Protein AF-A0A957AW15-F1 (afdb_monomer)

Solvent-accessible surface area (backbone atoms only — not comparable to full-atom values): 27048 Å² total; per-residue (Å²): 123,93,64,59,77,78,46,55,76,61,51,46,77,50,77,91,58,55,91,76,68,80,86,79,90,86,79,87,78,75,60,50,94,74,70,49,72,82,84,90,80,91,74,65,95,73,78,80,51,62,65,47,71,75,68,43,68,43,72,57,94,86,40,82,37,81,54,36,75,68,62,62,67,74,56,47,43,69,58,45,64,88,90,64,88,85,88,84,87,74,80,43,86,86,60,78,84,69,66,76,79,90,68,43,69,50,42,32,36,39,35,43,24,30,40,64,14,28,17,43,68,22,38,33,50,90,87,51,64,89,52,35,15,14,33,56,53,38,43,91,44,56,62,62,17,31,30,24,51,55,33,23,42,25,55,49,66,15,62,44,31,51,80,71,51,40,37,26,30,32,51,31,38,27,50,47,21,37,73,87,68,47,80,44,90,58,64,83,42,68,46,61,56,73,30,38,41,36,24,36,34,70,43,99,86,74,44,82,44,76,46,79,40,78,38,17,41,40,74,52,85,87,46,73,36,42,83,68,35,32,27,46,54,83,63,95,68,51,101,52,71,42,71,42,78,68,89,44,60,75,48,40,48,28,67,43,48,46,56,52,54,53,31,73,85,44,38,34,75,80,39,19,16,30,31,43,36,36,42,36,37,15,25,76,71,55,48,75,42,49,32,44,38,101,85,83,46,69,46,44,52,24,29,35,53,59,67,22,56,76,69,96,62,90,76,53,68,42,74,52,52,75,92,31,48,39,69,57,97,90,24,40,42,32,44,42,51,54,39,20,35,37,60,63,52,36,42,38,40,60,50,70,43,23,49,84,92,46,56,36,48,100,84,11,59,42,68,36,89,48,55,76,40,49,36,40,44,39,33,34,41,33,31,98,83,44,49,25,34,35,44,38,40,33,28,39,66,98,78,40,76,68,48,64,40,60,48,58,32,79,52,63,41,81,78,24,50,54,58,97,25,37,33,39,34,75,44,35,46,44,61,71,28,45,46,90,45,101,88,47,72,59,50,79,57,52,48,35,41,36,44,37,43,20,43,34,32,23,22,28,26,66,43,58,44,64,88,26,35,26,60,19,68,69,48,55,38,30,47,36,49,53,83,74,72,63,135

Radius of gyration: 34.69 Å; Cα contacts (8 Å, |Δi|>4): 1089; chains: 1; bounding box: 73×50×118 Å

pLDDT: mean 87.61, std 11.54, range [42.94, 98.69]

Structure (mmCIF, N/CA/C/O backbone):
data_AF-A0A957AW15-F1
#
_entry.id   AF-A0A957AW15-F1
#
loop_
_atom_site.group_PDB
_atom_site.id
_atom_site.type_symbol
_atom_site.label_atom_id
_atom_site.label_alt_id
_atom_site.label_comp_id
_atom_site.label_asym_id
_atom_site.label_entity_id
_atom_site.label_seq_id
_atom_site.pdbx_PDB_ins_code
_atom_site.Cartn_x
_atom_site.Cartn_y
_atom_site.Cartn_z
_atom_site.occupancy
_atom_site.B_iso_or_equiv
_atom_site.auth_seq_id
_atom_site.auth_comp_id
_atom_site.auth_asym_id
_atom_site.auth_atom_id
_atom_site.pdbx_PDB_model_num
ATOM 1 N N . ILE A 1 1 ? -5.751 24.131 73.472 1.00 42.94 1 ILE A N 1
ATOM 2 C CA . ILE A 1 1 ? -5.110 25.018 72.476 1.00 42.94 1 ILE A CA 1
ATOM 3 C C . ILE A 1 1 ? -5.877 24.777 71.198 1.00 42.94 1 ILE A C 1
ATOM 5 O O . ILE A 1 1 ? -5.676 23.749 70.565 1.00 42.94 1 ILE A O 1
ATOM 9 N N . ASP A 1 2 ? -6.823 25.653 70.892 1.00 47.94 2 ASP A N 1
ATOM 10 C CA . ASP A 1 2 ? -7.545 25.574 69.628 1.00 47.94 2 ASP A CA 1
ATOM 11 C C . ASP A 1 2 ? -6.556 25.981 68.531 1.00 47.94 2 ASP A C 1
ATOM 13 O O . ASP A 1 2 ? -5.856 26.983 68.698 1.00 47.94 2 ASP A O 1
ATOM 17 N N . ASN A 1 3 ? -6.460 25.177 67.465 1.00 56.19 3 ASN A N 1
ATOM 18 C CA . ASN A 1 3 ? -5.538 25.293 66.317 1.00 56.19 3 ASN A CA 1
ATOM 19 C C . ASN A 1 3 ? -4.216 24.488 66.346 1.00 56.19 3 ASN A C 1
ATOM 21 O O . ASN A 1 3 ? -3.368 24.722 65.486 1.00 56.19 3 ASN A O 1
ATOM 25 N N . VAL A 1 4 ? -4.023 23.503 67.240 1.00 54.34 4 VAL A N 1
ATOM 26 C CA . VAL A 1 4 ? -2.851 22.583 67.168 1.00 54.34 4 VAL A CA 1
ATOM 27 C C . VAL A 1 4 ? -2.748 21.889 65.799 1.00 54.34 4 VAL A C 1
ATOM 29 O O . VAL A 1 4 ? -1.650 21.729 65.269 1.00 54.34 4 VAL A O 1
ATOM 32 N N . SER A 1 5 ? -3.888 21.577 65.178 1.00 56.34 5 SER A N 1
ATOM 33 C CA . SER A 1 5 ? -3.983 20.989 63.837 1.00 56.34 5 SER A CA 1
ATOM 34 C C . SER A 1 5 ? -3.337 21.826 62.727 1.00 56.34 5 SER A C 1
ATOM 36 O O . SER A 1 5 ? -2.859 21.257 61.752 1.00 56.34 5 SER A O 1
ATOM 38 N N . LEU A 1 6 ? -3.251 23.155 62.878 1.00 59.69 6 LEU A N 1
ATOM 39 C CA . LEU A 1 6 ? -2.592 24.032 61.898 1.00 59.69 6 LEU A CA 1
ATOM 40 C C . LEU A 1 6 ? -1.061 23.940 61.951 1.00 59.69 6 LEU A C 1
ATOM 42 O O . LEU A 1 6 ? -0.395 24.311 60.988 1.00 59.69 6 LEU A O 1
ATOM 46 N N . ILE A 1 7 ? -0.498 23.468 63.068 1.00 61.62 7 ILE A N 1
ATOM 47 C CA . ILE A 1 7 ? 0.952 23.372 63.280 1.00 61.62 7 ILE A CA 1
ATOM 48 C C . ILE A 1 7 ? 1.468 21.964 62.942 1.00 61.62 7 ILE A C 1
ATOM 50 O O . ILE A 1 7 ? 2.618 21.839 62.524 1.00 61.62 7 ILE A O 1
ATOM 54 N N . LEU A 1 8 ? 0.626 20.923 63.045 1.00 62.97 8 LEU A N 1
ATOM 55 C CA . LEU A 1 8 ? 0.991 19.518 62.784 1.00 62.97 8 LEU A CA 1
ATOM 56 C C . LEU A 1 8 ? 1.747 19.291 61.454 1.00 62.97 8 LEU A C 1
ATOM 58 O O . LEU A 1 8 ? 2.789 18.637 61.495 1.00 62.97 8 LEU A O 1
ATOM 62 N N . PRO A 1 9 ? 1.351 19.879 60.303 1.00 60.06 9 PRO A N 1
ATOM 63 C CA . PRO A 1 9 ? 2.076 19.690 59.042 1.00 60.06 9 PRO A CA 1
ATOM 64 C C . PRO A 1 9 ? 3.477 20.314 59.034 1.00 60.06 9 PRO A C 1
ATOM 66 O O . PRO A 1 9 ? 4.324 19.896 58.254 1.00 60.06 9 PRO A O 1
ATOM 69 N N . TYR A 1 10 ? 3.731 21.314 59.886 1.00 63.22 10 TYR A N 1
ATOM 70 C CA . TYR A 1 10 ? 5.004 22.041 59.973 1.00 63.22 10 TYR A CA 1
ATOM 71 C C . TYR A 1 10 ? 5.929 21.503 61.064 1.00 63.22 10 TYR A C 1
ATOM 73 O O . TYR A 1 10 ? 7.128 21.788 61.043 1.00 63.22 10 TYR A O 1
ATOM 81 N N . LEU A 1 11 ? 5.406 20.683 61.986 1.00 62.81 11 LEU A N 1
ATOM 82 C CA . LEU A 1 11 ? 6.239 19.933 62.927 1.00 62.81 11 LEU A CA 1
ATOM 83 C C . LEU A 1 11 ? 7.233 19.036 62.188 1.00 62.81 11 LEU A C 1
ATOM 85 O O . LEU A 1 11 ? 8.304 18.800 62.732 1.00 62.81 11 LEU A O 1
ATOM 89 N N . CYS A 1 12 ? 6.921 18.660 60.935 1.00 61.22 12 CYS A N 1
ATOM 90 C CA . CYS A 1 12 ? 7.752 17.947 59.958 1.00 61.22 12 CYS A CA 1
ATOM 91 C C . CYS A 1 12 ? 9.192 18.508 59.793 1.00 61.22 12 CYS A C 1
ATOM 93 O O . CYS A 1 12 ? 10.116 17.767 59.461 1.00 61.22 12 CYS A O 1
ATOM 95 N N . LEU A 1 13 ? 9.404 19.793 60.112 1.00 63.12 13 LEU A N 1
ATOM 96 C CA . LEU A 1 13 ? 10.688 20.501 60.019 1.00 63.12 13 LEU A CA 1
ATOM 97 C C . LEU A 1 13 ? 11.524 20.475 61.316 1.00 63.12 13 LEU A C 1
ATOM 99 O O . LEU A 1 13 ? 12.647 20.976 61.329 1.00 63.12 13 LEU A O 1
ATOM 103 N N . LEU A 1 14 ? 10.992 19.925 62.413 1.00 67.25 14 LEU A N 1
ATOM 104 C CA . LEU A 1 14 ? 11.629 19.900 63.734 1.00 67.25 14 LEU A CA 1
ATOM 105 C C . LEU A 1 14 ? 12.158 18.492 64.041 1.00 67.25 14 LEU A C 1
ATOM 107 O O . LEU A 1 14 ? 11.513 17.681 64.703 1.00 67.25 14 LE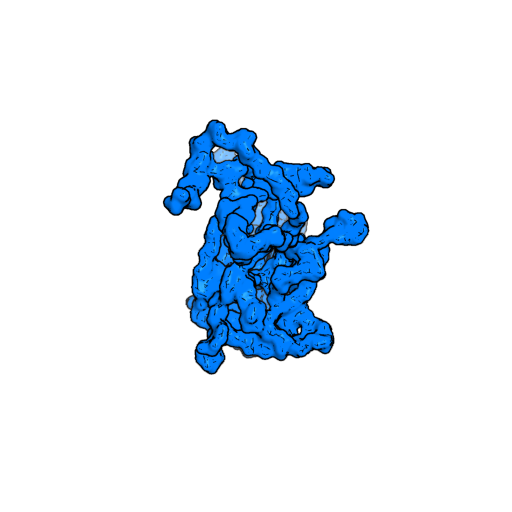U A O 1
ATOM 111 N N . ASP A 1 15 ? 13.358 18.212 63.533 1.00 60.22 15 ASP A N 1
ATOM 112 C CA . ASP A 1 15 ? 14.057 16.918 63.592 1.00 60.22 15 ASP A CA 1
ATOM 113 C C . ASP A 1 15 ? 14.192 16.295 65.002 1.00 60.22 15 ASP A C 1
ATOM 115 O O . ASP A 1 15 ? 14.152 15.076 65.177 1.00 60.22 15 ASP A O 1
ATOM 119 N N . TRP A 1 16 ? 14.298 17.133 66.026 1.00 63.28 16 TRP A N 1
ATOM 120 C CA . TRP A 1 16 ? 14.511 16.753 67.420 1.00 63.28 16 TRP A CA 1
ATOM 121 C C . TRP A 1 16 ? 13.291 16.153 68.143 1.00 63.28 16 TRP A C 1
ATOM 123 O O . TRP A 1 16 ? 13.442 15.763 69.296 1.00 63.28 16 TRP A O 1
ATOM 133 N N . PHE A 1 17 ? 12.105 16.042 67.527 1.00 63.97 17 PHE A N 1
ATOM 134 C CA . PHE A 1 17 ? 10.915 15.435 68.162 1.00 63.97 17 PHE A CA 1
ATOM 135 C C . PHE A 1 17 ? 10.561 14.032 67.619 1.00 63.97 17 PHE A C 1
ATOM 137 O O . PHE A 1 17 ? 9.777 13.303 68.229 1.00 63.97 17 PHE A O 1
ATOM 144 N N . TRP A 1 18 ? 11.165 13.599 66.503 1.00 62.03 18 TRP A N 1
ATOM 145 C CA . TRP A 1 18 ? 10.757 12.371 65.796 1.00 62.03 18 TRP A CA 1
ATOM 146 C C . TRP A 1 18 ? 11.039 11.071 66.534 1.00 62.03 18 TRP A C 1
ATOM 148 O O . TRP A 1 18 ? 10.327 10.096 66.317 1.00 62.03 18 TRP A O 1
ATOM 158 N N . TYR A 1 19 ? 12.033 11.041 67.426 1.00 61.88 19 TYR A N 1
ATOM 159 C CA . TYR A 1 19 ? 12.372 9.832 68.188 1.00 61.88 19 TYR A CA 1
ATOM 160 C C . TYR A 1 19 ? 11.250 9.384 69.145 1.00 61.88 19 TYR A C 1
ATOM 162 O O . TYR A 1 19 ? 11.312 8.285 69.696 1.00 61.88 19 TYR A O 1
ATOM 170 N N . ILE A 1 20 ? 10.244 10.238 69.365 1.00 64.56 20 ILE A N 1
ATOM 171 C CA . ILE A 1 20 ? 9.089 9.978 70.230 1.00 64.56 20 ILE A CA 1
ATOM 172 C C . ILE A 1 20 ? 7.924 9.368 69.431 1.00 64.56 20 ILE A C 1
ATOM 174 O O . ILE A 1 20 ? 7.071 8.701 70.015 1.00 64.56 20 ILE A O 1
ATOM 178 N N . ILE A 1 21 ? 7.892 9.546 68.104 1.00 66.38 21 ILE A N 1
ATOM 179 C CA . ILE A 1 21 ? 6.810 9.028 67.261 1.00 66.38 21 ILE A CA 1
ATOM 180 C C . ILE A 1 21 ? 6.998 7.528 67.059 1.00 66.38 21 ILE A C 1
ATOM 182 O O . ILE A 1 21 ? 8.053 7.066 66.622 1.00 66.38 21 ILE A O 1
ATOM 186 N N . ARG A 1 22 ? 5.956 6.767 67.387 1.00 70.44 22 ARG A N 1
ATOM 187 C CA . ARG A 1 22 ? 5.891 5.319 67.191 1.00 70.44 22 ARG A CA 1
ATOM 188 C C . ARG A 1 22 ? 4.791 5.014 66.187 1.00 70.44 22 ARG A C 1
ATOM 190 O O . ARG A 1 22 ? 3.747 5.655 66.216 1.00 70.44 22 ARG A O 1
ATOM 197 N N . CYS A 1 23 ? 5.049 4.051 65.312 1.00 77.19 23 CYS A N 1
ATOM 198 C CA . CYS A 1 23 ? 4.052 3.518 64.396 1.00 77.19 23 CYS A CA 1
ATOM 199 C C . CYS A 1 23 ? 3.680 2.121 64.871 1.00 77.19 23 CYS A C 1
ATOM 201 O O . CYS A 1 23 ? 4.568 1.284 65.044 1.00 77.19 23 CYS A O 1
ATOM 203 N N . ASP A 1 24 ? 2.386 1.889 65.042 1.00 83.19 24 ASP A N 1
ATOM 204 C CA . ASP A 1 24 ? 1.836 0.553 65.209 1.00 83.19 24 ASP A CA 1
ATOM 205 C C . ASP A 1 24 ? 1.283 0.098 63.856 1.00 83.19 24 ASP A C 1
ATOM 207 O O . ASP A 1 24 ? 0.596 0.854 63.165 1.00 83.19 24 ASP A O 1
ATOM 211 N N . GLU A 1 25 ? 1.619 -1.123 63.446 1.00 86.75 25 GLU A N 1
ATOM 212 C CA . GLU A 1 25 ? 1.070 -1.699 62.222 1.00 86.75 25 GLU A CA 1
ATOM 213 C C . GLU A 1 25 ? -0.405 -2.040 62.449 1.00 86.75 25 GLU A C 1
ATOM 215 O O . GLU A 1 25 ? -0.742 -2.883 63.280 1.00 86.75 25 GLU A O 1
ATOM 220 N N . VAL A 1 26 ? -1.285 -1.355 61.720 1.00 87.38 26 VAL A N 1
ATOM 221 C CA . VAL A 1 26 ? -2.741 -1.523 61.840 1.00 87.38 26 VAL A CA 1
ATOM 222 C C . VAL A 1 26 ? -3.322 -2.462 60.782 1.00 87.38 26 VAL A C 1
ATOM 224 O O . VAL A 1 26 ? -4.358 -3.076 61.027 1.00 87.38 26 VAL A O 1
ATOM 227 N N . ALA A 1 27 ? -2.676 -2.581 59.618 1.00 88.38 27 ALA A N 1
ATOM 228 C CA . ALA A 1 27 ? -3.073 -3.477 58.536 1.00 88.38 27 ALA A CA 1
ATOM 229 C C . ALA A 1 27 ? -1.938 -3.665 57.516 1.00 88.38 27 ALA A C 1
ATOM 231 O O . ALA A 1 27 ? -1.150 -2.750 57.280 1.00 88.38 27 ALA A O 1
ATOM 232 N N . VAL A 1 28 ? -1.942 -4.822 56.852 1.00 90.81 28 VAL A N 1
ATOM 233 C CA . VAL A 1 28 ? -1.197 -5.084 55.614 1.00 90.81 28 VAL A CA 1
ATOM 234 C C . VAL A 1 28 ? -2.222 -5.406 54.534 1.00 90.81 28 VAL A C 1
ATOM 236 O O . VAL A 1 28 ? -3.109 -6.231 54.755 1.00 90.81 28 VAL A O 1
ATOM 239 N N . VAL A 1 29 ? -2.121 -4.733 53.391 1.00 90.31 29 VAL A N 1
ATOM 240 C CA . VAL A 1 29 ? -3.036 -4.895 52.256 1.00 90.31 29 VAL A CA 1
ATOM 241 C C . VAL A 1 29 ? -2.254 -5.109 50.973 1.00 90.31 29 VAL A C 1
ATOM 243 O O . VAL A 1 29 ? -1.193 -4.516 50.781 1.00 90.31 29 VAL A O 1
ATOM 246 N N . GLU A 1 30 ? -2.789 -5.953 50.098 1.00 86.38 30 GLU A N 1
ATOM 247 C CA . GLU A 1 30 ? -2.271 -6.134 48.745 1.00 86.38 30 GLU A CA 1
ATOM 248 C C . GLU A 1 30 ? -3.012 -5.189 47.797 1.00 86.38 30 GLU A C 1
ATOM 250 O O . GLU A 1 30 ? -4.225 -5.007 47.915 1.00 86.38 30 GLU A O 1
ATOM 255 N N . THR A 1 31 ? -2.287 -4.572 46.864 1.00 79.88 31 THR A N 1
ATOM 256 C CA . THR A 1 31 ? -2.911 -3.777 45.804 1.00 79.88 31 THR A CA 1
ATOM 257 C C . THR A 1 31 ? -3.530 -4.689 44.752 1.00 79.88 31 THR A C 1
ATOM 259 O O . THR A 1 31 ? -2.957 -5.728 44.419 1.00 79.88 31 THR A O 1
ATOM 262 N N . ASP A 1 32 ? -4.648 -4.275 44.165 1.00 73.81 32 ASP A N 1
ATOM 263 C CA . ASP A 1 32 ? -5.214 -4.939 42.995 1.00 73.81 32 ASP A CA 1
ATOM 264 C C . ASP A 1 32 ? -4.353 -4.727 41.728 1.00 73.81 32 ASP A C 1
ATOM 266 O O . ASP A 1 32 ? -3.328 -4.037 41.738 1.00 73.81 32 ASP A O 1
ATOM 270 N N . GLY A 1 33 ? -4.772 -5.321 40.604 1.00 55.81 33 GLY A N 1
ATOM 271 C CA . GLY A 1 33 ? -4.070 -5.204 39.317 1.00 55.81 33 GLY A CA 1
ATOM 272 C C . GLY A 1 33 ? -3.994 -3.782 38.742 1.00 55.81 33 GLY A C 1
ATOM 273 O O . GLY A 1 33 ? -3.238 -3.560 37.801 1.00 55.81 33 GLY A O 1
ATOM 274 N N . ASN A 1 34 ? -4.735 -2.831 39.319 1.00 62.78 34 ASN A N 1
ATOM 275 C CA . ASN A 1 34 ? -4.757 -1.415 38.957 1.00 62.78 34 ASN A CA 1
ATOM 276 C C . ASN A 1 34 ? -4.070 -0.532 40.016 1.00 62.78 34 ASN A C 1
ATOM 278 O O . ASN A 1 34 ? -4.169 0.693 39.958 1.00 62.78 34 ASN A O 1
ATOM 282 N N . GLY A 1 35 ? -3.398 -1.132 41.005 1.00 70.00 35 GLY A N 1
ATOM 283 C CA . GL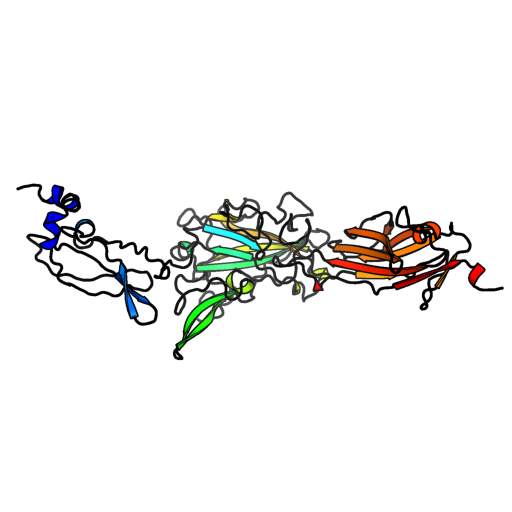Y A 1 35 ? -2.704 -0.408 42.068 1.00 70.00 35 GLY A CA 1
ATOM 284 C C . GLY A 1 35 ? -3.619 0.170 43.156 1.00 70.00 35 GLY A C 1
ATOM 285 O O . GLY A 1 35 ? -3.154 0.984 43.956 1.00 70.00 35 GLY A O 1
ATOM 286 N N . ARG A 1 36 ? -4.902 -0.214 43.213 1.00 80.94 36 ARG A N 1
ATOM 287 C CA . ARG A 1 36 ? -5.838 0.234 44.259 1.00 80.94 36 ARG A CA 1
ATOM 288 C C . ARG A 1 36 ? -5.740 -0.658 45.490 1.00 80.94 36 ARG A C 1
ATOM 290 O O . ARG A 1 36 ? -5.442 -1.842 45.383 1.00 80.94 36 ARG A O 1
ATOM 297 N N . PHE A 1 37 ? -6.016 -0.091 46.658 1.00 86.31 37 PHE A N 1
ATOM 298 C CA . PHE A 1 37 ? -6.076 -0.809 47.928 1.00 86.31 37 PHE A CA 1
ATOM 299 C C . PHE A 1 37 ? -7.164 -0.200 48.812 1.00 86.31 37 PHE A C 1
ATOM 301 O O . PHE A 1 37 ? -7.425 1.003 48.745 1.00 86.31 37 PHE A O 1
ATOM 308 N N . ASP A 1 38 ? -7.767 -1.014 49.670 1.00 88.00 38 ASP A N 1
ATOM 309 C CA . ASP A 1 38 ? -8.711 -0.560 50.683 1.00 88.00 38 ASP A CA 1
ATOM 310 C C . ASP A 1 38 ? -8.582 -1.391 51.964 1.00 88.00 38 ASP A C 1
ATOM 312 O O . ASP A 1 38 ? -8.121 -2.532 51.961 1.00 88.00 38 ASP A O 1
ATOM 316 N N . THR A 1 39 ? -8.936 -0.784 53.095 1.00 87.94 39 THR A N 1
ATOM 317 C CA . THR A 1 39 ? -9.045 -1.477 54.379 1.00 87.94 39 THR A CA 1
ATOM 318 C C . THR A 1 39 ? -10.016 -0.747 55.293 1.00 87.94 39 THR A C 1
ATOM 320 O O . THR A 1 39 ? -10.268 0.449 55.142 1.00 87.94 39 THR A O 1
ATOM 323 N N . SER A 1 40 ? -10.555 -1.471 56.270 1.00 88.19 40 SER A N 1
ATOM 324 C CA . SER A 1 40 ? -11.447 -0.925 57.290 1.00 88.19 40 SER A CA 1
ATOM 325 C C . SER A 1 40 ? -10.725 -0.833 58.630 1.00 88.19 40 SER A C 1
ATOM 327 O O . SER A 1 40 ? -10.353 -1.851 59.211 1.00 88.19 40 SER A O 1
ATOM 329 N N . ILE A 1 41 ? -10.572 0.388 59.147 1.00 85.31 41 ILE A N 1
ATOM 330 C CA . ILE A 1 41 ? -9.992 0.662 60.468 1.00 85.31 41 ILE A CA 1
ATOM 331 C C . ILE A 1 41 ? -11.110 1.150 61.390 1.00 85.31 41 ILE A C 1
ATOM 333 O O . ILE A 1 41 ? -11.775 2.145 61.103 1.00 85.31 41 ILE A O 1
ATOM 337 N N . TRP A 1 42 ? -11.317 0.454 62.506 1.00 82.62 42 TRP A N 1
ATOM 338 C CA . TRP A 1 42 ? -12.340 0.810 63.487 1.00 82.62 42 TRP A CA 1
ATOM 339 C C . TRP A 1 42 ? -11.798 1.817 64.499 1.00 82.62 42 TRP A C 1
ATOM 341 O O . TRP A 1 42 ? -10.831 1.537 65.204 1.00 82.62 42 TRP A O 1
ATOM 351 N N . TYR A 1 43 ? -12.457 2.968 64.609 1.00 82.56 43 TYR A N 1
ATOM 352 C CA . TYR A 1 43 ? -12.165 3.990 65.612 1.00 82.56 43 TYR A CA 1
ATOM 353 C C . TYR A 1 43 ? -13.466 4.639 66.108 1.00 82.56 43 TYR A C 1
ATOM 355 O O . TYR A 1 43 ? -14.523 4.515 65.482 1.00 82.56 43 TYR A O 1
ATOM 363 N N . LEU A 1 44 ? -13.422 5.286 67.275 1.00 79.38 44 LEU A N 1
ATOM 364 C CA . LEU A 1 44 ? -14.599 5.941 67.849 1.00 79.38 44 LEU A CA 1
ATOM 365 C C . LEU A 1 44 ? -14.958 7.191 67.037 1.00 79.38 44 LEU A C 1
ATOM 367 O O . LEU A 1 44 ? -14.108 8.037 66.793 1.00 79.38 44 LEU A O 1
ATOM 371 N N . CYS A 1 45 ? -16.237 7.349 66.684 1.00 71.44 45 CYS A N 1
ATOM 372 C CA . CYS A 1 45 ? -16.712 8.489 65.884 1.00 71.44 45 CYS A CA 1
ATOM 373 C C . CYS A 1 45 ? -16.637 9.846 66.610 1.00 71.44 45 CYS A C 1
ATOM 375 O O . CYS A 1 45 ? -16.878 10.882 65.998 1.00 71.44 45 CYS A O 1
ATOM 377 N N . PHE A 1 46 ? -16.353 9.844 67.914 1.00 71.44 46 PHE A N 1
ATOM 378 C CA . PHE A 1 46 ? -16.165 11.043 68.722 1.00 71.44 46 PHE A CA 1
ATOM 379 C C . PHE A 1 46 ? -14.748 11.032 69.295 1.00 71.44 46 PHE A C 1
ATOM 381 O O . PHE A 1 46 ? -14.404 10.114 70.041 1.00 71.44 46 PHE A O 1
ATOM 388 N N . GLY A 1 47 ? -13.957 12.063 68.992 1.00 72.56 47 GLY A N 1
ATOM 389 C CA . GLY A 1 47 ? -12.591 12.213 69.494 1.00 72.56 47 GLY A CA 1
ATOM 390 C C . GLY A 1 47 ? -11.559 12.342 68.377 1.00 72.56 47 GLY A C 1
ATOM 391 O O . GLY A 1 47 ? -11.865 12.861 67.309 1.00 72.56 47 GLY A O 1
ATOM 392 N N . ASP A 1 48 ? -10.336 11.910 68.678 1.00 74.81 48 ASP A N 1
ATOM 393 C CA . ASP A 1 48 ? -9.188 11.920 67.767 1.00 74.81 48 ASP A CA 1
ATOM 394 C C . ASP A 1 48 ? -9.361 10.883 66.647 1.00 74.81 48 ASP A C 1
ATOM 396 O O . ASP A 1 48 ? -9.881 9.786 66.881 1.00 74.81 48 ASP A O 1
ATOM 400 N N . HIS A 1 49 ? -8.955 11.237 65.431 1.00 82.38 49 HIS A N 1
ATOM 401 C CA . HIS A 1 49 ? -8.997 10.342 64.274 1.00 82.38 49 HIS A CA 1
ATOM 402 C C . HIS A 1 49 ? -7.630 9.677 64.071 1.00 82.38 49 HIS A C 1
ATOM 404 O O . HIS A 1 49 ? -6.615 10.257 64.445 1.00 82.38 49 HIS A O 1
ATOM 410 N N . PRO A 1 50 ? -7.566 8.477 63.467 1.00 85.75 50 PRO A N 1
ATOM 411 C CA . PRO A 1 50 ? -6.291 7.802 63.263 1.00 85.75 50 PRO A CA 1
ATOM 412 C C . PRO A 1 50 ? -5.358 8.611 62.351 1.00 85.75 50 PRO A C 1
ATOM 414 O O . PRO A 1 50 ? -5.767 9.114 61.302 1.00 85.75 50 PRO A O 1
ATOM 417 N N . ASP A 1 51 ? -4.086 8.674 62.735 1.00 86.19 51 ASP A N 1
ATOM 418 C CA . ASP A 1 51 ? -3.001 9.180 61.903 1.00 86.19 51 ASP A CA 1
ATOM 419 C C . ASP A 1 51 ? -2.431 8.027 61.068 1.00 86.19 51 ASP A C 1
ATOM 421 O O . ASP A 1 51 ? -1.950 7.033 61.618 1.00 86.19 51 ASP A O 1
ATOM 425 N N . LEU A 1 52 ? -2.492 8.127 59.738 1.00 89.25 52 LEU A N 1
ATOM 426 C CA . LEU A 1 52 ? -2.097 7.028 58.850 1.00 89.25 52 LEU A CA 1
ATOM 427 C C . LEU A 1 52 ? -0.732 7.285 58.211 1.00 89.25 52 LEU A C 1
ATOM 429 O O . LEU A 1 52 ? -0.513 8.318 57.586 1.00 89.25 52 LEU A O 1
ATOM 433 N N . TYR A 1 53 ? 0.179 6.322 58.321 1.00 89.94 53 TYR A N 1
ATOM 434 C CA . TYR A 1 53 ? 1.465 6.313 57.625 1.00 89.94 53 TYR A CA 1
ATOM 435 C C . TYR A 1 53 ? 1.563 5.055 56.765 1.00 89.94 53 TYR A C 1
ATOM 437 O O . TYR A 1 53 ? 1.203 3.966 57.211 1.00 89.94 53 TYR A O 1
ATOM 445 N N . PHE A 1 54 ? 2.074 5.208 55.546 1.00 92.06 54 PHE A N 1
ATOM 446 C CA . PHE A 1 54 ? 2.140 4.134 54.562 1.00 92.06 54 PHE A CA 1
ATOM 447 C C . PHE A 1 54 ? 3.584 3.853 54.155 1.00 92.06 54 PHE A C 1
ATOM 449 O O . PHE A 1 54 ? 4.376 4.763 53.897 1.00 92.06 54 PHE A O 1
ATOM 456 N N . TRP A 1 55 ? 3.892 2.570 54.022 1.00 92.31 55 TRP A N 1
ATOM 457 C CA . TRP A 1 55 ? 5.053 2.068 53.299 1.00 92.31 55 TRP A CA 1
ATOM 458 C C . TRP A 1 55 ? 4.597 1.015 52.285 1.00 92.31 55 TRP A C 1
ATOM 460 O O . TRP A 1 55 ? 3.511 0.455 52.421 1.00 92.31 55 TRP A O 1
ATOM 470 N N . VAL A 1 56 ? 5.393 0.778 51.246 1.00 91.88 56 VAL A N 1
ATOM 471 C CA . VAL A 1 56 ? 5.073 -0.193 50.194 1.00 91.88 56 VAL A CA 1
ATOM 472 C C . VAL A 1 56 ? 6.242 -1.143 50.019 1.00 91.88 56 VAL A C 1
ATOM 474 O O . VAL A 1 56 ? 7.400 -0.722 49.887 1.00 91.88 56 VAL A O 1
ATOM 477 N N . GLU A 1 57 ? 5.914 -2.427 49.972 1.00 90.62 57 GLU A N 1
ATOM 478 C CA . GLU A 1 57 ? 6.819 -3.496 49.582 1.00 90.62 57 GLU A CA 1
ATOM 479 C C . GLU A 1 57 ? 6.375 -4.089 48.247 1.00 90.62 57 GLU A C 1
ATOM 481 O O . GLU A 1 57 ? 5.188 -4.139 47.934 1.00 90.62 57 GLU A O 1
ATOM 486 N N . TYR A 1 58 ? 7.342 -4.523 47.445 1.00 84.00 58 TYR A N 1
ATOM 487 C CA . TYR A 1 58 ? 7.111 -5.122 46.137 1.00 84.00 58 TYR A CA 1
ATOM 488 C C . TYR A 1 58 ? 7.945 -6.395 46.004 1.00 84.00 58 TYR A C 1
ATOM 490 O O . TYR A 1 58 ? 9.102 -6.443 46.436 1.00 84.00 58 TYR A O 1
ATOM 498 N N . ALA A 1 59 ? 7.365 -7.441 45.418 1.00 82.44 59 ALA A N 1
ATOM 499 C CA . ALA A 1 59 ? 8.041 -8.718 45.233 1.00 82.44 59 ALA A CA 1
ATOM 500 C C . ALA A 1 59 ? 9.051 -8.629 44.074 1.00 82.44 59 ALA A C 1
ATOM 502 O O . ALA A 1 59 ? 8.697 -8.746 42.901 1.00 82.44 59 ALA A O 1
ATOM 503 N N . ILE A 1 60 ? 10.333 -8.445 44.398 1.00 72.44 60 ILE A N 1
ATOM 504 C CA . ILE A 1 60 ? 11.428 -8.381 43.422 1.00 72.44 60 ILE A CA 1
ATOM 505 C C . ILE A 1 60 ? 12.208 -9.692 43.500 1.00 72.44 60 ILE A C 1
ATOM 507 O O . ILE A 1 60 ? 12.781 -10.027 44.533 1.00 72.44 60 ILE A O 1
ATOM 511 N N . GLY A 1 61 ? 12.215 -10.465 42.410 1.00 71.12 61 GLY A N 1
ATOM 512 C CA . GLY A 1 61 ? 12.926 -11.749 42.369 1.00 71.12 61 GLY A CA 1
ATOM 513 C C . GLY A 1 61 ? 12.413 -12.778 43.388 1.00 71.12 61 GLY A C 1
ATOM 514 O O . GLY A 1 61 ? 13.191 -13.602 43.859 1.00 71.12 61 GLY A O 1
ATOM 515 N N . GLY A 1 62 ? 11.125 -12.716 43.751 1.00 75.81 62 GLY A N 1
ATOM 516 C CA . GLY A 1 62 ? 10.504 -13.609 44.738 1.00 75.81 62 GLY A CA 1
ATOM 517 C C . GLY A 1 62 ? 10.728 -13.214 46.203 1.00 75.81 62 GLY A C 1
ATOM 518 O O . GLY A 1 62 ? 10.373 -13.986 47.089 1.00 75.81 62 GLY A O 1
ATOM 519 N N . VAL A 1 63 ? 11.298 -12.033 46.469 1.00 77.44 63 VAL A N 1
ATOM 520 C CA . VAL A 1 63 ? 11.527 -11.506 47.823 1.00 77.44 63 VAL A CA 1
ATOM 521 C C . VAL A 1 63 ? 10.804 -10.170 47.988 1.00 77.44 63 VAL A C 1
ATOM 523 O O . VAL A 1 63 ? 10.974 -9.261 47.171 1.00 77.44 63 VAL A O 1
ATOM 526 N N . TRP A 1 64 ? 10.015 -10.035 49.056 1.00 85.88 64 TRP A N 1
ATOM 527 C CA . TRP A 1 64 ? 9.389 -8.767 49.431 1.00 85.88 64 TRP A CA 1
ATOM 528 C C . TRP A 1 64 ? 10.465 -7.742 49.778 1.00 85.88 64 TRP A C 1
ATOM 530 O O . TRP A 1 64 ? 11.271 -7.940 50.686 1.00 85.88 64 TRP A O 1
ATOM 540 N N . THR A 1 65 ? 10.524 -6.679 48.981 1.00 87.94 65 THR A N 1
ATOM 541 C CA . THR A 1 65 ? 11.516 -5.615 49.107 1.00 87.94 65 THR A CA 1
ATOM 542 C C . THR A 1 65 ? 10.792 -4.296 49.303 1.00 87.94 65 THR A C 1
ATOM 544 O O . THR A 1 65 ? 9.922 -3.950 48.509 1.00 87.94 65 THR A O 1
ATOM 547 N N . THR A 1 66 ? 11.168 -3.524 50.320 1.00 92.25 66 THR A N 1
ATOM 548 C CA . THR A 1 66 ? 10.629 -2.176 50.514 1.00 92.25 66 THR A CA 1
ATOM 549 C C . THR A 1 66 ? 11.036 -1.255 49.356 1.00 92.25 66 THR A C 1
ATOM 551 O O . THR A 1 66 ? 12.225 -1.088 49.071 1.00 92.25 66 THR A O 1
ATOM 554 N N . VAL A 1 67 ? 10.045 -0.644 48.704 1.00 88.94 67 VAL A N 1
ATOM 555 C CA . VAL A 1 67 ? 10.202 0.240 47.528 1.00 88.94 67 VAL A CA 1
ATOM 556 C C . VAL A 1 67 ? 9.682 1.657 47.776 1.00 88.94 67 VAL A C 1
ATOM 558 O O . VAL A 1 67 ? 10.033 2.591 47.064 1.00 88.94 67 VAL A O 1
ATOM 561 N N . TYR A 1 68 ? 8.882 1.855 48.823 1.00 91.25 68 TYR A N 1
ATOM 562 C CA . TYR A 1 68 ? 8.444 3.175 49.266 1.00 91.25 68 TYR A CA 1
ATOM 563 C C . TYR A 1 68 ? 8.404 3.203 50.788 1.00 91.25 68 TYR A C 1
ATOM 565 O O . TYR A 1 68 ? 7.639 2.473 51.410 1.00 91.25 68 TYR A O 1
ATOM 573 N N . ARG A 1 69 ? 9.246 4.035 51.402 1.00 90.38 69 ARG A N 1
ATOM 574 C CA . ARG A 1 69 ? 9.274 4.228 52.857 1.00 90.38 69 ARG A CA 1
ATOM 575 C C . ARG A 1 69 ? 9.726 5.649 53.183 1.00 90.38 69 ARG A C 1
ATOM 577 O O . ARG A 1 69 ? 10.898 5.867 53.494 1.00 90.38 69 ARG A O 1
ATOM 584 N N . PRO A 1 70 ? 8.836 6.637 53.034 1.00 87.12 70 PRO A N 1
ATOM 585 C CA . PRO A 1 70 ? 9.195 8.029 53.238 1.00 87.12 70 PRO A CA 1
ATOM 586 C C . PRO A 1 70 ? 9.398 8.332 54.729 1.00 87.12 70 PRO A C 1
ATOM 588 O O . PRO A 1 70 ? 9.075 7.520 55.596 1.00 87.12 70 PRO A O 1
ATOM 591 N N . SER A 1 71 ? 9.921 9.512 55.059 1.00 81.12 71 SER A N 1
ATOM 592 C CA . SER A 1 71 ? 10.014 9.932 56.460 1.00 81.12 71 SER A CA 1
ATOM 593 C C . SER A 1 71 ? 8.617 10.041 57.080 1.00 81.12 71 SER A C 1
ATOM 595 O O . SER A 1 71 ? 7.747 10.714 56.527 1.00 81.12 71 SER A O 1
ATOM 597 N N . ILE A 1 72 ? 8.421 9.416 58.247 1.00 79.94 72 ILE A N 1
ATOM 598 C CA . ILE A 1 72 ? 7.141 9.428 58.980 1.00 79.94 72 ILE A CA 1
ATOM 599 C C . ILE A 1 72 ? 6.667 10.870 59.191 1.00 79.94 72 ILE A C 1
ATOM 601 O O . ILE A 1 72 ? 5.537 11.216 58.875 1.00 79.94 72 ILE A O 1
ATOM 605 N N . GLY A 1 73 ? 7.568 11.759 59.611 1.00 70.88 73 GLY A N 1
ATOM 606 C CA . GLY A 1 73 ? 7.182 13.109 60.006 1.00 70.88 73 GLY A CA 1
ATOM 607 C C . GLY A 1 73 ? 6.514 13.979 58.942 1.00 70.88 73 GLY A C 1
ATOM 608 O O . GLY A 1 73 ? 5.663 14.795 59.288 1.00 70.88 73 GLY A O 1
ATOM 609 N N . CYS A 1 74 ? 6.859 13.800 57.664 1.00 74.38 74 CYS A N 1
ATOM 610 C CA . CYS A 1 74 ? 6.285 14.594 56.569 1.00 74.38 74 CYS A CA 1
ATOM 611 C C . CYS A 1 74 ? 5.232 13.831 55.751 1.00 74.38 74 CYS A C 1
ATOM 613 O O . CYS A 1 74 ? 4.612 14.428 54.877 1.00 74.38 74 CYS A O 1
ATOM 615 N N . HIS A 1 75 ? 5.067 12.528 55.988 1.00 82.94 75 HIS A N 1
ATOM 616 C CA . HIS A 1 75 ? 4.262 11.640 55.139 1.00 82.94 75 HIS A CA 1
ATOM 617 C C . HIS A 1 75 ? 3.225 10.841 55.935 1.00 82.94 75 HIS A C 1
ATOM 619 O O . HIS A 1 75 ? 2.664 9.868 55.432 1.00 82.94 75 HIS A O 1
ATOM 625 N N . THR A 1 76 ? 2.967 11.261 57.173 1.00 85.94 76 THR A N 1
ATOM 626 C CA . THR A 1 76 ? 1.789 10.857 57.937 1.00 85.94 76 THR A CA 1
ATOM 627 C C . THR A 1 76 ? 0.596 11.719 57.532 1.00 85.94 76 THR A C 1
ATOM 629 O O . THR A 1 76 ? 0.658 12.950 57.536 1.00 85.94 76 THR A O 1
ATOM 632 N N . TYR A 1 77 ? -0.511 11.059 57.219 1.00 86.69 77 TYR A N 1
ATOM 633 C CA . TYR A 1 77 ? -1.824 11.655 57.034 1.00 86.69 77 TYR A CA 1
ATOM 634 C C . TYR A 1 77 ? -2.461 11.849 58.410 1.00 86.69 77 TYR A C 1
ATOM 636 O O . TYR A 1 77 ? -3.083 10.937 58.953 1.00 86.69 77 TYR A O 1
ATOM 644 N N . TRP A 1 78 ? -2.246 13.031 58.984 1.00 83.12 78 TRP A N 1
ATOM 645 C CA . TRP A 1 78 ? -2.737 13.382 60.315 1.00 83.12 78 TRP A CA 1
ATOM 646 C C . TRP A 1 78 ? -4.261 13.549 60.335 1.00 83.12 78 TRP A C 1
ATOM 648 O O . TRP A 1 78 ? -4.809 14.214 59.454 1.00 83.12 78 TRP A O 1
ATOM 658 N N . ASN A 1 79 ? -4.930 13.016 61.361 1.00 82.19 79 ASN A N 1
ATOM 659 C CA . ASN A 1 79 ? -6.383 13.065 61.542 1.00 82.19 79 ASN A CA 1
ATOM 660 C C . ASN A 1 79 ? -7.157 12.633 60.284 1.00 82.19 79 ASN A C 1
ATOM 662 O O . ASN A 1 79 ? -7.978 13.380 59.741 1.00 82.19 79 ASN A O 1
ATOM 666 N N . TYR A 1 80 ? -6.869 11.426 59.797 1.00 85.44 80 TYR A N 1
ATOM 667 C CA . TYR A 1 80 ? -7.391 10.941 58.525 1.00 85.44 80 TYR A CA 1
ATOM 668 C C . TYR A 1 80 ? -8.927 10.981 58.456 1.00 85.44 80 TYR A C 1
ATOM 670 O O . TYR A 1 80 ? -9.630 10.547 59.374 1.00 85.44 80 TYR A O 1
ATOM 678 N N . VAL A 1 81 ? -9.466 11.500 57.349 1.00 83.94 81 VAL A N 1
ATOM 679 C CA . VAL A 1 81 ? -10.915 11.587 57.124 1.00 83.94 81 VAL A CA 1
ATOM 680 C C . VAL A 1 81 ? -11.409 10.263 56.548 1.00 83.94 81 VAL A C 1
ATOM 682 O O . VAL A 1 81 ? -11.016 9.859 55.457 1.00 83.94 81 VAL A O 1
ATOM 685 N N . CYS A 1 82 ? -12.302 9.576 57.263 1.00 81.94 82 CYS A N 1
ATOM 686 C CA . CYS A 1 82 ? -12.877 8.323 56.776 1.00 81.94 82 CYS A CA 1
ATOM 687 C C . CYS A 1 82 ? -13.556 8.512 55.408 1.00 81.94 82 CYS A C 1
ATOM 689 O O . CYS A 1 82 ? -14.342 9.441 55.216 1.00 81.94 82 CYS A O 1
ATOM 691 N N . GLY A 1 83 ? -13.248 7.616 54.467 1.00 79.38 83 GLY A N 1
ATOM 692 C CA . GLY A 1 83 ? -13.812 7.611 53.116 1.00 79.38 83 GLY A CA 1
ATOM 693 C C . GLY A 1 83 ? -13.135 8.551 52.114 1.00 79.38 83 GLY A C 1
ATOM 694 O O . GLY A 1 83 ? -13.529 8.541 50.951 1.00 79.38 83 GLY A O 1
ATOM 695 N N . SER A 1 84 ? -12.127 9.340 52.510 1.00 83.00 84 SER A N 1
ATOM 696 C CA . SER A 1 84 ? -11.256 10.003 51.530 1.00 83.00 84 SER A CA 1
ATOM 697 C C . SER A 1 84 ? -10.308 8.994 50.874 1.00 83.00 84 SER A C 1
ATOM 699 O O . SER A 1 84 ? -10.136 7.887 51.383 1.00 83.00 84 SER A O 1
ATOM 701 N N . GLU A 1 85 ? -9.674 9.374 49.768 1.00 85.88 85 GLU A N 1
ATOM 702 C CA . GLU A 1 85 ? -8.665 8.553 49.092 1.00 85.88 85 GLU A CA 1
ATOM 703 C C . GLU A 1 85 ? -7.242 8.957 49.505 1.00 85.88 85 GLU A C 1
ATOM 705 O O . GLU A 1 85 ? -6.963 10.127 49.780 1.00 85.88 85 GLU A O 1
ATOM 710 N N . VAL A 1 86 ? -6.322 7.987 49.497 1.00 84.81 86 VAL A N 1
ATOM 711 C CA . VAL A 1 86 ? -4.877 8.212 49.649 1.00 84.81 86 VAL A CA 1
ATOM 712 C C . VAL A 1 86 ? -4.178 7.781 48.370 1.00 84.81 86 VAL A C 1
ATOM 714 O O . VAL A 1 86 ? -4.299 6.638 47.943 1.00 84.81 86 VAL A O 1
ATOM 717 N N . THR A 1 87 ? -3.390 8.681 47.784 1.00 84.88 87 THR A N 1
ATOM 718 C CA . THR A 1 87 ? -2.545 8.365 46.627 1.00 84.88 87 THR A CA 1
ATOM 719 C C . THR A 1 87 ? -1.086 8.251 47.051 1.00 84.88 87 THR A C 1
ATOM 721 O O . THR A 1 87 ? -0.470 9.242 47.444 1.00 84.88 87 THR A O 1
ATOM 724 N N . ILE A 1 88 ? -0.513 7.055 46.908 1.00 85.69 88 ILE A N 1
ATOM 725 C CA . ILE A 1 88 ? 0.906 6.789 47.159 1.00 85.69 88 ILE A CA 1
ATOM 726 C C . ILE A 1 88 ? 1.655 6.746 45.824 1.00 85.69 88 ILE A C 1
ATOM 728 O O . ILE A 1 88 ? 1.369 5.913 44.971 1.00 85.69 88 ILE A O 1
ATOM 732 N N . ARG A 1 89 ? 2.628 7.645 45.631 1.00 83.06 89 ARG A N 1
ATOM 733 C CA . ARG A 1 89 ? 3.468 7.677 44.422 1.00 83.06 89 ARG A CA 1
ATOM 734 C C . ARG A 1 89 ? 4.789 6.962 44.674 1.00 83.06 89 ARG A C 1
ATOM 736 O O . ARG A 1 89 ? 5.675 7.510 45.329 1.00 83.06 89 ARG A O 1
ATOM 743 N N . VAL A 1 90 ? 4.926 5.756 44.130 1.00 80.44 90 VAL A N 1
ATOM 744 C CA . VAL A 1 90 ? 6.170 4.982 44.191 1.00 80.44 90 VAL A CA 1
ATOM 745 C C . VAL A 1 90 ? 7.089 5.421 43.052 1.00 80.44 90 VAL A C 1
ATOM 747 O O . VAL A 1 90 ? 6.732 5.319 41.885 1.00 80.44 90 VAL A O 1
ATOM 750 N N . THR A 1 91 ? 8.271 5.938 43.387 1.00 75.38 91 THR A N 1
ATOM 751 C CA . THR A 1 91 ? 9.272 6.412 42.410 1.00 75.38 91 THR A CA 1
ATOM 752 C C . THR A 1 91 ? 10.433 5.436 42.217 1.00 75.38 91 THR A C 1
ATOM 754 O O . THR A 1 91 ? 11.376 5.739 41.487 1.00 75.38 91 THR A O 1
ATOM 757 N N . ASP A 1 92 ? 10.391 4.275 42.876 1.00 73.19 92 ASP A N 1
ATOM 758 C CA . ASP A 1 92 ? 11.434 3.259 42.774 1.00 73.19 92 ASP A CA 1
ATOM 759 C C . ASP A 1 92 ? 11.426 2.625 41.371 1.00 73.19 92 ASP A C 1
ATOM 761 O O . ASP A 1 92 ? 10.443 1.982 40.998 1.00 73.19 92 ASP A O 1
ATOM 765 N N . PRO A 1 93 ? 12.511 2.760 40.585 1.00 70.00 93 PRO A N 1
ATOM 766 C CA . PRO A 1 93 ? 12.550 2.311 39.192 1.00 70.00 93 PRO A CA 1
ATOM 767 C C . PRO A 1 93 ? 12.485 0.786 39.034 1.00 70.00 93 PRO A C 1
ATOM 769 O O . PRO A 1 93 ? 12.380 0.291 37.914 1.00 70.00 93 PRO A O 1
ATOM 772 N N . ARG A 1 94 ? 12.591 0.022 40.129 1.00 73.50 94 ARG A N 1
ATOM 773 C CA . ARG A 1 94 ? 12.492 -1.444 40.123 1.00 73.50 94 ARG A CA 1
ATOM 774 C C . ARG A 1 94 ? 11.045 -1.935 40.167 1.00 73.50 94 ARG A C 1
ATOM 776 O O . ARG A 1 94 ? 10.808 -3.119 39.936 1.00 73.50 94 ARG A O 1
ATOM 783 N N . VAL A 1 95 ? 10.099 -1.052 40.481 1.00 70.88 95 VAL A N 1
ATOM 784 C CA . VAL A 1 95 ? 8.667 -1.349 40.451 1.00 70.88 95 VAL A CA 1
ATOM 785 C C . VAL A 1 95 ? 8.186 -1.161 39.019 1.00 70.88 95 VAL A C 1
ATOM 787 O O . VAL A 1 95 ? 8.269 -0.065 38.464 1.00 70.88 95 VAL A O 1
ATOM 790 N N . ALA A 1 96 ? 7.735 -2.251 38.397 1.00 60.16 96 ALA A N 1
ATOM 791 C CA . ALA A 1 96 ? 7.178 -2.197 37.052 1.00 60.16 96 ALA A CA 1
ATOM 792 C C . ALA A 1 96 ? 5.920 -1.316 37.053 1.00 60.16 96 ALA A C 1
ATOM 794 O O . ALA A 1 96 ? 5.116 -1.382 37.980 1.00 60.16 96 ALA A O 1
ATOM 795 N N . TRP A 1 97 ? 5.769 -0.477 36.028 1.00 54.66 97 TRP A N 1
ATOM 796 C CA . TRP A 1 97 ? 4.615 0.409 35.891 1.00 54.66 97 TRP A CA 1
ATOM 797 C C . TRP A 1 97 ? 3.316 -0.401 35.803 1.00 54.66 97 TRP A C 1
ATOM 799 O O . TRP A 1 97 ? 3.143 -1.191 34.877 1.00 54.66 97 TRP A O 1
ATOM 809 N N . CYS A 1 98 ? 2.398 -0.158 36.740 1.00 49.59 98 CYS A N 1
ATOM 810 C CA . CYS A 1 98 ? 0.990 -0.536 36.632 1.00 49.59 98 CYS A CA 1
ATOM 811 C C . CYS A 1 98 ? 0.214 0.618 35.983 1.00 49.59 98 CYS A C 1
ATOM 813 O O . CYS A 1 98 ? -0.653 1.210 36.614 1.00 49.59 98 CYS A O 1
ATOM 815 N N . GLU A 1 99 ? 0.563 0.997 34.757 1.00 47.41 99 GLU A N 1
ATOM 816 C CA . GLU A 1 99 ? -0.337 1.840 33.967 1.00 47.41 99 GLU A CA 1
ATOM 817 C C . GLU A 1 99 ? -1.212 0.907 33.122 1.00 47.41 99 GLU A C 1
ATOM 819 O O . GLU A 1 99 ? -0.679 -0.040 32.524 1.00 47.41 99 GLU A O 1
ATOM 824 N N . PRO A 1 100 ? -2.540 1.119 33.058 1.00 51.41 100 PRO A N 1
ATOM 825 C CA . PRO A 1 100 ? -3.357 0.421 32.081 1.00 51.41 100 PRO A CA 1
ATOM 826 C C . PRO A 1 100 ? -2.790 0.671 30.679 1.00 51.41 100 PRO A C 1
ATOM 828 O O . PRO A 1 100 ? -2.153 1.691 30.405 1.00 51.41 100 PRO A O 1
ATOM 831 N N . VAL A 1 101 ? -3.015 -0.289 29.778 1.00 50.62 101 VAL A N 1
ATOM 832 C CA . VAL A 1 101 ? -2.620 -0.158 28.370 1.00 50.62 101 VAL A CA 1
ATOM 833 C C . VAL A 1 101 ? -3.095 1.202 27.851 1.00 50.62 101 VAL A C 1
ATOM 835 O O . VAL A 1 101 ? -4.270 1.506 28.057 1.00 50.62 101 VAL A O 1
ATOM 838 N N . PRO A 1 102 ? -2.230 2.009 27.203 1.00 55.78 102 PRO A N 1
ATOM 839 C CA . PRO A 1 102 ? -2.589 3.351 26.765 1.00 55.78 102 PRO A CA 1
ATOM 840 C C . PRO A 1 102 ? -3.887 3.313 25.963 1.00 55.78 102 PRO A C 1
ATOM 842 O O . PRO A 1 102 ? -3.969 2.634 24.935 1.00 55.78 102 PRO A O 1
ATOM 845 N N . ARG A 1 103 ? -4.909 4.010 26.458 1.00 65.88 103 ARG A N 1
ATOM 846 C CA . ARG A 1 103 ? -6.202 4.131 25.786 1.00 65.88 103 ARG A CA 1
ATOM 847 C C . ARG A 1 103 ? -6.279 5.467 25.081 1.00 65.88 103 ARG A C 1
ATOM 849 O O . ARG A 1 103 ? -5.662 6.443 25.504 1.00 65.88 103 ARG A O 1
ATOM 856 N N . VAL A 1 104 ? -7.046 5.512 23.998 1.00 73.62 104 VAL A N 1
ATOM 857 C CA . VAL A 1 104 ? -7.435 6.799 23.433 1.00 73.62 104 VAL A CA 1
ATOM 858 C C . VAL A 1 104 ? -8.485 7.392 24.371 1.00 73.62 104 VAL A C 1
ATOM 860 O O . VAL A 1 104 ? -9.502 6.738 24.605 1.00 73.62 104 VAL A O 1
ATOM 863 N N . PRO A 1 105 ? -8.254 8.584 24.938 1.00 77.56 105 PRO A N 1
ATOM 864 C CA . PRO A 1 105 ? -9.211 9.184 25.855 1.00 77.56 105 PRO A CA 1
ATOM 865 C C . PRO A 1 105 ? -10.503 9.544 25.118 1.00 77.56 105 PRO A C 1
ATOM 867 O O . PRO A 1 105 ? -10.484 9.813 23.915 1.00 77.56 105 PRO A O 1
ATOM 870 N N . GLY A 1 106 ? -11.623 9.601 25.835 1.00 83.12 106 GLY A N 1
ATOM 871 C CA . GLY A 1 106 ? -12.861 10.194 25.330 1.00 83.12 106 GLY A CA 1
ATOM 872 C C . GLY A 1 106 ? -13.623 9.374 24.279 1.00 83.12 106 GLY A C 1
ATOM 873 O O . GLY A 1 106 ? -13.392 8.186 24.060 1.00 83.12 106 GLY A O 1
ATOM 874 N N . ASN A 1 107 ? -14.531 10.054 23.569 1.00 85.69 107 ASN A N 1
ATOM 875 C CA . ASN A 1 107 ? -15.321 9.517 22.450 1.00 85.69 107 ASN A CA 1
ATOM 876 C C . ASN A 1 107 ? -14.630 9.717 21.090 1.00 85.69 107 ASN A C 1
ATOM 878 O O . ASN A 1 107 ? -15.264 10.086 20.097 1.00 85.69 107 ASN A O 1
ATOM 882 N N . HIS A 1 108 ? -13.314 9.537 21.036 1.00 86.94 108 HIS A N 1
ATOM 883 C CA . HIS A 1 108 ? -12.554 9.730 19.806 1.00 86.94 108 HIS A CA 1
ATOM 884 C C . HIS A 1 108 ? -12.503 8.454 18.964 1.00 86.94 108 HIS A C 1
ATOM 886 O O . HIS A 1 108 ? -12.446 7.335 19.470 1.00 86.94 108 HIS A O 1
ATOM 892 N N . LEU A 1 109 ? -12.506 8.638 17.648 1.00 91.25 109 LEU A N 1
ATOM 893 C CA . LEU A 1 109 ? -12.207 7.595 16.678 1.00 91.25 109 LEU A CA 1
ATOM 894 C C . LEU A 1 109 ? -11.007 8.083 15.872 1.00 91.25 109 LEU A C 1
ATOM 896 O O . LEU A 1 109 ? -11.165 8.949 15.016 1.00 91.25 109 LEU A O 1
ATOM 900 N N . ALA A 1 110 ? -9.811 7.593 16.187 1.00 92.69 110 ALA A N 1
ATOM 901 C CA . ALA A 1 110 ? -8.571 8.096 15.605 1.00 92.69 110 ALA A CA 1
ATOM 902 C C . ALA A 1 110 ? -8.112 7.209 14.444 1.00 92.69 110 ALA A C 1
ATOM 904 O O . ALA A 1 110 ? -7.700 6.067 14.647 1.00 92.69 110 ALA A O 1
ATOM 905 N N . ILE A 1 111 ? -8.183 7.735 13.222 1.00 94.88 111 ILE A N 1
ATOM 906 C CA . ILE A 1 111 ? -7.742 7.067 11.998 1.00 94.88 111 ILE A CA 1
ATOM 907 C C . ILE A 1 111 ? -6.279 7.432 11.752 1.00 94.88 111 ILE A C 1
ATOM 909 O O . ILE A 1 111 ? -5.956 8.575 11.430 1.00 94.88 111 ILE A O 1
ATOM 913 N N . LEU A 1 112 ? -5.392 6.448 11.880 1.00 93.88 112 LEU A N 1
ATOM 914 C CA . LEU A 1 112 ? -3.955 6.658 11.718 1.00 93.88 112 LEU A CA 1
ATOM 915 C C . LEU A 1 112 ? -3.528 6.553 10.250 1.00 93.88 112 LEU A C 1
ATOM 917 O O . LEU A 1 112 ? -2.771 7.391 9.766 1.00 93.88 112 LEU A O 1
ATOM 921 N N . GLY A 1 113 ? -4.023 5.543 9.531 1.00 94.50 113 GLY A N 1
ATOM 922 C CA . GLY A 1 113 ? -3.605 5.257 8.159 1.00 94.50 113 GLY A CA 1
ATOM 923 C C . GLY A 1 113 ? -3.795 3.792 7.770 1.00 94.50 113 GLY A C 1
ATOM 924 O O . GLY A 1 113 ? -4.676 3.112 8.303 1.00 94.50 113 GLY A O 1
ATOM 925 N N . ILE A 1 114 ? -2.968 3.316 6.840 1.00 95.44 114 ILE A N 1
ATOM 926 C CA . ILE A 1 114 ? -2.944 1.933 6.349 1.00 95.44 114 ILE A CA 1
ATOM 927 C C . ILE A 1 114 ? -1.552 1.357 6.602 1.00 95.44 114 ILE A C 1
ATOM 929 O O . ILE A 1 114 ? -0.556 1.901 6.124 1.00 95.44 114 ILE A O 1
ATOM 933 N N . GLY A 1 115 ? -1.500 0.252 7.344 1.00 91.69 115 GLY A N 1
ATOM 934 C CA . GLY A 1 115 ? -0.251 -0.312 7.843 1.00 91.69 115 GLY A CA 1
ATOM 935 C C . GLY A 1 115 ? 0.531 0.674 8.715 1.00 91.69 115 GLY A C 1
ATOM 936 O O . GLY A 1 115 ? -0.009 1.658 9.225 1.00 91.69 115 GLY A O 1
ATOM 937 N N . GLU A 1 116 ? 1.811 0.409 8.945 1.00 88.38 116 GLU A N 1
ATOM 938 C CA . GLU A 1 116 ? 2.651 1.282 9.774 1.00 88.38 116 GLU A CA 1
ATOM 939 C C . GLU A 1 116 ? 3.272 2.451 9.013 1.00 88.38 116 GLU A C 1
ATOM 941 O O . GLU A 1 116 ? 3.628 3.458 9.616 1.00 88.38 116 GLU A O 1
ATOM 946 N N . ASN A 1 117 ? 3.355 2.343 7.693 1.00 90.69 117 ASN A N 1
ATOM 947 C CA . ASN A 1 117 ? 4.235 3.163 6.881 1.00 90.69 117 ASN A CA 1
ATOM 948 C C . ASN A 1 117 ? 3.503 4.169 5.978 1.00 90.69 117 ASN A C 1
ATOM 950 O O . ASN A 1 117 ? 4.170 4.974 5.328 1.00 90.69 117 ASN A O 1
ATOM 954 N N . ILE A 1 118 ? 2.162 4.164 5.954 1.00 93.38 118 ILE A N 1
ATOM 955 C CA . ILE A 1 118 ? 1.343 5.154 5.236 1.00 93.38 118 ILE A CA 1
ATOM 956 C C . ILE A 1 118 ? 0.273 5.741 6.167 1.00 93.38 118 ILE A C 1
ATOM 958 O O . ILE A 1 118 ? -0.721 5.095 6.500 1.00 93.38 118 ILE A O 1
ATOM 962 N N . GLY A 1 119 ? 0.466 6.994 6.569 1.00 93.12 119 GLY A N 1
ATOM 963 C CA . GLY A 1 119 ? -0.474 7.781 7.359 1.00 93.12 119 GLY A CA 1
ATOM 964 C C . GLY A 1 119 ? -1.640 8.290 6.514 1.00 93.12 119 GLY A C 1
ATOM 965 O O . GLY A 1 119 ? -1.557 8.365 5.289 1.00 93.12 119 GLY A O 1
ATOM 966 N N . PHE A 1 120 ? -2.741 8.676 7.158 1.00 93.50 120 PHE A N 1
ATOM 967 C CA . PHE A 1 120 ? -3.940 9.137 6.451 1.00 93.50 120 PHE A CA 1
ATOM 968 C C . PHE A 1 120 ? -3.668 10.329 5.515 1.00 93.50 120 PHE A C 1
ATOM 970 O O . PHE A 1 120 ? -4.127 10.331 4.374 1.00 93.50 120 PHE A O 1
ATOM 977 N N . GLN A 1 121 ? -2.883 11.317 5.960 1.00 91.06 121 GLN A N 1
ATOM 978 C CA . GLN A 1 121 ? -2.530 12.488 5.145 1.00 91.06 121 GLN A CA 1
ATOM 979 C C . GLN A 1 121 ? -1.603 12.166 3.965 1.00 91.06 121 GLN A C 1
ATOM 981 O O . GLN A 1 121 ? -1.450 12.988 3.068 1.00 91.06 121 GLN A O 1
ATOM 986 N N . GLN A 1 122 ? -1.010 10.971 3.938 1.00 93.12 122 GLN A N 1
ATOM 987 C CA . GLN A 1 122 ? -0.189 10.488 2.830 1.00 93.12 122 GLN A CA 1
ATOM 988 C C . GLN A 1 122 ? -1.018 9.764 1.762 1.00 93.12 122 GLN A C 1
ATOM 990 O O . GLN A 1 122 ? -0.440 9.187 0.842 1.00 93.12 122 GLN A O 1
ATOM 995 N N . ILE A 1 123 ? -2.350 9.797 1.860 1.00 94.38 123 ILE A N 1
ATOM 996 C CA . ILE A 1 123 ? -3.274 9.274 0.854 1.00 94.38 123 ILE A CA 1
ATOM 997 C C . ILE A 1 123 ? -3.922 10.445 0.120 1.00 94.38 123 ILE A C 1
ATOM 999 O O . ILE A 1 123 ? -4.495 11.352 0.725 1.00 94.38 123 ILE A O 1
ATOM 1003 N N . GLU A 1 124 ? -3.858 10.400 -1.205 1.00 94.50 124 GLU A N 1
ATOM 1004 C CA . GLU A 1 124 ? -4.356 11.444 -2.085 1.00 94.50 124 GLU A CA 1
ATOM 1005 C C . GLU A 1 124 ? -5.848 11.735 -1.876 1.00 94.50 124 GLU A C 1
ATOM 1007 O O . GLU A 1 124 ? -6.719 10.861 -1.992 1.00 94.50 124 GLU A O 1
ATOM 1012 N N . GLY A 1 125 ? -6.133 13.002 -1.577 1.00 89.44 125 GLY A N 1
ATOM 1013 C CA . GLY A 1 125 ? -7.443 13.480 -1.162 1.00 89.44 125 GLY A CA 1
ATOM 1014 C C . GLY A 1 125 ? -8.461 13.644 -2.301 1.00 89.44 125 GLY A C 1
ATOM 1015 O O . GLY A 1 125 ? -8.200 13.387 -3.473 1.00 89.44 125 GLY A O 1
ATOM 1016 N N . PRO A 1 126 ? -9.677 14.117 -1.988 1.00 80.94 126 PRO A N 1
ATOM 1017 C CA . PRO A 1 126 ? -10.762 14.269 -2.963 1.00 80.94 126 PRO A CA 1
ATOM 1018 C C . PRO A 1 126 ? -10.487 15.280 -4.087 1.00 80.94 126 PRO A C 1
ATOM 1020 O O . PRO A 1 126 ? -11.134 15.196 -5.129 1.00 80.94 126 PRO A O 1
ATOM 1023 N N . LEU A 1 127 ? -9.566 16.228 -3.890 1.00 81.50 127 LEU A N 1
ATOM 1024 C CA . LEU A 1 127 ? -9.292 17.310 -4.841 1.00 81.50 127 LEU A CA 1
ATOM 1025 C C . LEU A 1 127 ? -8.308 16.920 -5.956 1.00 81.50 127 LEU A C 1
ATOM 1027 O O . LEU A 1 127 ? -8.172 17.671 -6.916 1.00 81.50 127 LEU A O 1
ATOM 1031 N N . THR A 1 128 ? -7.660 15.755 -5.874 1.00 83.06 128 THR A N 1
ATOM 1032 C CA . THR A 1 128 ? -6.596 15.354 -6.815 1.00 83.06 128 THR A CA 1
ATOM 1033 C C . THR A 1 128 ? -7.079 14.465 -7.964 1.00 83.06 128 THR A C 1
ATOM 1035 O O . THR A 1 128 ? -6.292 13.910 -8.729 1.00 83.06 128 THR A O 1
ATOM 1038 N N . GLY A 1 129 ? -8.402 14.372 -8.155 1.00 85.94 129 GLY A N 1
ATOM 1039 C CA . GLY A 1 129 ? -9.020 13.800 -9.354 1.00 85.94 129 GLY A CA 1
ATOM 1040 C C . GLY A 1 129 ? -8.565 12.367 -9.647 1.00 85.94 129 GLY A C 1
ATOM 1041 O O . GLY A 1 129 ? -8.906 11.431 -8.917 1.00 85.94 129 GLY A O 1
ATOM 1042 N N . ALA A 1 130 ? -7.804 12.188 -10.732 1.00 87.38 130 ALA A N 1
ATOM 1043 C CA . ALA A 1 130 ? -7.262 10.893 -11.142 1.00 87.38 130 ALA A CA 1
ATOM 1044 C C . ALA A 1 130 ? -6.311 10.286 -10.094 1.00 87.38 130 ALA A C 1
ATOM 1046 O O . ALA A 1 130 ? -6.329 9.071 -9.919 1.00 87.38 130 ALA A O 1
ATOM 1047 N N . GLN A 1 131 ? -5.588 11.110 -9.331 1.00 92.06 131 GLN A N 1
ATOM 1048 C CA . GLN A 1 131 ? -4.626 10.647 -8.326 1.00 92.06 131 GLN A CA 1
ATOM 1049 C C . GLN A 1 131 ? -5.265 10.223 -7.000 1.00 92.06 131 GLN A C 1
ATOM 1051 O O . GLN A 1 131 ? -4.618 9.550 -6.206 1.00 92.06 131 GLN A O 1
ATOM 1056 N N . ARG A 1 132 ? -6.540 10.562 -6.765 1.00 93.69 132 ARG A N 1
ATOM 1057 C CA . ARG A 1 132 ? -7.253 10.246 -5.519 1.00 93.69 132 ARG A CA 1
ATOM 1058 C C . ARG A 1 132 ? -7.073 8.781 -5.106 1.00 93.69 132 ARG A C 1
ATOM 1060 O O . ARG A 1 132 ? -7.403 7.881 -5.881 1.00 93.69 132 ARG A O 1
ATOM 1067 N N . GLY A 1 133 ? -6.644 8.567 -3.865 1.00 95.12 133 GLY A N 1
ATOM 1068 C CA . GLY A 1 133 ? -6.406 7.249 -3.282 1.00 95.12 133 GLY A CA 1
ATOM 1069 C C . GLY A 1 133 ? -5.042 6.620 -3.583 1.00 95.12 133 GLY A C 1
ATOM 1070 O O . GLY A 1 133 ? -4.788 5.529 -3.078 1.00 95.12 133 GLY A O 1
ATOM 1071 N N . LEU A 1 134 ? -4.176 7.264 -4.373 1.00 96.19 134 LEU A N 1
ATOM 1072 C CA . LEU A 1 134 ? -2.753 6.913 -4.457 1.00 96.19 134 LEU A CA 1
ATOM 1073 C C . LEU A 1 134 ? -1.987 7.472 -3.248 1.00 96.19 134 LEU A C 1
ATOM 1075 O O . LEU A 1 134 ? -2.501 8.315 -2.513 1.00 96.19 134 LEU A O 1
ATOM 1079 N N . THR A 1 135 ? -0.750 7.028 -3.038 1.00 95.00 135 THR A N 1
ATOM 1080 C CA . THR A 1 135 ? 0.121 7.597 -1.999 1.00 95.00 135 THR A CA 1
ATOM 1081 C C . THR A 1 135 ? 0.717 8.943 -2.435 1.00 95.00 135 THR A C 1
ATOM 1083 O O . THR A 1 135 ? 1.003 9.145 -3.610 1.00 95.00 135 THR A O 1
ATOM 1086 N N . ILE A 1 136 ? 0.946 9.872 -1.503 1.00 89.19 136 ILE A N 1
ATOM 1087 C CA . ILE A 1 136 ? 1.628 11.158 -1.766 1.00 89.19 136 ILE A CA 1
ATOM 1088 C C . ILE A 1 136 ? 3.141 11.009 -1.566 1.00 89.19 136 ILE A C 1
ATOM 1090 O O . ILE A 1 136 ? 3.937 11.450 -2.385 1.00 89.19 136 ILE A O 1
ATOM 1094 N N . SER A 1 137 ? 3.546 10.398 -0.453 1.00 73.12 137 SER A N 1
ATOM 1095 C CA . SER A 1 137 ? 4.925 10.037 -0.088 1.00 73.12 137 SER A CA 1
ATOM 1096 C C . SER A 1 137 ? 4.872 9.225 1.211 1.00 73.12 137 SER A C 1
ATOM 1098 O O . SER A 1 137 ? 3.937 9.427 1.976 1.00 73.12 137 SER A O 1
ATOM 1100 N N . GLY A 1 138 ? 5.832 8.338 1.499 1.00 63.03 138 GLY A N 1
ATOM 1101 C CA . GLY A 1 138 ? 5.871 7.588 2.770 1.00 63.03 138 GLY A CA 1
ATOM 1102 C C . GLY A 1 138 ? 6.266 6.125 2.620 1.00 63.03 138 GLY A C 1
ATOM 1103 O O . GLY A 1 138 ? 6.112 5.550 1.546 1.00 63.03 138 GLY A O 1
ATOM 1104 N N . GLY A 1 139 ? 6.802 5.515 3.678 1.00 56.41 139 GLY A N 1
ATOM 1105 C CA . GLY A 1 139 ? 6.949 4.059 3.733 1.00 56.41 139 GLY A CA 1
ATOM 1106 C C . GLY A 1 139 ? 7.874 3.396 2.717 1.00 56.41 139 GLY A C 1
ATOM 1107 O O . GLY A 1 139 ? 7.638 2.250 2.345 1.00 56.41 139 GLY A O 1
ATOM 1108 N N . GLY A 1 140 ? 8.873 4.120 2.205 1.00 64.44 140 GLY A N 1
ATOM 1109 C CA . GLY A 1 140 ? 9.717 3.630 1.109 1.00 64.44 140 GLY A CA 1
ATOM 1110 C C . GLY A 1 140 ? 8.992 3.544 -0.241 1.00 64.44 140 GLY A C 1
ATOM 1111 O O . GLY A 1 140 ? 9.499 2.908 -1.160 1.00 64.44 140 GLY A O 1
ATOM 1112 N N . THR A 1 141 ? 7.816 4.168 -0.368 1.00 75.94 141 THR A N 1
ATOM 1113 C CA . THR A 1 141 ? 7.039 4.218 -1.612 1.00 75.94 141 THR A CA 1
ATOM 1114 C C . THR A 1 141 ? 7.349 5.471 -2.419 1.00 75.94 141 THR A C 1
ATOM 1116 O O . THR A 1 141 ? 7.723 6.519 -1.883 1.00 75.94 141 THR A O 1
ATOM 1119 N N . ILE A 1 142 ? 7.178 5.358 -3.732 1.00 85.81 142 ILE A N 1
ATOM 1120 C CA . ILE A 1 142 ? 7.333 6.469 -4.666 1.00 85.81 142 ILE A CA 1
ATOM 1121 C C . ILE A 1 142 ? 5.991 7.230 -4.719 1.00 85.81 142 ILE A C 1
ATOM 1123 O O . ILE A 1 142 ? 4.945 6.584 -4.752 1.00 85.81 142 ILE A O 1
ATOM 1127 N N . PRO A 1 143 ? 5.961 8.576 -4.748 1.00 90.62 143 PRO A N 1
ATOM 1128 C CA . PRO A 1 143 ? 4.715 9.334 -4.895 1.00 90.62 143 PRO A CA 1
ATOM 1129 C C . PRO A 1 143 ? 3.823 8.814 -6.031 1.00 90.62 143 PRO A C 1
ATOM 1131 O O . PRO A 1 143 ? 4.306 8.516 -7.119 1.00 90.62 143 PRO A O 1
ATOM 1134 N N . GLY A 1 144 ? 2.519 8.718 -5.823 1.00 92.62 144 GLY A N 1
ATOM 1135 C CA . GLY A 1 144 ? 1.584 8.139 -6.785 1.00 92.62 144 GLY A CA 1
ATOM 1136 C C . GLY A 1 144 ? 1.593 6.609 -6.826 1.00 92.62 144 GLY A C 1
ATOM 1137 O O . GLY A 1 144 ? 1.193 6.050 -7.843 1.00 92.62 144 GLY A O 1
ATOM 1138 N N . SER A 1 145 ? 2.058 5.930 -5.772 1.00 95.50 145 SER A N 1
ATOM 1139 C CA . SER A 1 145 ? 1.968 4.466 -5.692 1.00 95.50 145 SER A CA 1
ATOM 1140 C C . SER A 1 145 ? 0.529 4.022 -5.412 1.00 95.50 145 SER A C 1
ATOM 1142 O O . SER A 1 145 ? -0.148 4.650 -4.589 1.00 95.50 145 SER A O 1
ATOM 1144 N N . PRO A 1 146 ? 0.049 2.939 -6.043 1.00 97.00 146 PRO A N 1
ATOM 1145 C CA . PRO A 1 146 ? -1.209 2.310 -5.677 1.00 97.00 146 PRO A CA 1
ATOM 1146 C C . PRO A 1 146 ? -1.037 1.415 -4.446 1.00 97.00 146 PRO A C 1
ATOM 1148 O O . PRO A 1 146 ? 0.070 1.112 -3.995 1.00 97.00 146 PRO A O 1
ATOM 1151 N N . PHE A 1 147 ? -2.160 0.970 -3.906 1.00 97.94 147 PHE A N 1
ATOM 1152 C CA . PHE A 1 147 ? -2.232 -0.027 -2.853 1.00 97.94 147 PHE A CA 1
ATOM 1153 C C . PHE A 1 147 ? -2.430 -1.440 -3.425 1.00 97.94 147 PHE A C 1
ATOM 1155 O O . PHE A 1 147 ? -3.019 -1.603 -4.487 1.00 97.94 147 PHE A O 1
ATOM 1162 N N . GLY A 1 148 ? -2.008 -2.477 -2.703 1.00 97.38 148 GLY A N 1
ATOM 1163 C CA . GLY A 1 148 ? -2.218 -3.875 -3.089 1.00 97.38 148 GLY A CA 1
ATOM 1164 C C . GLY A 1 148 ? -2.014 -4.857 -1.929 1.00 97.38 148 GLY A C 1
ATOM 1165 O O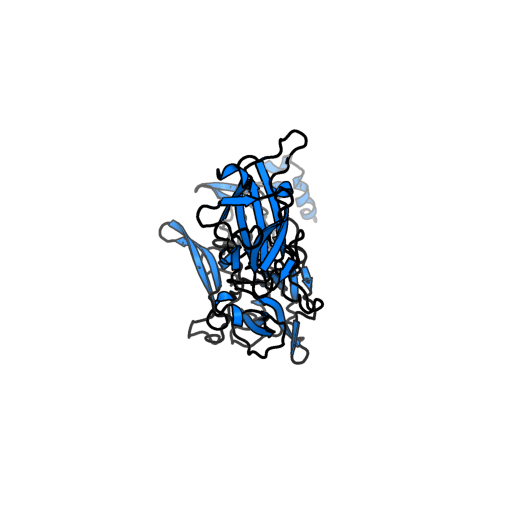 . GLY A 1 148 ? -1.751 -4.465 -0.793 1.00 97.38 148 GLY A O 1
ATOM 1166 N N . GLY A 1 149 ? -2.117 -6.157 -2.201 1.00 97.12 149 GLY A N 1
ATOM 1167 C CA . GLY A 1 149 ? -1.977 -7.217 -1.205 1.00 97.12 149 GLY A CA 1
ATOM 1168 C C . GLY A 1 149 ? -3.124 -7.229 -0.191 1.00 97.12 149 GLY A C 1
ATOM 1169 O O . GLY A 1 149 ? -4.290 -7.404 -0.561 1.00 97.12 149 GLY A O 1
ATOM 1170 N N . VAL A 1 150 ? -2.789 -7.083 1.092 1.00 97.75 150 VAL A N 1
ATOM 1171 C CA . VAL A 1 150 ? -3.742 -6.969 2.206 1.00 97.75 150 VAL A CA 1
ATOM 1172 C C . VAL A 1 150 ? -3.550 -5.606 2.849 1.00 97.75 150 VAL A C 1
ATOM 1174 O O . VAL A 1 150 ? -2.473 -5.328 3.367 1.00 97.75 150 VAL A O 1
ATOM 1177 N N . LEU A 1 151 ? -4.573 -4.754 2.802 1.00 98.25 151 LEU A N 1
ATOM 1178 C CA . LEU A 1 151 ? -4.516 -3.442 3.444 1.00 98.25 151 LEU A CA 1
ATOM 1179 C C . LEU A 1 151 ? -5.063 -3.542 4.859 1.00 98.25 151 LEU A C 1
ATOM 1181 O O . LEU A 1 151 ? -6.127 -4.121 5.079 1.00 98.25 151 LEU A O 1
ATOM 1185 N N . GLU A 1 152 ? -4.352 -2.932 5.797 1.00 96.94 152 GLU A N 1
ATOM 1186 C CA . GLU A 1 152 ? -4.638 -3.006 7.228 1.00 96.94 152 GLU A CA 1
ATOM 1187 C C . GLU A 1 152 ? -4.928 -1.603 7.771 1.00 96.94 152 GLU A C 1
ATOM 1189 O O . GLU A 1 152 ? -4.010 -0.913 8.225 1.00 96.94 152 GLU A O 1
ATOM 1194 N N . PRO A 1 153 ? -6.186 -1.122 7.703 1.00 97.19 153 PRO A N 1
ATOM 1195 C CA . PRO A 1 153 ? -6.550 0.155 8.295 1.00 97.19 153 PRO A CA 1
ATOM 1196 C C . PRO A 1 153 ? -6.269 0.160 9.794 1.00 97.19 153 PRO A C 1
ATOM 1198 O O . PRO A 1 153 ? -6.739 -0.718 10.527 1.00 97.19 153 PRO A O 1
ATOM 1201 N N . ARG A 1 154 ? -5.558 1.180 10.268 1.00 93.56 154 ARG A N 1
ATOM 1202 C CA . ARG A 1 154 ? -5.252 1.366 11.687 1.00 93.56 154 ARG A CA 1
ATOM 1203 C C . ARG A 1 154 ? -6.154 2.433 12.275 1.00 93.56 154 ARG A C 1
ATOM 1205 O O . ARG A 1 154 ? -6.088 3.603 11.893 1.00 93.56 154 ARG A O 1
ATOM 1212 N N . VAL A 1 155 ? -6.991 2.003 13.211 1.00 93.94 155 VAL A N 1
ATOM 1213 C CA . VAL A 1 155 ? -7.932 2.865 13.920 1.00 93.94 155 VAL A CA 1
ATOM 1214 C C . VAL A 1 155 ? -7.844 2.577 15.403 1.00 93.94 155 VAL A C 1
ATOM 1216 O O . VAL A 1 155 ? -7.887 1.415 15.812 1.00 93.94 155 VAL A O 1
ATOM 1219 N N . TYR A 1 156 ? -7.741 3.636 16.198 1.00 91.00 156 TYR A N 1
ATOM 1220 C CA . TYR A 1 156 ? -7.897 3.552 17.639 1.00 91.00 156 TYR A CA 1
ATOM 1221 C C . TYR A 1 156 ? -9.277 4.041 18.061 1.00 91.00 156 TYR A C 1
ATOM 1223 O O . TYR A 1 156 ? -9.802 5.035 17.555 1.00 91.00 156 TYR A O 1
ATOM 1231 N N . PHE A 1 157 ? -9.849 3.299 19.000 1.00 91.38 157 PHE A N 1
ATOM 1232 C CA . PHE A 1 157 ? -11.177 3.513 19.546 1.00 91.38 157 PHE A CA 1
ATOM 1233 C C . PHE A 1 157 ? -11.032 4.117 20.940 1.00 91.38 157 PHE A C 1
ATOM 1235 O O . PHE A 1 157 ? -10.255 3.610 21.750 1.00 91.38 157 PHE A O 1
ATOM 1242 N N . GLY A 1 158 ? -11.750 5.209 21.184 1.00 88.81 158 GLY A N 1
ATOM 1243 C CA . GLY A 1 158 ? -11.785 5.883 22.471 1.00 88.81 158 GLY A CA 1
ATOM 1244 C C . GLY A 1 158 ? -12.391 5.016 23.575 1.00 88.81 158 GLY A C 1
ATOM 1245 O O . GLY A 1 158 ? -13.278 4.198 23.316 1.00 88.81 158 GLY A O 1
ATOM 1246 N N . GLU A 1 159 ? -11.920 5.197 24.805 1.00 83.94 159 GLU A N 1
ATOM 1247 C CA . GLU A 1 159 ? -12.338 4.399 25.964 1.00 83.94 159 GLU A CA 1
ATOM 1248 C C . GLU A 1 159 ? -13.812 4.591 26.349 1.00 83.94 159 GLU A C 1
ATOM 1250 O O . GLU A 1 159 ? -14.461 3.643 26.791 1.00 83.94 159 GLU A O 1
ATOM 1255 N N . ASP A 1 160 ? -14.382 5.771 26.089 1.00 86.38 160 ASP A N 1
ATOM 1256 C CA . ASP A 1 160 ? -15.772 6.071 26.449 1.00 86.38 160 ASP A CA 1
ATOM 1257 C C . ASP A 1 160 ? -16.793 5.433 25.490 1.00 86.38 160 ASP A C 1
ATOM 1259 O O . ASP A 1 160 ? -17.992 5.405 25.784 1.00 86.38 160 ASP A O 1
ATOM 1263 N N . LEU A 1 161 ? -16.358 4.900 24.339 1.00 88.25 161 LEU A N 1
ATOM 1264 C CA . LEU A 1 161 ? -17.267 4.368 23.316 1.00 88.25 161 LEU A CA 1
ATOM 1265 C C . LEU A 1 161 ? -18.109 3.201 23.850 1.00 88.25 161 LEU A C 1
ATOM 1267 O O . LEU A 1 161 ? -19.333 3.204 23.690 1.00 88.25 161 LEU A O 1
ATOM 1271 N N . ILE A 1 162 ? -17.473 2.245 24.536 1.00 88.50 162 ILE A N 1
ATOM 1272 C CA . ILE A 1 162 ? -18.154 1.067 25.097 1.00 88.50 162 ILE A CA 1
ATOM 1273 C C . ILE A 1 162 ? -19.153 1.492 26.177 1.00 88.50 162 ILE A C 1
ATOM 1275 O O . ILE A 1 162 ? -20.301 1.040 26.157 1.00 88.50 162 ILE A O 1
ATOM 1279 N N . GLY A 1 163 ? -18.753 2.402 27.072 1.00 84.38 163 GLY A N 1
ATOM 1280 C CA . GLY A 1 163 ? -19.630 2.963 28.106 1.00 84.38 163 GLY A CA 1
ATOM 1281 C C . GLY A 1 163 ? -20.848 3.694 27.530 1.00 84.38 163 GLY A C 1
ATOM 1282 O O . GLY A 1 163 ? -21.932 3.642 28.109 1.00 84.38 163 GLY A O 1
ATOM 1283 N N . ASN A 1 164 ? -20.707 4.284 26.339 1.00 84.69 164 ASN A N 1
ATOM 1284 C CA . ASN A 1 164 ? -21.787 4.930 25.588 1.00 84.69 164 ASN A CA 1
ATOM 1285 C C . ASN A 1 164 ? -22.616 3.958 24.724 1.00 84.69 164 ASN A C 1
ATOM 1287 O O . ASN A 1 164 ? -23.441 4.381 23.914 1.00 84.69 164 ASN A O 1
ATOM 1291 N N . GLY A 1 165 ? -22.433 2.645 24.897 1.00 86.06 165 GLY A N 1
ATOM 1292 C CA . GLY A 1 165 ? -23.201 1.610 24.204 1.00 86.06 165 GLY A CA 1
ATOM 1293 C C . GLY A 1 165 ? -22.746 1.335 22.769 1.00 86.06 165 GLY A C 1
ATOM 1294 O O . GLY A 1 165 ? -23.426 0.595 22.054 1.00 86.06 165 GLY A O 1
ATOM 1295 N N . ILE A 1 166 ? -21.607 1.891 22.344 1.00 91.31 166 ILE A N 1
ATOM 1296 C CA . ILE A 1 166 ? -20.958 1.581 21.069 1.00 91.31 166 ILE A CA 1
ATOM 1297 C C . ILE A 1 166 ? -19.956 0.460 21.323 1.00 91.31 166 ILE A C 1
ATOM 1299 O O . ILE A 1 166 ? -18.892 0.675 21.893 1.00 91.31 166 ILE A O 1
ATOM 1303 N N . THR A 1 167 ? -20.298 -0.754 20.907 1.00 91.88 167 THR A N 1
ATOM 1304 C CA . THR A 1 167 ? -19.515 -1.954 21.239 1.00 91.88 167 THR A CA 1
ATOM 1305 C C . THR A 1 167 ? -18.898 -2.625 20.025 1.00 91.88 167 THR A C 1
ATOM 1307 O O . THR A 1 167 ? -17.980 -3.424 20.187 1.00 91.88 167 THR A O 1
ATOM 1310 N N . HIS A 1 168 ? -19.373 -2.305 18.821 1.00 95.25 168 HIS A N 1
ATOM 1311 C CA . HIS A 1 168 ? -18.911 -2.929 17.590 1.00 95.25 168 HIS A CA 1
ATOM 1312 C C . HIS A 1 168 ? -18.686 -1.898 16.488 1.00 95.25 168 HIS A C 1
ATOM 1314 O O . HIS A 1 168 ? -19.202 -0.779 16.517 1.00 95.25 168 HIS A O 1
ATOM 1320 N N . TYR A 1 169 ? -17.943 -2.309 15.473 1.00 97.00 169 TYR A N 1
ATOM 1321 C CA . TYR A 1 169 ? -17.710 -1.552 14.260 1.00 97.00 169 TYR A CA 1
ATOM 1322 C C . TYR A 1 169 ? -17.713 -2.474 13.041 1.00 97.00 169 TYR A C 1
ATOM 1324 O O . TYR A 1 169 ? -17.661 -3.700 13.157 1.00 97.00 169 TYR A O 1
ATOM 1332 N N . ARG A 1 170 ? -17.785 -1.881 11.850 1.00 97.62 170 ARG A N 1
ATOM 1333 C CA . ARG A 1 170 ? -17.658 -2.611 10.588 1.00 97.62 170 ARG A CA 1
ATOM 1334 C C . ARG A 1 170 ? -16.895 -1.803 9.566 1.00 97.62 170 ARG A C 1
ATOM 1336 O O . ARG A 1 170 ? -17.236 -0.647 9.318 1.00 97.62 170 ARG A O 1
ATOM 1343 N N . TRP A 1 171 ? -15.947 -2.466 8.917 1.00 98.25 171 TRP A N 1
ATOM 1344 C CA . TRP A 1 171 ? -15.378 -2.004 7.664 1.00 98.25 171 TRP A CA 1
ATOM 1345 C C . TRP A 1 171 ? -16.103 -2.631 6.475 1.00 98.25 171 TRP A C 1
ATOM 1347 O O . TRP A 1 171 ? -16.427 -3.820 6.451 1.00 98.25 171 TRP A O 1
ATOM 1357 N N . SER A 1 172 ? -16.384 -1.817 5.469 1.00 98.38 172 SER A N 1
ATOM 1358 C CA . SER A 1 172 ? -16.926 -2.266 4.190 1.00 98.38 172 SER A CA 1
ATOM 1359 C C . SER A 1 172 ? -16.211 -1.566 3.048 1.00 98.38 172 SER A C 1
ATOM 1361 O O . SER A 1 172 ? -15.688 -0.469 3.232 1.00 98.38 172 SER A O 1
ATOM 1363 N N . TYR A 1 173 ? -16.211 -2.175 1.870 1.00 98.56 173 TYR A N 1
ATOM 1364 C CA . TYR A 1 173 ? -15.655 -1.588 0.659 1.00 98.56 173 TYR A CA 1
ATOM 1365 C C . TYR A 1 173 ? -16.645 -1.663 -0.500 1.00 98.56 173 TYR A C 1
ATOM 1367 O O . TYR A 1 173 ? -17.564 -2.480 -0.500 1.00 98.56 173 TYR A O 1
ATOM 1375 N N . ARG A 1 174 ? -16.451 -0.800 -1.492 1.00 98.00 174 ARG A N 1
ATOM 1376 C CA . ARG A 1 174 ? -17.078 -0.914 -2.812 1.00 98.00 174 ARG A CA 1
ATOM 1377 C C . ARG A 1 174 ? -16.172 -0.314 -3.873 1.00 98.00 174 ARG A C 1
ATOM 1379 O O . ARG A 1 174 ? -15.469 0.665 -3.598 1.00 98.00 174 ARG A O 1
ATOM 1386 N N . LYS A 1 175 ? -16.213 -0.854 -5.084 1.00 98.06 175 LYS A N 1
ATOM 1387 C CA . LYS A 1 175 ? -15.543 -0.253 -6.236 1.00 98.06 175 LYS A CA 1
ATOM 1388 C C . LYS A 1 175 ? -16.317 0.978 -6.707 1.00 98.06 175 LYS A C 1
ATOM 1390 O O . LYS A 1 175 ? -17.532 0.935 -6.873 1.00 98.06 175 LYS A O 1
ATOM 1395 N N . ILE A 1 176 ? -15.613 2.084 -6.919 1.00 97.00 176 ILE A N 1
ATOM 1396 C CA . ILE A 1 176 ? -16.206 3.345 -7.397 1.00 97.00 176 ILE A CA 1
ATOM 1397 C C . ILE A 1 176 ? -15.665 3.771 -8.760 1.00 97.00 176 ILE A C 1
ATOM 1399 O O . ILE A 1 176 ? -16.319 4.545 -9.458 1.00 97.00 176 ILE A O 1
ATOM 1403 N N . ALA A 1 177 ? -14.493 3.269 -9.152 1.00 96.50 177 ALA A N 1
ATOM 1404 C CA . ALA A 1 177 ? -13.961 3.441 -10.494 1.00 96.50 177 ALA A CA 1
ATOM 1405 C C . ALA A 1 177 ? -13.074 2.258 -10.898 1.00 96.50 177 ALA A C 1
ATOM 1407 O O . ALA A 1 177 ? -12.466 1.617 -10.039 1.00 96.50 177 ALA A O 1
ATOM 1408 N N . ASP A 1 178 ? -12.999 1.975 -12.194 1.00 95.25 178 ASP A N 1
ATOM 1409 C CA . ASP A 1 178 ? -12.011 1.053 -12.760 1.00 95.25 178 ASP A CA 1
ATOM 1410 C C . ASP A 1 178 ? -10.613 1.691 -12.863 1.00 95.25 178 ASP A C 1
ATOM 1412 O O . ASP A 1 178 ? -10.396 2.829 -12.430 1.00 95.25 178 ASP A O 1
ATOM 1416 N N . SER A 1 179 ? -9.645 0.941 -13.392 1.00 91.44 179 SER A N 1
ATOM 1417 C CA . SER A 1 179 ? -8.266 1.408 -13.571 1.00 91.44 179 SER A CA 1
ATOM 1418 C C . SER A 1 179 ? -8.134 2.561 -14.571 1.00 91.44 179 SER A C 1
ATOM 1420 O O . SER A 1 179 ? -7.248 3.398 -14.426 1.00 91.44 179 SER A O 1
ATOM 1422 N N . ASN A 1 180 ? -9.075 2.689 -15.511 1.00 90.50 180 ASN A N 1
ATOM 1423 C CA . ASN A 1 180 ? -9.168 3.818 -16.441 1.00 90.50 180 ASN A CA 1
ATOM 1424 C C . ASN A 1 180 ? -9.863 5.040 -15.821 1.00 90.50 180 ASN A C 1
ATOM 1426 O O . ASN A 1 180 ? -10.186 6.001 -16.522 1.00 90.50 180 ASN A O 1
ATOM 1430 N N . ASN A 1 181 ? -10.119 5.011 -14.508 1.00 91.38 181 ASN A N 1
ATOM 1431 C CA . ASN A 1 181 ? -10.807 6.058 -13.764 1.00 91.38 181 ASN A CA 1
ATOM 1432 C C . ASN A 1 181 ? -12.258 6.300 -14.236 1.00 91.38 181 ASN A C 1
ATOM 1434 O O . ASN A 1 181 ? -12.827 7.367 -13.984 1.00 91.38 181 ASN A O 1
ATOM 1438 N N . SER A 1 182 ? -12.875 5.308 -14.885 1.00 94.12 182 SER A N 1
ATOM 1439 C CA . SER A 1 182 ? -14.289 5.336 -15.261 1.00 94.12 182 SER A CA 1
ATOM 1440 C C . SER A 1 182 ? -15.144 4.907 -14.078 1.00 94.12 182 SER A C 1
ATOM 1442 O O . SER A 1 182 ? -14.838 3.923 -13.409 1.00 94.12 182 SER A O 1
ATOM 1444 N N . THR A 1 183 ? -16.221 5.642 -13.796 1.00 95.31 183 THR A N 1
ATOM 1445 C CA . THR A 1 183 ? -17.102 5.345 -12.659 1.00 95.31 183 THR A CA 1
ATOM 1446 C C . THR A 1 183 ? -17.761 3.976 -12.800 1.00 95.31 183 THR A C 1
ATOM 1448 O O . THR A 1 183 ? -18.320 3.651 -13.845 1.00 95.31 183 THR A O 1
ATOM 1451 N N . VAL A 1 184 ? -17.753 3.206 -11.713 1.00 95.56 184 VAL A N 1
ATOM 1452 C CA . VAL A 1 184 ? -18.394 1.889 -11.613 1.00 95.56 184 VAL A CA 1
ATOM 1453 C C . VAL A 1 184 ? -19.451 1.924 -10.511 1.00 95.56 184 VAL A C 1
ATOM 1455 O O . VAL A 1 184 ? -19.307 2.636 -9.517 1.00 95.56 184 VAL A O 1
ATOM 1458 N N . SER A 1 185 ? -20.531 1.164 -10.699 1.00 94.38 185 SER A N 1
ATOM 1459 C CA . SER A 1 185 ? -21.518 0.906 -9.653 1.00 94.38 185 SER A CA 1
ATOM 1460 C C . SER A 1 185 ? -21.232 -0.448 -9.017 1.00 94.38 185 SER A C 1
ATOM 1462 O O . SER A 1 185 ? -21.175 -1.460 -9.710 1.00 94.38 185 SER A O 1
ATOM 1464 N N . ASP A 1 186 ? -21.067 -0.446 -7.701 1.00 96.75 186 ASP A N 1
ATOM 1465 C CA . ASP A 1 186 ? -20.850 -1.636 -6.888 1.00 96.75 186 ASP A CA 1
ATOM 1466 C C . ASP A 1 186 ? -21.656 -1.516 -5.588 1.00 96.75 186 ASP A C 1
ATOM 1468 O O . ASP A 1 186 ? -22.012 -0.413 -5.144 1.00 96.75 186 ASP A O 1
ATOM 1472 N N . ILE A 1 187 ? -21.968 -2.661 -4.993 1.00 96.69 187 ILE A N 1
ATOM 1473 C CA . ILE A 1 187 ? -22.613 -2.745 -3.684 1.00 96.69 187 ILE A CA 1
ATOM 1474 C C . ILE A 1 187 ? -21.560 -2.684 -2.574 1.00 96.69 187 ILE A C 1
ATOM 1476 O O . ILE A 1 187 ? -20.367 -2.822 -2.816 1.00 96.69 187 ILE A O 1
ATOM 1480 N N . TRP A 1 188 ? -21.998 -2.454 -1.337 1.00 97.31 188 TRP A N 1
ATOM 1481 C CA . TRP A 1 188 ? -21.104 -2.546 -0.186 1.00 97.31 188 TRP A CA 1
ATOM 1482 C C . TRP A 1 188 ? -20.833 -4.007 0.163 1.00 97.31 188 TRP A C 1
ATOM 1484 O O . TRP A 1 188 ? -21.765 -4.759 0.445 1.00 97.31 188 TRP A O 1
ATOM 1494 N N . HIS A 1 189 ? -19.556 -4.361 0.224 1.00 97.25 189 HIS A N 1
ATOM 1495 C CA . HIS A 1 189 ? -19.059 -5.651 0.686 1.00 97.25 189 HIS A CA 1
ATOM 1496 C C . HIS A 1 189 ? -18.463 -5.468 2.076 1.00 97.25 189 HIS A C 1
ATOM 1498 O O . HIS A 1 189 ? -17.600 -4.611 2.275 1.00 97.25 189 HIS A O 1
ATOM 1504 N N . ALA A 1 190 ? -18.935 -6.230 3.059 1.00 96.94 190 ALA A N 1
ATOM 1505 C CA . ALA A 1 190 ? -18.330 -6.219 4.386 1.00 96.94 190 ALA A CA 1
ATOM 1506 C C . ALA A 1 190 ? -16.999 -6.978 4.357 1.00 96.94 190 ALA A C 1
ATOM 1508 O O . ALA A 1 190 ? -16.910 -8.029 3.730 1.00 96.94 190 ALA A O 1
ATOM 1509 N N . MET A 1 191 ? -15.982 -6.449 5.037 1.00 97.00 191 MET A N 1
ATOM 1510 C CA . MET A 1 191 ? -14.745 -7.195 5.272 1.00 97.00 191 MET A CA 1
ATOM 1511 C C . MET A 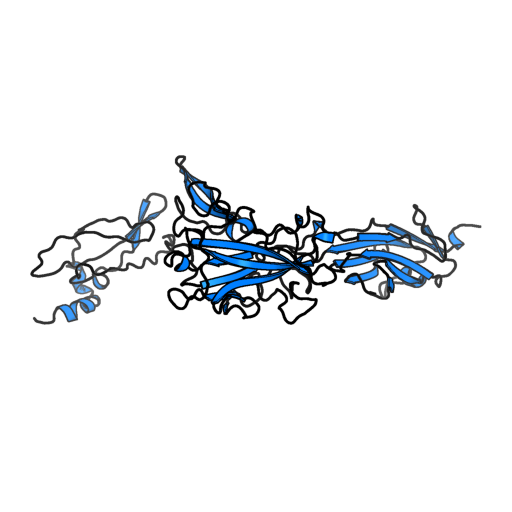1 191 ? -15.007 -8.261 6.338 1.00 97.00 191 MET A C 1
ATOM 1513 O O . MET A 1 191 ? -15.660 -7.973 7.341 1.00 97.00 191 MET A O 1
ATOM 1517 N N . ASP A 1 192 ? -14.516 -9.476 6.119 1.00 94.88 192 ASP A N 1
ATOM 1518 C CA . ASP A 1 192 ? -14.848 -10.663 6.918 1.00 94.88 192 ASP A CA 1
ATOM 1519 C C . ASP A 1 192 ? -13.620 -11.458 7.391 1.00 94.88 192 ASP A C 1
ATOM 1521 O O . ASP A 1 192 ? -13.753 -12.383 8.193 1.00 94.88 192 ASP A O 1
ATOM 1525 N N . ARG A 1 193 ? -12.402 -11.084 6.976 1.00 95.62 193 ARG A N 1
ATOM 1526 C CA . ARG A 1 193 ? -11.184 -11.661 7.554 1.00 95.62 193 ARG A CA 1
ATOM 1527 C C . ARG A 1 193 ? -11.086 -11.296 9.035 1.00 95.62 193 ARG A C 1
ATOM 1529 O O . ARG A 1 193 ? -11.253 -10.137 9.419 1.00 95.62 193 ARG A O 1
ATOM 1536 N N . GLN A 1 194 ? -10.760 -12.301 9.848 1.00 95.38 194 GLN A N 1
ATOM 1537 C CA . GLN A 1 194 ? -10.694 -12.158 11.298 1.00 95.38 194 GLN A CA 1
ATOM 1538 C C . GLN A 1 194 ? -9.755 -11.025 11.745 1.00 95.38 194 GLN A C 1
ATOM 1540 O O . GLN A 1 194 ? -8.712 -10.793 11.131 1.00 95.38 194 GLN A O 1
ATOM 1545 N N . VAL A 1 195 ? -10.106 -10.361 12.845 1.00 95.50 195 VAL A N 1
ATOM 1546 C CA . VAL A 1 195 ? -9.259 -9.386 13.546 1.00 95.50 195 VAL A CA 1
ATOM 1547 C C . VAL A 1 195 ? -8.997 -9.903 14.950 1.00 95.50 195 VAL A C 1
ATOM 1549 O O . VAL A 1 195 ? -9.923 -10.339 15.637 1.00 95.50 195 VAL A O 1
ATOM 1552 N N . VAL A 1 196 ? -7.740 -9.850 15.391 1.00 93.44 196 VAL A N 1
ATOM 1553 C CA . VAL A 1 196 ? -7.342 -10.375 16.699 1.00 93.44 196 VAL A CA 1
ATOM 1554 C C . VAL A 1 196 ? -6.573 -9.358 17.537 1.00 93.44 196 VAL A C 1
ATOM 1556 O O . VAL A 1 196 ? -5.928 -8.439 17.033 1.00 93.44 196 VAL A O 1
ATOM 1559 N N . ARG A 1 197 ? -6.608 -9.547 18.854 1.00 90.81 197 ARG A N 1
ATOM 1560 C CA . ARG A 1 197 ? -5.723 -8.887 19.818 1.00 90.81 197 ARG A CA 1
ATOM 1561 C C . ARG A 1 197 ? -5.077 -9.936 20.693 1.00 90.81 197 ARG A C 1
ATOM 1563 O O . ARG A 1 197 ? -5.738 -10.863 21.140 1.00 90.81 197 ARG A O 1
ATOM 1570 N N . HIS A 1 198 ? -3.783 -9.810 20.939 1.00 90.00 198 HIS A N 1
ATOM 1571 C CA . HIS A 1 198 ? -3.090 -10.739 21.821 1.00 90.00 198 HIS A CA 1
ATOM 1572 C C . HIS A 1 198 ? -3.130 -10.244 23.262 1.00 90.00 198 HIS A C 1
ATOM 1574 O O . HIS A 1 198 ? -2.928 -9.056 23.516 1.00 90.00 198 HIS A O 1
ATOM 1580 N N . TYR A 1 199 ? -3.309 -11.166 24.200 1.00 88.44 199 TYR A N 1
ATOM 1581 C CA . TYR A 1 199 ? -3.103 -10.920 25.623 1.00 88.44 199 TYR A CA 1
ATOM 1582 C C . TYR A 1 199 ? -2.066 -11.894 26.190 1.00 88.44 199 TYR A C 1
ATOM 1584 O O . TYR A 1 199 ? -1.975 -13.050 25.762 1.00 88.44 199 TYR A O 1
ATOM 1592 N N . ALA A 1 200 ? -1.271 -11.414 27.142 1.00 86.88 200 ALA A N 1
ATOM 1593 C CA . ALA A 1 200 ? -0.313 -12.204 27.897 1.00 86.88 200 ALA A CA 1
ATOM 1594 C C . ALA A 1 200 ? -0.980 -12.793 29.135 1.00 86.88 200 ALA A C 1
ATOM 1596 O O . ALA A 1 200 ? -1.689 -12.097 29.857 1.00 86.88 200 ALA A O 1
ATOM 1597 N N . TYR A 1 201 ? -0.696 -14.060 29.417 1.00 83.56 201 TYR A N 1
ATOM 1598 C CA . TYR A 1 201 ? -1.088 -14.706 30.665 1.00 83.56 201 TYR A CA 1
ATOM 1599 C C . TYR A 1 201 ? -0.068 -15.776 31.070 1.00 83.56 201 TYR A C 1
ATOM 1601 O O . TYR A 1 201 ? 0.647 -16.331 30.229 1.00 83.56 201 TYR A O 1
ATOM 1609 N N . VAL A 1 202 ? -0.010 -16.078 32.368 1.00 85.44 202 VAL A N 1
ATOM 1610 C CA . VAL A 1 202 ? 0.758 -17.212 32.895 1.00 85.44 202 VAL A CA 1
ATOM 1611 C C . VAL A 1 202 ? -0.158 -18.432 32.908 1.00 85.44 202 VAL A C 1
ATOM 1613 O O . VAL A 1 202 ? -1.192 -18.441 33.574 1.00 85.44 202 VAL A O 1
ATOM 1616 N N . ALA A 1 203 ? 0.183 -19.452 32.126 1.00 82.69 203 ALA A N 1
ATOM 1617 C CA . ALA A 1 203 ? -0.587 -20.690 32.083 1.00 82.69 203 ALA A CA 1
ATOM 1618 C C . ALA A 1 203 ? -0.351 -21.547 33.349 1.00 82.69 203 ALA A C 1
ATOM 1620 O O . ALA A 1 203 ? 0.623 -21.321 34.066 1.00 82.69 203 ALA A O 1
ATOM 1621 N N . PRO A 1 204 ? -1.191 -22.569 33.627 1.00 85.12 204 PRO A N 1
ATOM 1622 C CA . PRO A 1 204 ? -1.027 -23.437 34.804 1.00 85.12 204 PRO A CA 1
ATOM 1623 C C . PRO A 1 204 ? 0.324 -24.170 34.892 1.00 85.12 204 PRO A C 1
ATOM 1625 O O . PRO A 1 204 ? 0.699 -24.642 35.958 1.00 85.12 204 PRO A O 1
ATOM 1628 N N . ASP A 1 205 ? 1.057 -24.262 33.778 1.00 88.50 205 ASP A N 1
ATOM 1629 C CA . ASP A 1 205 ? 2.427 -24.788 33.703 1.00 88.50 205 ASP A CA 1
ATOM 1630 C C . ASP A 1 205 ? 3.502 -23.761 34.128 1.00 88.50 205 ASP A C 1
ATOM 1632 O O . ASP A 1 205 ? 4.696 -24.031 34.004 1.00 88.50 205 ASP A O 1
ATOM 1636 N N . GLY A 1 206 ? 3.092 -22.580 34.602 1.00 84.25 206 GLY A N 1
ATOM 1637 C CA . GLY A 1 206 ? 3.962 -21.485 35.028 1.00 84.25 206 GLY A CA 1
ATOM 1638 C C . GLY A 1 206 ? 4.587 -20.687 33.880 1.00 84.25 206 GLY A C 1
ATOM 1639 O O . GLY A 1 206 ? 5.414 -19.813 34.131 1.00 84.25 206 GLY A O 1
ATOM 1640 N N . ARG A 1 207 ? 4.234 -20.964 32.616 1.00 85.69 207 ARG A N 1
ATOM 1641 C CA . ARG A 1 207 ? 4.862 -20.322 31.450 1.00 85.69 207 ARG A CA 1
ATOM 1642 C C . ARG A 1 207 ? 4.040 -19.143 30.941 1.00 85.69 207 ARG A C 1
ATOM 1644 O O . ARG A 1 207 ? 2.825 -19.249 30.777 1.00 85.69 207 ARG A O 1
ATOM 1651 N N . LEU A 1 208 ? 4.733 -18.055 30.600 1.00 85.50 208 LEU A N 1
ATOM 1652 C CA . LEU A 1 208 ? 4.162 -16.921 29.874 1.00 85.50 208 LEU A CA 1
ATOM 1653 C C . LEU A 1 208 ? 3.730 -17.358 28.467 1.00 85.50 208 LEU A C 1
ATOM 1655 O O . LEU A 1 208 ? 4.512 -17.965 27.730 1.00 85.50 208 LEU A O 1
ATOM 1659 N N . LYS A 1 209 ? 2.487 -17.045 28.099 1.00 86.00 209 LYS A N 1
ATOM 1660 C CA . LYS A 1 209 ? 1.916 -17.298 26.773 1.00 86.00 209 LYS A CA 1
ATOM 1661 C C . LYS A 1 209 ? 1.185 -16.059 26.276 1.00 86.00 209 LYS A C 1
ATOM 1663 O O . LYS A 1 209 ? 0.615 -15.314 27.067 1.00 86.00 209 LYS A O 1
ATOM 1668 N N . PHE A 1 210 ? 1.167 -15.898 24.957 1.00 89.62 210 PHE A N 1
ATOM 1669 C CA . PHE A 1 210 ? 0.412 -14.862 24.263 1.00 89.62 210 PHE A CA 1
ATOM 1670 C C . PHE A 1 210 ? -0.713 -15.535 23.493 1.00 89.62 210 PHE A C 1
ATOM 1672 O O . PHE A 1 210 ? -0.450 -16.339 22.598 1.00 89.62 210 PHE A O 1
ATOM 1679 N N . LYS A 1 211 ? -1.962 -15.265 23.867 1.00 91.19 211 LYS A N 1
ATOM 1680 C CA . LYS A 1 211 ? -3.122 -15.902 23.243 1.00 91.19 211 LYS A CA 1
ATOM 1681 C C . LYS A 1 211 ? -3.887 -14.886 22.397 1.00 91.19 211 LYS A C 1
ATOM 1683 O O . LYS A 1 211 ? -4.141 -13.787 22.890 1.00 91.19 211 LYS A O 1
ATOM 1688 N N . PRO A 1 212 ? -4.251 -15.225 21.146 1.00 92.94 212 PRO A N 1
ATOM 1689 C CA . PRO A 1 212 ? -5.121 -14.375 20.352 1.00 92.94 212 PRO A CA 1
ATOM 1690 C C . PRO A 1 212 ? -6.540 -14.394 20.927 1.00 92.94 212 PRO A C 1
ATOM 1692 O O . PRO A 1 212 ? -7.095 -15.447 21.251 1.00 92.94 212 PRO A O 1
ATOM 1695 N N . TYR A 1 213 ? -7.123 -13.211 21.024 1.00 92.06 213 TYR A N 1
ATOM 1696 C CA . TYR A 1 213 ? -8.530 -12.951 21.259 1.00 92.06 213 TYR A CA 1
ATOM 1697 C C . TYR A 1 213 ? -9.137 -12.454 19.952 1.00 92.06 213 TYR A C 1
ATOM 1699 O O . TYR A 1 213 ? -8.637 -11.490 19.376 1.00 92.06 213 TYR A O 1
ATOM 1707 N N . THR A 1 214 ? -10.172 -13.129 19.460 1.00 94.00 214 THR A N 1
ATOM 1708 C CA . THR A 1 214 ? -10.833 -12.754 18.203 1.00 94.00 214 THR A CA 1
ATOM 1709 C C . THR A 1 214 ? -11.833 -11.646 18.489 1.00 94.00 214 THR A C 1
ATOM 1711 O O . THR A 1 214 ? -12.745 -11.853 19.278 1.00 94.00 214 THR A O 1
ATOM 1714 N N . LEU A 1 215 ? -11.641 -10.486 17.862 1.00 92.88 215 LEU A N 1
ATOM 1715 C CA . LEU A 1 215 ? -12.578 -9.365 17.924 1.00 92.88 215 LEU A CA 1
ATOM 1716 C C . LEU A 1 215 ? -13.712 -9.513 16.914 1.00 92.88 215 LEU A C 1
ATOM 1718 O O . L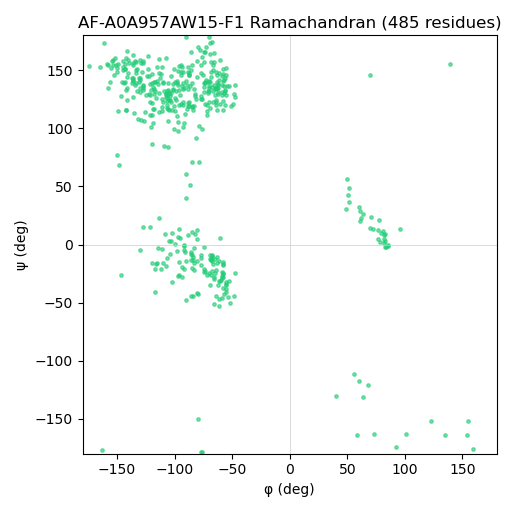EU A 1 215 ? -14.747 -8.888 17.061 1.00 92.88 215 LEU A O 1
ATOM 1722 N N . GLY A 1 216 ? -13.526 -10.297 15.862 1.00 91.19 216 GLY A N 1
ATOM 1723 C CA . GLY A 1 216 ? -14.577 -10.573 14.895 1.00 91.19 216 GLY A CA 1
ATOM 1724 C C . GLY A 1 216 ? -14.011 -11.051 13.560 1.00 91.19 216 GLY A C 1
ATOM 1725 O O . GLY A 1 216 ? -12.791 -11.203 13.459 1.00 91.19 216 GLY A O 1
ATOM 1726 N N . PRO A 1 217 ? -14.864 -11.268 12.547 1.00 92.00 217 PRO A N 1
ATOM 1727 C CA . PRO A 1 217 ? -16.308 -11.053 12.620 1.00 92.00 217 PRO A CA 1
ATOM 1728 C C . PRO A 1 217 ? -16.984 -11.980 13.640 1.00 92.00 217 PRO A C 1
ATOM 1730 O O . PRO A 1 217 ? -16.547 -13.116 13.837 1.00 92.00 217 PRO A O 1
ATOM 1733 N N . ASP A 1 218 ? -18.031 -11.494 14.308 1.00 87.25 218 ASP A N 1
ATOM 1734 C CA . ASP A 1 218 ? -18.760 -12.290 15.298 1.00 87.25 218 ASP A CA 1
ATOM 1735 C C . ASP A 1 218 ? -19.434 -13.507 14.657 1.00 87.25 218 ASP A C 1
ATOM 1737 O O . ASP A 1 218 ? -20.290 -13.400 13.772 1.00 87.25 218 ASP A O 1
ATOM 1741 N N . THR A 1 219 ? -19.032 -14.684 15.134 1.00 82.94 219 THR A N 1
ATOM 1742 C CA . THR A 1 219 ? -19.524 -15.989 14.670 1.00 82.94 219 THR A CA 1
ATOM 1743 C C . THR A 1 219 ? -20.297 -16.749 15.745 1.00 82.94 219 THR A C 1
ATOM 1745 O O . THR A 1 219 ? -20.818 -17.828 15.463 1.00 82.94 219 THR A O 1
ATOM 1748 N N . ASP A 1 220 ? -20.401 -16.208 16.964 1.00 79.50 220 ASP A N 1
ATOM 1749 C CA . ASP A 1 220 ? -21.108 -16.862 18.065 1.00 79.50 220 ASP A CA 1
ATOM 1750 C C . ASP A 1 220 ? -22.628 -16.815 17.829 1.00 79.50 220 ASP A C 1
ATOM 1752 O O . ASP A 1 220 ? -23.231 -15.747 17.923 1.00 79.50 220 ASP A O 1
ATOM 1756 N N . PRO A 1 221 ? -23.303 -17.947 17.572 1.00 77.44 221 PRO A N 1
ATOM 1757 C CA . PRO A 1 221 ? -24.739 -17.960 17.299 1.00 77.44 221 PRO A CA 1
ATOM 1758 C C . PRO A 1 221 ? -25.604 -17.435 18.459 1.00 77.44 221 PRO A C 1
ATOM 1760 O O . PRO A 1 221 ? -26.786 -17.170 18.246 1.00 77.44 221 PRO A O 1
ATOM 1763 N N . ALA A 1 222 ? -25.056 -17.288 19.670 1.00 76.38 222 ALA A N 1
ATOM 1764 C CA . ALA A 1 222 ? -25.751 -16.688 20.805 1.00 76.38 222 ALA A CA 1
ATOM 1765 C C . ALA A 1 222 ? -25.817 -15.149 20.743 1.00 76.38 222 ALA A C 1
ATOM 1767 O O . ALA A 1 222 ? -26.643 -14.547 21.435 1.00 76.38 222 ALA A O 1
ATOM 1768 N N . LEU A 1 223 ? -24.976 -14.501 19.931 1.00 76.06 223 LEU A N 1
ATOM 1769 C CA . LEU A 1 223 ? -24.950 -13.049 19.787 1.00 76.06 223 LEU A CA 1
ATOM 1770 C C . LEU A 1 223 ? -25.948 -12.575 18.726 1.00 76.06 223 LEU A C 1
ATOM 1772 O O . LEU A 1 223 ? -26.017 -13.097 17.616 1.00 76.06 223 LEU A O 1
ATOM 1776 N N . THR A 1 224 ? -26.684 -11.503 19.031 1.00 78.38 224 THR A N 1
ATOM 1777 C CA . THR A 1 224 ? -27.625 -10.889 18.071 1.00 78.38 224 THR A CA 1
ATOM 1778 C C . THR A 1 224 ? -26.939 -10.234 16.866 1.00 78.38 224 THR A C 1
ATOM 1780 O O . THR A 1 224 ? -27.596 -9.941 15.871 1.00 78.38 224 THR A O 1
ATOM 1783 N N . VAL A 1 225 ? -25.624 -10.018 16.949 1.00 80.62 225 VAL A N 1
ATOM 1784 C CA . VAL A 1 225 ? -24.788 -9.425 15.895 1.00 80.62 225 VAL A CA 1
ATOM 1785 C C . VAL A 1 225 ? -24.270 -10.442 14.871 1.00 80.62 225 VAL A C 1
ATOM 1787 O O . VAL A 1 225 ? -23.673 -10.062 13.863 1.00 80.62 225 VAL A O 1
ATOM 1790 N N . THR A 1 226 ? -24.510 -11.732 15.094 1.00 81.44 226 THR A N 1
ATOM 1791 C CA . THR A 1 226 ? -23.946 -12.801 14.268 1.00 81.44 226 THR A CA 1
ATOM 1792 C C . THR A 1 226 ? -24.468 -12.767 12.838 1.00 81.44 226 THR A C 1
ATOM 1794 O O . THR A 1 226 ? -25.661 -12.609 12.585 1.00 81.44 226 THR A O 1
ATOM 1797 N N . GLY A 1 227 ? -23.545 -12.903 11.881 1.00 79.56 227 GLY A N 1
ATOM 1798 C CA . GLY A 1 227 ? -23.832 -12.803 10.446 1.00 79.56 227 GLY A CA 1
ATOM 1799 C C . GLY A 1 227 ? -23.892 -11.372 9.897 1.00 79.56 227 GLY A C 1
ATOM 1800 O O . GLY A 1 227 ? -24.120 -11.194 8.703 1.00 79.56 227 GLY A O 1
ATOM 1801 N N . LEU A 1 228 ? -23.659 -10.346 10.726 1.00 87.50 228 LEU A N 1
ATOM 1802 C CA . LEU A 1 228 ? -23.607 -8.943 10.289 1.00 87.50 228 LEU A CA 1
ATOM 1803 C C . LEU A 1 228 ? -22.191 -8.457 9.920 1.00 87.50 228 LEU A C 1
ATOM 1805 O O . LEU A 1 228 ? -22.039 -7.296 9.517 1.00 87.50 228 LEU A O 1
ATOM 1809 N N . ASN A 1 229 ? -21.182 -9.333 10.047 1.00 92.62 229 ASN A N 1
ATOM 1810 C CA . ASN A 1 229 ? -19.752 -9.037 9.885 1.00 92.62 229 ASN A CA 1
ATOM 1811 C C . ASN A 1 229 ? -19.320 -7.831 10.732 1.00 92.62 229 ASN A C 1
ATOM 1813 O O . ASN A 1 229 ? -18.726 -6.874 10.233 1.00 92.62 229 ASN A O 1
ATOM 1817 N N . LEU A 1 230 ? -19.706 -7.859 12.009 1.00 95.62 230 LEU A N 1
ATOM 1818 C CA . LEU A 1 230 ? -19.317 -6.863 12.998 1.00 95.62 230 LEU A CA 1
ATOM 1819 C C . LEU A 1 230 ? -18.088 -7.338 13.764 1.00 95.62 230 LEU A C 1
ATOM 1821 O O . LEU A 1 230 ? -17.919 -8.531 14.007 1.00 95.62 230 LEU A O 1
ATOM 1825 N N . PHE A 1 231 ? -17.246 -6.378 14.122 1.00 95.88 231 PHE A N 1
ATOM 1826 C CA . PHE A 1 231 ? -16.063 -6.571 14.940 1.00 95.88 231 PHE A CA 1
ATOM 1827 C C . PHE A 1 231 ? -16.275 -5.845 16.260 1.00 95.88 231 PHE A C 1
ATOM 1829 O O . PHE A 1 231 ? -16.638 -4.668 16.277 1.00 95.88 231 PHE A O 1
ATOM 1836 N N . GLN A 1 232 ? -16.038 -6.531 17.362 1.00 93.94 232 GLN A N 1
ATOM 1837 C CA . GLN A 1 232 ? -16.047 -5.974 18.697 1.00 93.94 232 GLN A CA 1
ATOM 1838 C C . GLN A 1 232 ? -14.930 -4.931 18.844 1.00 93.94 232 GLN A C 1
ATOM 1840 O O . GLN A 1 232 ? -13.778 -5.156 18.459 1.00 93.94 232 GLN A O 1
ATOM 1845 N N . ILE A 1 233 ? -15.255 -3.779 19.431 1.00 92.56 233 ILE A N 1
ATOM 1846 C CA . ILE A 1 233 ? -14.238 -2.868 19.964 1.00 92.56 233 ILE A CA 1
ATOM 1847 C C . ILE A 1 233 ? -13.516 -3.610 21.087 1.00 92.56 233 ILE A C 1
ATOM 1849 O O . ILE A 1 233 ? -14.164 -4.264 21.903 1.00 92.56 233 ILE A O 1
ATOM 1853 N N . GLN A 1 234 ? -12.182 -3.536 21.114 1.00 90.31 234 GLN A N 1
ATOM 1854 C CA . GLN A 1 234 ? -11.378 -4.253 22.102 1.00 90.31 234 GLN A CA 1
ATOM 1855 C C . GLN A 1 234 ? -11.931 -4.011 23.519 1.00 90.31 234 GLN A C 1
ATOM 1857 O O . GLN A 1 234 ? -11.994 -2.853 23.938 1.00 90.31 234 GLN A O 1
ATOM 1862 N N . PRO A 1 235 ? -12.325 -5.072 24.250 1.00 85.19 235 PRO A N 1
ATOM 1863 C CA . PRO A 1 235 ? -12.790 -4.934 25.620 1.00 85.19 235 PRO A CA 1
ATOM 1864 C C . PRO A 1 235 ? -11.734 -4.290 26.511 1.00 85.19 235 PRO A C 1
ATOM 1866 O O . PRO A 1 235 ? -10.532 -4.471 26.299 1.00 85.19 235 PRO A O 1
ATOM 1869 N N . GLU A 1 236 ? -12.201 -3.585 27.537 1.00 79.31 236 GLU A N 1
ATOM 1870 C CA . GLU A 1 236 ? -11.352 -2.963 28.554 1.00 79.31 236 GLU A CA 1
ATOM 1871 C C . GLU A 1 236 ? -10.365 -3.976 29.151 1.00 79.31 236 GLU A C 1
ATOM 1873 O O . GLU A 1 236 ? -9.152 -3.752 29.093 1.00 79.31 236 GLU A O 1
ATOM 1878 N N . ASP A 1 237 ? -10.873 -5.132 29.579 1.00 81.00 237 ASP A N 1
ATOM 1879 C CA . ASP A 1 237 ? -10.069 -6.208 30.147 1.00 81.00 237 ASP A CA 1
ATOM 1880 C C . ASP A 1 237 ? -9.994 -7.423 29.209 1.00 81.00 237 ASP A C 1
ATOM 1882 O O . ASP A 1 237 ? -11.005 -7.824 28.616 1.00 81.00 237 ASP A O 1
ATOM 1886 N N . PRO A 1 238 ? -8.815 -8.057 29.067 1.00 84.88 238 PRO A N 1
ATOM 1887 C CA . PRO A 1 238 ? -8.721 -9.342 28.393 1.00 84.88 238 PRO A CA 1
ATOM 1888 C C . PRO A 1 238 ? -9.381 -10.442 29.239 1.00 84.88 238 PRO A C 1
ATOM 1890 O O . PRO A 1 238 ? -9.525 -10.300 30.452 1.00 84.88 238 PRO A O 1
ATOM 1893 N N . PRO A 1 239 ? -9.686 -11.615 28.652 1.00 83.88 239 PRO A N 1
ATOM 1894 C CA . PRO A 1 239 ? -10.235 -12.740 29.414 1.00 83.88 239 PRO A CA 1
ATOM 1895 C C . PRO A 1 239 ? -9.347 -13.222 30.572 1.00 83.88 239 PRO A C 1
ATOM 1897 O O . PRO A 1 239 ? -9.834 -13.867 31.497 1.00 83.88 239 PRO A O 1
ATOM 1900 N N . ALA A 1 240 ? -8.035 -12.986 30.485 1.00 81.19 240 ALA A N 1
ATOM 1901 C CA . ALA A 1 240 ? -7.070 -13.237 31.547 1.00 81.19 240 ALA A CA 1
ATOM 1902 C C . ALA A 1 240 ? -5.815 -12.380 31.332 1.00 81.19 240 ALA A C 1
ATOM 1904 O O . ALA A 1 240 ? -5.462 -12.080 30.192 1.00 81.19 240 ALA A O 1
ATOM 1905 N N . GLY A 1 241 ? -5.093 -12.076 32.411 1.00 83.25 241 GLY A N 1
ATOM 1906 C CA . GLY A 1 241 ? -3.815 -11.365 32.339 1.00 83.25 241 GLY A CA 1
ATOM 1907 C C . GLY A 1 241 ? -3.958 -9.949 31.781 1.00 83.25 241 GLY A C 1
ATOM 1908 O O . GLY A 1 241 ? -4.814 -9.201 32.241 1.00 83.25 241 GLY A O 1
ATOM 1909 N N . SER A 1 242 ? -3.118 -9.574 30.812 1.00 81.81 242 SER A N 1
ATOM 1910 C CA . SER A 1 242 ? -3.050 -8.196 30.297 1.00 81.81 242 SER A CA 1
ATOM 1911 C C . SER A 1 242 ? -2.975 -8.163 28.775 1.00 81.81 242 SER A C 1
ATOM 1913 O O . SER A 1 242 ? -2.324 -9.007 28.155 1.00 81.81 242 SER A O 1
ATOM 1915 N N . TRP A 1 243 ? -3.618 -7.172 28.153 1.00 83.50 243 TRP A N 1
ATOM 1916 C CA . TRP A 1 243 ? -3.482 -6.932 26.718 1.00 83.50 243 TRP A CA 1
ATOM 1917 C C . TRP A 1 243 ? -2.018 -6.679 26.350 1.00 83.50 243 TRP A C 1
ATOM 1919 O O . TRP A 1 243 ? -1.281 -6.014 27.074 1.00 83.50 243 TRP A O 1
ATOM 1929 N N . THR A 1 244 ? -1.593 -7.210 25.206 1.00 77.31 244 THR A N 1
ATOM 1930 C CA . THR A 1 244 ? -0.222 -7.056 24.709 1.00 77.31 244 THR A CA 1
ATOM 1931 C C . THR A 1 244 ? -0.242 -6.345 23.367 1.00 77.31 244 THR A C 1
ATOM 1933 O O . THR A 1 244 ? -0.810 -6.877 22.407 1.00 77.31 244 THR A O 1
ATOM 1936 N N . PRO A 1 245 ? 0.356 -5.148 23.273 1.00 60.19 245 PRO A N 1
ATOM 1937 C CA . PRO A 1 245 ? 0.148 -4.305 22.108 1.00 60.19 245 PRO A CA 1
ATOM 1938 C C . PRO A 1 245 ? 0.818 -4.840 20.835 1.00 60.19 245 PRO A C 1
ATOM 1940 O O . PRO A 1 245 ? 0.330 -4.528 19.756 1.00 60.19 245 PRO A O 1
ATOM 1943 N N . GLN A 1 246 ? 1.884 -5.656 20.905 1.00 68.00 246 GLN A N 1
ATOM 1944 C CA . GLN A 1 246 ? 2.672 -5.998 19.707 1.00 68.00 246 GLN A CA 1
ATOM 1945 C C . GLN A 1 246 ? 3.298 -7.405 19.716 1.00 68.00 246 GLN A C 1
ATOM 1947 O O . GLN A 1 246 ? 4.514 -7.556 19.759 1.00 68.00 246 GLN A O 1
ATOM 1952 N N . VAL A 1 247 ? 2.476 -8.457 19.638 1.00 80.06 247 VAL A N 1
ATOM 1953 C CA . VAL A 1 247 ? 2.979 -9.813 19.311 1.00 80.06 247 VAL A CA 1
ATOM 1954 C C . VAL A 1 247 ? 3.203 -9.945 17.805 1.00 80.06 247 VAL A C 1
ATOM 1956 O O . VAL A 1 247 ? 4.220 -10.473 17.366 1.00 80.06 247 VAL A O 1
ATOM 1959 N N . ASN A 1 248 ? 2.263 -9.430 17.014 1.00 83.94 248 ASN A N 1
ATOM 1960 C CA . ASN A 1 248 ? 2.398 -9.247 15.578 1.00 83.94 248 ASN A CA 1
ATOM 1961 C C . ASN A 1 248 ? 1.721 -7.926 15.206 1.00 83.94 248 ASN A C 1
ATOM 1963 O O . ASN A 1 248 ? 0.512 -7.796 15.372 1.00 83.94 248 ASN A O 1
ATOM 1967 N N . ALA A 1 249 ? 2.482 -6.951 14.712 1.00 84.06 249 ALA A N 1
ATOM 1968 C CA . ALA A 1 249 ? 1.959 -5.619 14.420 1.00 84.06 249 ALA A CA 1
ATOM 1969 C C . ALA A 1 249 ? 0.854 -5.628 13.344 1.00 84.06 249 ALA A C 1
ATOM 1971 O O . ALA A 1 249 ? -0.120 -4.887 13.497 1.00 84.06 249 ALA A O 1
ATOM 1972 N N . HIS A 1 250 ? 0.946 -6.514 12.345 1.00 86.88 250 HIS A N 1
ATOM 1973 C CA . HIS A 1 250 ? -0.085 -6.689 11.314 1.00 86.88 250 HIS A CA 1
ATOM 1974 C C . HIS A 1 250 ? -1.438 -7.057 11.928 1.00 86.88 250 HIS A C 1
ATOM 1976 O O . HIS A 1 250 ? -2.462 -6.454 11.638 1.00 86.88 250 HIS A O 1
ATOM 1982 N N . GLU A 1 251 ? -1.432 -7.998 12.869 1.00 88.81 251 GLU A N 1
ATOM 1983 C CA . GLU A 1 251 ? -2.658 -8.509 13.485 1.00 88.81 251 GLU A CA 1
ATOM 1984 C C . GLU A 1 251 ? -3.138 -7.615 14.643 1.00 88.81 251 GLU A C 1
ATOM 1986 O O . GLU A 1 251 ? -4.318 -7.295 14.763 1.00 88.81 251 GLU A O 1
ATOM 1991 N N . ASN A 1 252 ? -2.220 -7.175 15.510 1.00 85.50 252 ASN A N 1
ATOM 1992 C CA . ASN A 1 252 ? -2.542 -6.439 16.732 1.00 85.50 252 ASN A CA 1
ATOM 1993 C C . ASN A 1 252 ? -2.969 -4.987 16.487 1.00 85.50 252 ASN A C 1
ATOM 1995 O O . ASN A 1 252 ? -3.624 -4.413 17.355 1.00 85.50 252 ASN A O 1
ATOM 1999 N N . THR A 1 253 ? -2.584 -4.378 15.361 1.00 86.94 253 THR A N 1
ATOM 2000 C CA . THR A 1 253 ? -2.884 -2.961 15.087 1.00 86.94 253 THR A CA 1
ATOM 2001 C C . THR A 1 253 ? -3.953 -2.759 14.019 1.00 86.94 253 THR A C 1
ATOM 2003 O O . THR A 1 253 ? -4.569 -1.690 13.978 1.00 86.94 253 THR A O 1
ATOM 2006 N N . ALA A 1 254 ? -4.228 -3.777 13.198 1.00 93.06 254 ALA A N 1
ATOM 2007 C CA . ALA A 1 254 ? -5.286 -3.723 12.204 1.00 93.06 254 ALA A CA 1
ATOM 2008 C C . ALA A 1 254 ? -6.666 -3.625 12.867 1.00 93.06 254 ALA A C 1
ATOM 2010 O O . ALA A 1 254 ? -6.974 -4.307 13.850 1.00 93.06 254 ALA A O 1
ATOM 2011 N N . SER A 1 255 ? -7.511 -2.763 12.309 1.00 95.31 255 SER A N 1
ATOM 2012 C CA . SER A 1 255 ? -8.953 -2.733 12.582 1.00 95.31 255 SER A CA 1
ATOM 2013 C C . SER A 1 255 ? -9.741 -3.556 11.560 1.00 95.31 255 SER A C 1
ATOM 2015 O O . SER A 1 255 ? -10.860 -3.956 11.824 1.00 95.31 255 SER A O 1
ATOM 2017 N N . ALA A 1 256 ? -9.172 -3.849 10.396 1.00 97.19 256 ALA A N 1
ATOM 2018 C CA . ALA A 1 256 ? -9.723 -4.793 9.431 1.00 97.19 256 ALA A CA 1
ATOM 2019 C C . ALA A 1 256 ? -8.624 -5.234 8.469 1.00 97.19 256 ALA A C 1
ATOM 2021 O O . ALA A 1 256 ? -7.529 -4.671 8.465 1.00 97.19 256 ALA A O 1
ATOM 2022 N N . HIS A 1 257 ? -8.953 -6.199 7.618 1.00 97.94 257 HIS A N 1
ATOM 2023 C CA . HIS A 1 257 ? -8.081 -6.654 6.551 1.00 97.94 257 HIS A CA 1
ATOM 2024 C C . HIS A 1 257 ? -8.824 -6.571 5.223 1.00 97.94 257 HIS A C 1
ATOM 2026 O O . HIS A 1 257 ? -9.807 -7.279 5.003 1.00 97.94 257 HIS A O 1
ATOM 2032 N N . PHE A 1 258 ? -8.356 -5.699 4.337 1.00 98.38 258 PHE A N 1
ATOM 2033 C CA . PHE A 1 258 ? -8.880 -5.587 2.987 1.00 98.38 258 PHE A CA 1
ATOM 2034 C C . PHE A 1 258 ? -7.993 -6.383 2.028 1.00 98.38 258 PHE A C 1
ATOM 2036 O O . PHE A 1 258 ? -6.936 -5.919 1.600 1.00 98.38 258 PHE A O 1
ATOM 2043 N N . GLU A 1 259 ? -8.416 -7.605 1.708 1.00 98.06 259 GLU A N 1
ATOM 2044 C CA . GLU A 1 259 ? -7.670 -8.553 0.874 1.00 98.06 259 GLU A CA 1
ATOM 2045 C C . GLU A 1 259 ? -7.804 -8.224 -0.618 1.00 98.06 259 GLU A C 1
ATOM 2047 O O . GLU A 1 259 ? -8.461 -8.918 -1.393 1.00 98.06 259 GLU A O 1
ATOM 2052 N N . THR A 1 260 ? -7.170 -7.130 -1.037 1.00 98.44 260 THR A N 1
ATOM 2053 C CA . THR A 1 260 ? -7.282 -6.606 -2.406 1.00 98.44 260 THR A CA 1
ATOM 2054 C C . THR A 1 260 ? -6.848 -7.593 -3.492 1.00 98.44 260 THR A C 1
ATOM 2056 O O . THR A 1 260 ? -7.379 -7.569 -4.599 1.00 98.44 260 THR A O 1
ATOM 2059 N N . HIS A 1 261 ? -5.921 -8.496 -3.175 1.00 96.88 261 HIS A N 1
ATOM 2060 C CA . HIS A 1 261 ? -5.450 -9.543 -4.080 1.00 96.88 261 HIS A CA 1
ATOM 2061 C C . HIS A 1 261 ? -6.506 -10.626 -4.383 1.00 96.88 261 HIS A C 1
ATOM 2063 O O . HIS A 1 261 ? -6.321 -11.399 -5.318 1.00 96.88 261 HIS A O 1
ATOM 2069 N N . LEU A 1 262 ? -7.612 -10.682 -3.629 1.00 97.50 262 LEU A N 1
ATOM 2070 C CA . LEU A 1 262 ? -8.741 -11.594 -3.864 1.00 97.50 262 LEU A CA 1
ATOM 2071 C C . LEU A 1 262 ? -9.899 -10.932 -4.626 1.00 97.50 262 LEU A C 1
ATOM 2073 O O . LEU A 1 262 ? -10.864 -11.606 -4.999 1.00 97.50 262 LEU A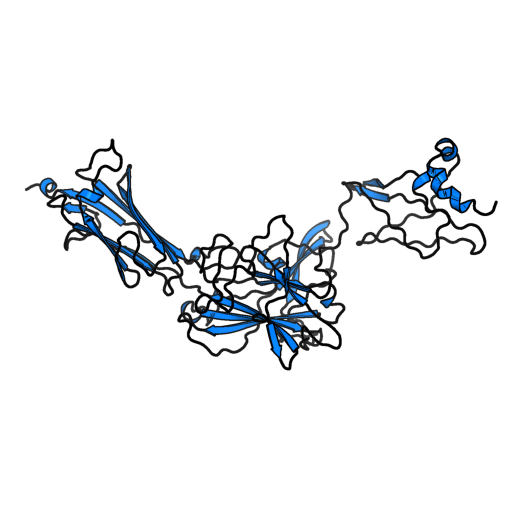 O 1
ATOM 2077 N N . LEU A 1 263 ? -9.815 -9.623 -4.887 1.00 97.25 263 LEU A N 1
ATOM 2078 C CA . LEU A 1 263 ? -10.862 -8.884 -5.587 1.00 97.25 263 LEU A CA 1
ATOM 2079 C C . LEU A 1 263 ? -11.143 -9.488 -6.960 1.00 97.25 263 LEU A C 1
ATOM 2081 O O . LEU A 1 263 ? -10.244 -9.932 -7.674 1.00 97.25 263 LEU A O 1
ATOM 2085 N N . ASN A 1 264 ? -12.426 -9.508 -7.319 1.00 95.81 264 ASN A N 1
ATOM 2086 C CA . ASN A 1 264 ? -12.910 -10.073 -8.574 1.00 95.81 264 ASN A CA 1
ATOM 2087 C C . ASN A 1 264 ? -12.394 -11.509 -8.836 1.00 95.81 264 ASN A C 1
ATOM 2089 O O . ASN A 1 264 ? -11.971 -11.846 -9.945 1.00 95.81 264 ASN A O 1
ATOM 2093 N N . GLY A 1 265 ? -12.391 -12.343 -7.788 1.00 94.75 265 GLY A N 1
ATOM 2094 C CA . GLY A 1 265 ? -11.938 -13.735 -7.850 1.00 94.75 265 GLY A CA 1
ATOM 2095 C C . GLY A 1 265 ? -10.424 -13.891 -8.021 1.00 94.75 265 GLY A C 1
ATOM 2096 O O . GLY A 1 265 ? -9.981 -14.899 -8.563 1.00 94.75 265 GLY A O 1
ATOM 2097 N N . GLY A 1 266 ? -9.641 -12.886 -7.619 1.00 95.81 266 GLY A N 1
ATOM 2098 C CA . GLY A 1 266 ? -8.184 -12.861 -7.770 1.00 95.81 266 GLY A CA 1
ATOM 2099 C C . GLY A 1 266 ? -7.691 -12.400 -9.144 1.00 95.81 266 GLY A C 1
ATOM 2100 O O . GLY A 1 266 ? -6.503 -12.501 -9.444 1.00 95.81 266 GLY A O 1
ATOM 2101 N N . ASN A 1 267 ? -8.577 -11.887 -10.003 1.00 97.12 267 ASN A N 1
ATOM 2102 C CA . ASN A 1 267 ? -8.164 -11.286 -11.268 1.00 97.12 267 ASN A CA 1
ATOM 2103 C C . ASN A 1 267 ? -7.642 -9.863 -11.018 1.00 97.12 267 ASN A C 1
ATOM 2105 O O . ASN A 1 267 ? -8.435 -8.934 -10.878 1.00 97.12 267 ASN A O 1
ATOM 2109 N N . ALA A 1 268 ? -6.318 -9.693 -11.002 1.00 96.50 268 ALA A N 1
ATOM 2110 C CA . ALA A 1 268 ? -5.673 -8.410 -10.713 1.00 96.50 268 ALA A CA 1
ATOM 2111 C C . ALA A 1 268 ? -6.099 -7.273 -11.661 1.00 96.50 268 ALA A C 1
ATOM 2113 O O . ALA A 1 268 ? -6.309 -6.155 -11.201 1.00 96.50 268 ALA A O 1
ATOM 2114 N N . TYR A 1 269 ? -6.309 -7.556 -12.953 1.00 96.12 269 TYR A N 1
ATOM 2115 C CA . TYR A 1 269 ? -6.726 -6.544 -13.931 1.00 96.12 269 TYR A CA 1
ATOM 2116 C C . TYR A 1 269 ? -8.133 -6.015 -13.636 1.00 96.12 269 TYR A C 1
ATOM 2118 O O . TYR A 1 269 ? -8.352 -4.814 -13.506 1.00 96.12 269 TYR A O 1
ATOM 2126 N N . LEU A 1 270 ? -9.098 -6.922 -13.460 1.00 96.12 270 LEU A N 1
ATOM 2127 C CA . LEU A 1 270 ? -10.478 -6.549 -13.139 1.00 96.12 270 LEU A CA 1
ATOM 2128 C C . LEU A 1 270 ? -10.620 -6.034 -11.696 1.00 96.12 270 LEU A C 1
ATOM 2130 O O . LEU A 1 270 ? -11.520 -5.243 -11.402 1.00 96.12 270 LEU A O 1
ATOM 2134 N N . GLY A 1 271 ? -9.730 -6.465 -10.803 1.00 96.75 271 GLY A N 1
ATOM 2135 C CA . GLY A 1 271 ? -9.624 -6.005 -9.423 1.00 96.75 271 GLY A CA 1
ATOM 2136 C C . GLY A 1 271 ? -9.021 -4.605 -9.285 1.00 96.75 271 GLY A C 1
ATOM 2137 O O . GLY A 1 271 ? -9.323 -3.932 -8.303 1.00 96.75 271 GLY A O 1
ATOM 2138 N N . ALA A 1 272 ? -8.245 -4.120 -10.257 1.00 97.88 272 ALA A N 1
ATOM 2139 C CA . ALA A 1 272 ? -7.632 -2.795 -10.203 1.00 97.88 272 ALA A CA 1
ATOM 2140 C C . ALA A 1 272 ? -8.664 -1.652 -10.296 1.00 97.88 272 ALA A C 1
ATOM 2142 O O . ALA A 1 272 ? -9.717 -1.778 -10.937 1.00 97.88 272 ALA A O 1
ATOM 2143 N N . GLY A 1 273 ? -8.370 -0.525 -9.646 1.00 97.31 273 GLY A N 1
ATOM 2144 C CA . GLY A 1 273 ? -9.196 0.686 -9.658 1.00 97.31 273 GLY A CA 1
ATOM 2145 C C . GLY A 1 273 ? -9.381 1.319 -8.280 1.00 97.31 273 GLY A C 1
ATOM 2146 O O . GLY A 1 273 ? -8.661 1.021 -7.331 1.00 97.31 273 GLY A O 1
ATOM 2147 N N . LYS A 1 274 ? -10.362 2.216 -8.149 1.00 97.94 274 LYS A N 1
ATOM 2148 C CA . LYS A 1 274 ? -10.610 2.957 -6.902 1.00 97.94 274 LYS A CA 1
ATOM 2149 C C . LYS A 1 274 ? -11.685 2.298 -6.060 1.00 97.94 274 LYS A C 1
ATOM 2151 O O . LYS A 1 274 ? -12.783 2.018 -6.547 1.00 97.94 274 LYS A O 1
ATOM 2156 N N . TYR A 1 275 ? -11.387 2.163 -4.775 1.00 98.38 275 TYR A N 1
ATOM 2157 C CA . TYR A 1 275 ? -12.275 1.592 -3.776 1.00 98.38 275 TYR A CA 1
ATOM 2158 C C . TYR A 1 275 ? -12.561 2.611 -2.686 1.00 98.38 275 TYR A C 1
ATOM 2160 O O . TYR A 1 275 ? -11.654 3.260 -2.168 1.00 98.38 275 TYR A O 1
ATOM 2168 N N . GLU A 1 276 ? -13.836 2.749 -2.340 1.00 97.62 276 GLU A N 1
ATOM 2169 C CA . GLU A 1 276 ? -14.270 3.492 -1.163 1.00 97.62 276 GLU A CA 1
ATOM 2170 C C . GLU A 1 276 ? -14.391 2.509 -0.004 1.00 97.62 276 GLU A C 1
ATOM 2172 O O . GLU A 1 276 ? -15.116 1.521 -0.103 1.00 97.62 276 GLU A O 1
ATOM 2177 N N . LEU A 1 277 ? -13.673 2.780 1.080 1.00 98.31 277 LEU A N 1
ATOM 2178 C CA . LEU A 1 277 ? -13.749 2.063 2.343 1.00 98.31 277 LEU A CA 1
ATOM 2179 C C . LEU A 1 277 ? -14.614 2.880 3.298 1.00 98.31 277 LEU A C 1
ATOM 2181 O O . LEU A 1 277 ? -14.495 4.105 3.353 1.00 98.31 277 LEU A O 1
ATOM 2185 N N . LYS A 1 278 ? -15.457 2.202 4.069 1.00 97.88 278 LYS A N 1
ATOM 2186 C CA . LYS A 1 278 ? -16.408 2.801 5.004 1.00 97.88 278 LYS A CA 1
ATOM 2187 C C . LYS A 1 278 ? -16.290 2.142 6.372 1.00 97.88 278 LYS A C 1
ATOM 2189 O O . LYS A 1 278 ? -16.351 0.919 6.446 1.00 97.88 278 LYS A O 1
ATOM 2194 N N . LEU A 1 279 ? -16.187 2.958 7.419 1.00 97.94 279 LEU A N 1
ATOM 2195 C CA . LEU A 1 279 ? -16.185 2.543 8.821 1.00 97.94 279 LEU A CA 1
ATOM 2196 C C . LEU A 1 279 ? -17.466 3.012 9.514 1.00 97.94 279 LEU A C 1
ATOM 2198 O O . LEU A 1 279 ? -17.719 4.214 9.613 1.00 97.94 279 LEU A O 1
ATOM 2202 N N . GLU A 1 280 ? -18.253 2.058 10.000 1.00 96.88 280 GLU A N 1
ATOM 2203 C CA . GLU A 1 280 ? -19.516 2.261 10.720 1.00 96.88 280 GLU A CA 1
ATOM 2204 C C . GLU A 1 280 ? -19.405 1.761 12.171 1.00 96.88 280 GLU A C 1
ATOM 2206 O O . GLU A 1 280 ? -18.637 0.838 12.441 1.00 96.88 280 GLU A O 1
ATOM 2211 N N . LEU A 1 281 ? -20.197 2.332 13.087 1.00 95.25 281 LEU A N 1
ATOM 2212 C CA . LEU A 1 281 ? -20.266 1.948 14.506 1.00 95.25 281 LEU A CA 1
ATOM 2213 C C . LEU A 1 281 ? -21.632 1.338 14.851 1.00 95.25 281 LEU A C 1
ATOM 2215 O O . LEU A 1 281 ? -22.653 1.719 14.274 1.00 95.25 281 LEU A O 1
ATOM 2219 N N . PHE A 1 282 ? -21.654 0.397 15.795 1.00 94.38 282 PHE A N 1
ATOM 2220 C CA . PHE A 1 282 ? -22.835 -0.379 16.176 1.00 94.38 282 PHE A CA 1
ATOM 2221 C C . PHE A 1 282 ? -22.876 -0.648 17.683 1.00 94.38 282 PHE A C 1
ATOM 2223 O O . PHE A 1 282 ? -21.850 -0.684 18.364 1.00 94.38 282 PHE A O 1
ATOM 2230 N N . ASN A 1 283 ? -24.081 -0.879 18.197 1.00 91.44 283 ASN A N 1
ATOM 2231 C CA . ASN A 1 283 ? -24.285 -1.395 19.547 1.00 91.44 283 ASN A CA 1
ATOM 2232 C C . ASN A 1 283 ? -24.327 -2.933 19.574 1.00 91.44 283 ASN A C 1
ATOM 2234 O O . ASN A 1 283 ? -24.296 -3.600 18.539 1.00 91.44 283 ASN A O 1
ATOM 2238 N N . ASN A 1 284 ? -24.473 -3.502 20.773 1.00 89.44 284 ASN A N 1
ATOM 2239 C CA . ASN A 1 284 ? -24.502 -4.954 20.987 1.00 89.44 284 ASN A CA 1
ATOM 2240 C C . ASN A 1 284 ? -25.741 -5.656 20.391 1.00 89.44 284 ASN A C 1
ATOM 2242 O O . ASN A 1 284 ? -25.791 -6.880 20.340 1.00 89.44 284 ASN A O 1
ATOM 2246 N N . ALA A 1 285 ? -26.741 -4.886 19.949 1.00 88.94 285 ALA A N 1
ATOM 2247 C CA . ALA A 1 285 ? -27.933 -5.378 19.262 1.00 88.94 285 ALA A CA 1
ATOM 2248 C C . ALA A 1 285 ? -27.802 -5.317 17.725 1.00 88.94 285 ALA A C 1
ATOM 2250 O O . ALA A 1 285 ? -28.785 -5.523 17.017 1.00 88.94 285 ALA A O 1
ATOM 2251 N N . GLY A 1 286 ? -26.628 -4.949 17.195 1.00 90.00 286 GLY A N 1
ATOM 2252 C CA . GLY A 1 286 ? -26.402 -4.782 15.755 1.00 90.00 286 GLY A CA 1
ATOM 2253 C C . GLY A 1 286 ? -27.060 -3.536 15.158 1.00 90.00 286 GLY A C 1
ATOM 2254 O O . GLY A 1 286 ? -27.148 -3.398 13.938 1.00 90.00 286 GLY A O 1
ATOM 2255 N N . THR A 1 287 ? -27.525 -2.605 15.994 1.00 91.25 287 THR A N 1
ATOM 2256 C CA . THR A 1 287 ? -28.088 -1.330 15.533 1.00 91.25 287 THR A CA 1
ATOM 2257 C C . THR A 1 287 ? -26.958 -0.350 15.250 1.00 91.25 287 THR A C 1
ATOM 2259 O O . THR A 1 287 ? -26.107 -0.123 16.110 1.00 91.25 287 THR A O 1
ATOM 2262 N N . ARG A 1 288 ? -26.957 0.250 14.054 1.00 91.94 288 ARG A N 1
ATOM 2263 C CA . ARG A 1 288 ? -25.965 1.261 13.666 1.00 91.94 288 ARG A CA 1
ATOM 2264 C C . ARG A 1 288 ? -26.133 2.528 14.504 1.00 91.94 288 ARG A C 1
ATOM 2266 O O . ARG A 1 288 ? -27.240 3.060 14.592 1.00 91.94 288 ARG A O 1
ATOM 2273 N N . ILE A 1 289 ? -25.031 3.033 15.047 1.00 91.38 289 ILE A N 1
ATOM 2274 C CA . ILE A 1 289 ? -24.975 4.251 15.854 1.00 91.38 289 ILE A CA 1
ATOM 2275 C C . ILE A 1 289 ? -24.322 5.371 15.027 1.00 91.38 289 ILE A C 1
ATOM 2277 O O . ILE A 1 289 ? -23.182 5.212 14.586 1.00 91.38 289 ILE A O 1
ATOM 2281 N N . PRO A 1 290 ? -25.021 6.494 14.767 1.00 89.56 290 PRO A N 1
ATOM 2282 C CA . PRO A 1 290 ? -24.417 7.663 14.136 1.00 89.56 290 PRO A CA 1
ATOM 2283 C C . PRO A 1 290 ? -23.285 8.244 14.989 1.00 89.56 290 PRO A C 1
ATOM 2285 O O . PRO A 1 290 ? -23.357 8.229 16.213 1.00 89.56 290 PRO A O 1
ATOM 2288 N N . PHE A 1 291 ? -22.267 8.816 14.350 1.00 86.44 291 PHE A N 1
ATOM 2289 C CA . PHE A 1 291 ? -21.157 9.472 15.049 1.00 86.44 291 PHE A CA 1
ATOM 2290 C C . PHE A 1 291 ? -21.617 10.755 15.735 1.00 86.44 291 PHE A C 1
ATOM 2292 O O . PHE A 1 291 ? -21.134 11.101 16.804 1.00 86.44 291 PHE A O 1
ATOM 2299 N N . GLN A 1 292 ? -22.563 11.460 15.118 1.00 74.38 292 GLN A N 1
ATOM 2300 C CA . GLN A 1 292 ? -23.204 12.626 15.705 1.00 74.38 292 GLN A CA 1
ATOM 2301 C C . GLN A 1 292 ? -24.695 12.338 15.830 1.00 74.38 292 GLN A C 1
ATOM 2303 O O . GLN A 1 292 ? -25.430 12.367 14.838 1.00 74.38 292 GLN A O 1
ATOM 2308 N N . ASP A 1 293 ? -25.140 12.054 17.052 1.00 55.62 293 ASP A N 1
ATOM 2309 C CA . ASP A 1 293 ? -26.554 12.045 17.397 1.00 55.62 293 ASP A CA 1
ATOM 2310 C C . ASP A 1 293 ? -26.792 13.043 18.530 1.00 55.62 293 ASP A C 1
ATOM 2312 O O . ASP A 1 293 ? -26.352 12.827 19.660 1.00 55.62 293 ASP A O 1
ATOM 2316 N N . GLY A 1 294 ? -27.497 14.140 18.226 1.00 50.59 294 GLY A N 1
ATOM 2317 C CA . GLY A 1 294 ? -27.723 15.280 19.124 1.00 50.59 294 GLY A CA 1
ATOM 2318 C C . GLY A 1 294 ? -28.464 14.970 20.432 1.00 50.59 294 GLY A C 1
ATOM 2319 O O . GLY A 1 294 ? -28.780 15.896 21.171 1.00 50.59 294 GLY A O 1
ATOM 2320 N N . ALA A 1 295 ? -28.749 13.699 20.718 1.00 44.81 295 ALA A N 1
ATOM 2321 C CA . ALA A 1 295 ? -29.361 13.239 21.953 1.00 44.81 295 ALA A CA 1
ATOM 2322 C C . ALA A 1 295 ? -28.375 12.597 22.950 1.00 44.81 295 ALA A C 1
ATOM 2324 O O . ALA A 1 295 ? -28.647 12.691 24.144 1.00 44.81 295 ALA A O 1
ATOM 2325 N N . ILE A 1 296 ? -27.292 11.915 22.522 1.00 50.00 296 ILE A N 1
ATOM 2326 C CA . ILE A 1 296 ? -26.532 11.029 23.442 1.00 50.00 296 ILE A CA 1
ATOM 2327 C C . ILE A 1 296 ? -25.008 10.964 23.188 1.00 50.00 296 ILE A C 1
ATOM 2329 O O . ILE A 1 296 ? -24.266 10.731 24.139 1.00 50.00 296 ILE A O 1
ATOM 2333 N N . THR A 1 297 ? -24.465 11.195 21.982 1.00 57.56 297 THR A N 1
ATOM 2334 C CA . THR A 1 297 ? -23.005 11.029 21.770 1.00 57.56 297 THR A CA 1
ATOM 2335 C C . THR A 1 297 ? -22.486 11.817 20.564 1.00 57.56 297 THR A C 1
ATOM 2337 O O . THR A 1 297 ? -23.072 11.777 19.483 1.00 57.56 297 THR A O 1
ATOM 2340 N N . ASN A 1 298 ? -21.353 12.503 20.750 1.00 74.75 298 ASN A N 1
ATOM 2341 C CA . ASN A 1 298 ? -20.542 13.077 19.675 1.00 74.75 298 ASN A CA 1
ATOM 2342 C C . ASN A 1 298 ? -19.247 12.264 19.572 1.00 74.75 298 ASN A C 1
ATOM 2344 O O . ASN A 1 298 ? -18.238 12.637 20.168 1.00 74.75 298 ASN A O 1
ATOM 2348 N N . VAL A 1 299 ? -19.281 11.149 18.839 1.00 86.19 299 VAL A N 1
ATOM 2349 C CA . VAL A 1 299 ? -18.049 10.486 18.407 1.00 86.19 299 VAL A CA 1
ATOM 2350 C C . VAL A 1 299 ? -17.322 11.437 17.469 1.00 86.19 299 VAL A C 1
ATOM 2352 O O . VAL A 1 299 ? -17.877 11.878 16.459 1.00 86.19 299 VAL A O 1
ATOM 2355 N N . GLN A 1 300 ? -16.082 11.771 17.808 1.00 83.81 300 GLN A N 1
ATOM 2356 C CA . GLN A 1 300 ? -15.256 12.668 17.012 1.00 83.81 300 GLN A CA 1
ATOM 2357 C C . GLN A 1 300 ? -14.268 11.845 16.180 1.00 83.81 300 GLN A C 1
ATOM 2359 O O . GLN A 1 300 ? -13.243 11.412 16.716 1.00 83.81 300 GLN A O 1
ATOM 2364 N N . PRO A 1 301 ? -14.551 11.600 14.884 1.00 90.69 301 PRO A N 1
ATOM 2365 C CA . PRO A 1 301 ? -13.557 11.039 13.987 1.00 90.69 301 PRO A CA 1
ATOM 2366 C C . PRO A 1 301 ? -12.440 12.062 13.784 1.00 90.69 301 PRO A C 1
ATOM 2368 O O . PRO A 1 301 ? -12.683 13.185 13.335 1.00 90.69 301 PRO A O 1
ATOM 2371 N N . VAL A 1 302 ? -11.221 11.658 14.106 1.00 92.56 302 VAL A N 1
ATOM 2372 C CA . VAL A 1 302 ? -10.005 12.443 13.910 1.00 92.56 302 VAL A CA 1
ATOM 2373 C C . VAL A 1 302 ? -9.030 11.653 13.049 1.00 92.56 302 VAL A C 1
ATOM 2375 O O . VAL A 1 302 ? -9.057 10.423 13.030 1.00 92.56 302 VAL A O 1
ATOM 2378 N N . VAL A 1 303 ? -8.188 12.352 12.303 1.00 94.06 303 VAL A N 1
ATOM 2379 C CA . VAL A 1 303 ? -7.169 11.757 11.439 1.00 94.06 303 VAL A CA 1
ATOM 2380 C C . VAL A 1 303 ? -5.792 12.182 11.921 1.00 94.06 303 VAL A C 1
ATOM 2382 O O . VAL A 1 303 ? -5.605 13.334 12.308 1.00 94.06 303 VAL A O 1
ATOM 2385 N N . ALA A 1 304 ? -4.835 11.258 11.910 1.00 92.56 304 ALA A N 1
ATOM 2386 C CA . ALA A 1 304 ? -3.459 11.578 12.264 1.00 92.56 304 ALA A CA 1
ATOM 2387 C C . ALA A 1 304 ? -2.854 12.586 11.279 1.00 92.56 304 ALA A C 1
ATOM 2389 O O . ALA A 1 304 ? -3.065 12.495 10.063 1.00 92.56 304 ALA A O 1
ATOM 2390 N N . VAL A 1 305 ? -2.090 13.526 11.828 1.00 91.06 305 VAL A N 1
ATOM 2391 C CA . VAL A 1 305 ? -1.360 14.549 11.087 1.00 91.06 305 VAL A CA 1
ATOM 2392 C C . VAL A 1 305 ? 0.090 14.114 10.910 1.00 91.06 305 VAL A C 1
ATOM 2394 O O . VAL A 1 305 ? 0.713 13.555 11.811 1.00 91.06 305 VAL A O 1
ATOM 2397 N N . GLY A 1 306 ? 0.639 14.396 9.732 1.00 86.94 306 GLY A N 1
ATOM 2398 C CA . GLY A 1 306 ? 2.021 14.098 9.397 1.00 86.94 306 GLY A CA 1
ATOM 2399 C C . GLY A 1 306 ? 2.226 12.741 8.729 1.00 86.94 306 GLY A C 1
ATOM 2400 O O . GLY A 1 306 ? 1.292 12.026 8.357 1.00 86.94 306 GLY A O 1
ATOM 2401 N N . ASN A 1 307 ? 3.503 12.427 8.533 1.00 88.06 307 ASN A N 1
ATOM 2402 C CA . ASN A 1 307 ? 3.942 11.282 7.756 1.00 88.06 307 ASN A CA 1
ATOM 2403 C C . ASN A 1 307 ? 4.221 10.085 8.664 1.00 88.06 307 ASN A C 1
ATOM 2405 O O . ASN A 1 307 ? 5.006 10.187 9.604 1.00 88.06 307 ASN A O 1
ATOM 2409 N N . ALA A 1 308 ? 3.632 8.943 8.328 1.00 88.62 308 ALA A N 1
ATOM 2410 C CA . ALA A 1 308 ? 4.016 7.662 8.884 1.00 88.62 308 ALA A CA 1
ATOM 2411 C C . ALA A 1 308 ? 5.321 7.140 8.221 1.00 88.62 308 ALA A C 1
ATOM 2413 O O . ALA A 1 308 ? 5.610 7.500 7.068 1.00 88.62 308 ALA A O 1
ATOM 2414 N N . PRO A 1 309 ? 6.110 6.291 8.911 1.00 88.00 309 PRO A N 1
ATOM 2415 C CA . PRO A 1 309 ? 5.894 5.825 10.282 1.00 88.00 309 PRO A CA 1
ATOM 2416 C C . PRO A 1 309 ? 6.043 6.955 11.303 1.00 88.00 309 PRO A C 1
ATOM 2418 O O . PRO A 1 309 ? 6.961 7.771 11.225 1.00 88.00 309 PRO A O 1
ATOM 2421 N N . PHE A 1 310 ? 5.114 7.008 12.255 1.00 84.69 310 PHE A N 1
ATOM 2422 C CA . PHE A 1 310 ? 5.143 8.013 13.310 1.00 84.69 310 PHE A CA 1
ATOM 2423 C C . PHE A 1 310 ? 6.310 7.713 14.258 1.00 84.69 310 PHE A C 1
ATOM 2425 O O . PHE A 1 310 ? 6.426 6.603 14.775 1.00 84.69 310 PHE A O 1
ATOM 2432 N N . GLY A 1 311 ? 7.210 8.685 14.422 1.00 78.81 311 GLY A N 1
ATOM 2433 C CA . GLY A 1 311 ? 8.419 8.546 15.235 1.00 78.81 311 GLY A CA 1
ATOM 2434 C C . GLY A 1 311 ? 8.164 8.709 16.736 1.00 78.81 311 GLY A C 1
ATOM 2435 O O . GLY A 1 311 ? 7.086 8.435 17.247 1.00 78.81 311 GLY A O 1
ATOM 2436 N N . THR A 1 312 ? 9.172 9.194 17.460 1.00 78.62 312 THR A N 1
ATOM 2437 C CA . THR A 1 312 ? 9.094 9.431 18.915 1.00 78.62 312 THR A CA 1
ATOM 2438 C C . THR A 1 312 ? 8.444 10.764 19.294 1.00 78.62 312 THR A C 1
ATOM 2440 O O . THR A 1 312 ? 8.357 11.088 20.476 1.00 78.62 312 THR A O 1
ATOM 2443 N N . SER A 1 313 ? 8.084 11.580 18.305 1.00 82.56 313 SER A N 1
ATOM 2444 C CA . SER A 1 313 ? 7.424 12.868 18.511 1.00 82.56 313 SER A CA 1
ATOM 2445 C C . SER A 1 313 ? 5.932 12.683 18.759 1.00 82.56 313 SER A C 1
ATOM 2447 O O . SER A 1 313 ? 5.348 11.676 18.361 1.00 82.56 313 SER A O 1
ATOM 2449 N N . GLU A 1 314 ? 5.323 13.680 19.397 1.00 87.62 314 GLU A N 1
ATOM 2450 C CA . GLU A 1 314 ? 3.869 13.764 19.500 1.00 87.62 314 GLU A CA 1
ATOM 2451 C C . GLU A 1 314 ? 3.235 13.712 18.103 1.00 87.62 314 GLU A C 1
ATOM 2453 O O . GLU A 1 314 ? 3.743 14.311 17.151 1.00 87.62 314 GLU A O 1
ATOM 2458 N N . VAL A 1 315 ? 2.157 12.937 17.985 1.00 89.75 315 VAL A N 1
ATOM 2459 C CA . VAL A 1 315 ? 1.382 12.798 16.753 1.00 89.75 315 VAL A CA 1
ATOM 2460 C C . VAL A 1 315 ? 0.097 13.578 16.938 1.00 89.75 315 VAL A C 1
ATOM 2462 O O . VAL A 1 315 ? -0.804 13.141 17.655 1.00 89.75 315 VAL A O 1
ATOM 2465 N N . ASP A 1 316 ? 0.020 14.727 16.279 1.00 92.94 316 ASP A N 1
ATOM 2466 C CA . ASP A 1 316 ? -1.183 15.545 16.280 1.00 92.94 316 ASP A CA 1
ATOM 2467 C C . ASP A 1 316 ? -2.326 14.855 15.519 1.00 92.94 316 ASP A C 1
ATOM 2469 O O . ASP A 1 316 ? -2.119 14.004 14.644 1.00 92.94 316 ASP A O 1
ATOM 2473 N N . THR A 1 317 ? -3.561 15.248 15.832 1.00 92.88 317 THR A N 1
ATOM 2474 C CA . THR A 1 317 ? -4.749 14.819 15.087 1.00 92.88 317 THR A CA 1
ATOM 2475 C C . THR A 1 317 ? -5.621 16.011 14.726 1.00 92.88 317 THR A C 1
ATOM 2477 O O . THR A 1 317 ? -5.783 16.930 15.527 1.00 92.88 317 THR A O 1
ATOM 2480 N N . ASP A 1 318 ? -6.219 15.961 13.538 1.00 92.81 318 ASP A N 1
ATOM 2481 C CA . ASP A 1 318 ? -7.201 16.938 13.070 1.00 92.81 318 ASP A CA 1
ATOM 2482 C C . ASP A 1 318 ? -8.591 16.294 12.975 1.00 92.81 318 ASP A C 1
ATOM 2484 O O . ASP A 1 318 ? -8.696 15.090 12.713 1.00 92.81 318 ASP A O 1
ATOM 2488 N N . PRO A 1 319 ? -9.689 17.063 13.108 1.00 92.25 319 PRO A N 1
ATOM 2489 C CA . PRO A 1 319 ? -11.020 16.573 12.769 1.00 92.25 319 PRO A CA 1
ATOM 2490 C C . PRO A 1 319 ? -11.054 15.992 11.352 1.00 92.25 319 PRO A C 1
ATOM 2492 O O . PRO A 1 319 ? -10.537 16.592 10.407 1.00 92.25 319 PRO A O 1
ATOM 2495 N N . ALA A 1 320 ? -11.700 14.836 11.186 1.00 91.56 320 ALA A N 1
ATOM 2496 C CA . ALA A 1 320 ? -11.812 14.204 9.880 1.00 91.56 320 ALA A CA 1
ATOM 2497 C C . ALA A 1 320 ? -12.469 15.168 8.866 1.00 91.56 320 ALA A C 1
ATOM 2499 O O . ALA A 1 320 ? -13.539 15.724 9.148 1.00 91.56 320 ALA A O 1
ATOM 2500 N N . PRO A 1 321 ? -11.879 15.361 7.669 1.00 91.06 321 PRO A N 1
ATOM 2501 C CA . PRO A 1 321 ? -12.429 16.274 6.674 1.00 91.06 321 PRO A CA 1
ATOM 2502 C C . PRO A 1 321 ? -13.860 15.898 6.282 1.00 91.06 321 PRO A C 1
ATOM 2504 O O . PRO A 1 321 ? -14.183 14.719 6.150 1.00 91.06 321 PRO A O 1
ATOM 2507 N N . ALA A 1 322 ? -14.709 16.884 5.976 1.00 90.62 322 ALA A N 1
ATOM 2508 C CA . ALA A 1 322 ? -16.100 16.633 5.572 1.00 90.62 322 ALA A CA 1
ATOM 2509 C C . ALA A 1 322 ? -16.215 15.685 4.361 1.00 90.62 322 ALA A C 1
ATOM 2511 O O . ALA A 1 322 ? -17.140 14.882 4.264 1.00 90.62 322 ALA A O 1
ATOM 2512 N N . ALA A 1 323 ? -15.241 15.728 3.449 1.00 91.06 323 ALA A N 1
ATOM 2513 C CA . ALA A 1 323 ? -15.181 14.825 2.307 1.00 91.06 323 ALA A CA 1
ATOM 2514 C C . ALA A 1 323 ? -14.937 13.356 2.692 1.00 91.06 323 ALA A C 1
ATOM 2516 O O . ALA A 1 323 ? -15.207 12.478 1.876 1.00 91.06 323 ALA A O 1
ATOM 2517 N N . ASN A 1 324 ? -14.477 13.088 3.911 1.00 93.88 324 ASN A N 1
ATOM 2518 C CA . ASN A 1 324 ? -14.233 11.770 4.488 1.00 93.88 324 ASN A CA 1
ATOM 2519 C C . ASN A 1 324 ? -15.334 11.337 5.464 1.00 93.88 324 ASN A C 1
ATOM 2521 O O . ASN A 1 324 ? -15.199 10.320 6.134 1.00 93.88 324 ASN A O 1
ATOM 2525 N N . LEU A 1 325 ? -16.444 12.069 5.518 1.00 93.38 325 LEU A N 1
ATOM 2526 C CA . LEU A 1 325 ? -17.606 11.726 6.326 1.00 93.38 325 LEU A CA 1
ATOM 2527 C C . LEU A 1 325 ? -18.787 11.374 5.421 1.00 93.38 325 LEU A C 1
ATOM 2529 O O . LEU A 1 325 ? -18.978 11.965 4.355 1.00 93.38 325 LEU A O 1
ATOM 2533 N N . ILE A 1 326 ? -19.586 10.399 5.849 1.00 93.75 326 ILE A N 1
ATOM 2534 C CA . ILE A 1 326 ? -20.863 10.060 5.221 1.00 93.75 326 ILE A CA 1
ATOM 2535 C C . ILE A 1 326 ? -21.978 10.614 6.097 1.00 93.75 326 ILE A C 1
ATOM 2537 O O . ILE A 1 326 ? -22.055 10.305 7.287 1.00 93.75 326 ILE A O 1
ATOM 2541 N N . VAL A 1 327 ? -22.843 11.424 5.488 1.00 92.31 327 VAL A N 1
ATOM 2542 C CA . VAL A 1 327 ? -24.000 12.030 6.145 1.00 92.31 327 VAL A CA 1
ATOM 2543 C C . VAL A 1 327 ? -25.275 11.407 5.596 1.00 92.31 327 VAL A C 1
ATOM 2545 O O . VAL A 1 327 ? -25.516 11.435 4.391 1.00 92.31 327 VAL A O 1
ATOM 2548 N N . GLU A 1 328 ? -26.111 10.886 6.486 1.00 91.88 328 GLU A N 1
ATOM 2549 C CA . GLU A 1 328 ? -27.441 10.371 6.172 1.00 91.88 328 GLU A CA 1
ATOM 2550 C C . GLU A 1 328 ? -28.462 11.076 7.066 1.00 91.88 328 GLU A C 1
ATOM 2552 O O . GLU A 1 328 ? -28.290 11.157 8.282 1.00 91.88 328 GLU A O 1
ATOM 2557 N N . SER A 1 329 ? -29.521 11.627 6.467 1.00 89.00 329 SER A N 1
ATOM 2558 C CA . SER A 1 329 ? -30.586 12.335 7.198 1.00 89.00 329 SER A CA 1
ATOM 2559 C C . SER A 1 329 ? -30.065 13.420 8.160 1.00 89.00 329 SER A C 1
ATOM 2561 O O . SER A 1 329 ? -30.593 13.600 9.254 1.00 89.00 329 SER A O 1
ATOM 2563 N N . GLY A 1 330 ? -29.002 14.129 7.761 1.00 85.62 330 GLY A N 1
ATOM 2564 C CA . GLY A 1 330 ? -28.381 15.200 8.549 1.00 85.62 330 GLY A CA 1
ATOM 2565 C C . GLY A 1 330 ? -27.458 14.738 9.683 1.00 85.62 330 GLY A C 1
ATOM 2566 O O . GLY A 1 330 ? -26.925 15.590 10.386 1.00 85.62 330 GLY A O 1
ATOM 2567 N N . LYS A 1 331 ? -27.234 13.428 9.855 1.00 88.00 331 LYS A N 1
ATOM 2568 C CA . LYS A 1 331 ? -26.308 12.868 10.851 1.00 88.00 331 LYS A CA 1
ATOM 2569 C C . LYS A 1 331 ? -25.082 12.267 10.175 1.00 88.00 331 LYS A C 1
ATOM 2571 O O . LYS A 1 331 ? -25.209 11.596 9.152 1.00 88.00 331 LYS A O 1
ATOM 2576 N N . VAL A 1 332 ? -23.901 12.464 10.758 1.00 90.75 332 VAL A N 1
ATOM 2577 C CA . VAL A 1 332 ? -22.690 11.739 10.345 1.00 90.75 332 VAL A CA 1
ATOM 2578 C C . VAL A 1 332 ? -22.831 10.291 10.806 1.00 90.75 332 VAL A C 1
ATOM 2580 O O . VAL A 1 332 ? -22.980 10.050 11.999 1.00 90.75 332 VAL A O 1
ATOM 2583 N N . VAL A 1 333 ? -22.810 9.332 9.882 1.00 92.25 333 VAL A N 1
ATOM 2584 C CA . VAL A 1 333 ? -23.057 7.905 10.178 1.00 92.25 333 VAL A CA 1
ATOM 2585 C C . VAL A 1 333 ? -21.852 7.002 9.941 1.00 92.25 333 VAL A C 1
ATOM 2587 O O . VAL A 1 333 ? -21.855 5.863 10.402 1.00 92.25 333 VAL A O 1
ATOM 2590 N N . ALA A 1 334 ? -20.846 7.484 9.212 1.00 94.81 334 ALA A N 1
ATOM 2591 C CA . ALA A 1 334 ? -19.645 6.718 8.923 1.00 94.81 334 ALA A CA 1
ATOM 2592 C C . ALA A 1 334 ? -18.469 7.625 8.555 1.00 94.81 334 ALA A C 1
ATOM 2594 O O . ALA A 1 334 ? -18.650 8.721 8.011 1.00 94.81 334 ALA A O 1
ATOM 2595 N N . PHE A 1 335 ? -17.265 7.109 8.774 1.00 95.75 335 PHE A N 1
ATOM 2596 C CA . PHE A 1 335 ? -16.054 7.607 8.136 1.00 95.75 335 PHE A CA 1
ATOM 2597 C C . PHE A 1 335 ? -15.854 6.891 6.799 1.00 95.75 335 PHE A C 1
ATOM 2599 O O . PHE A 1 335 ? -16.207 5.719 6.654 1.00 95.75 335 PHE A O 1
ATOM 2606 N N . ARG A 1 336 ? -15.262 7.581 5.826 1.00 95.44 336 ARG A N 1
ATOM 2607 C CA . ARG A 1 336 ? -14.842 6.997 4.557 1.00 95.44 336 ARG A CA 1
ATOM 2608 C C . ARG A 1 336 ? -13.431 7.407 4.163 1.00 95.44 336 ARG A C 1
ATOM 2610 O O . ARG A 1 336 ? -13.011 8.547 4.359 1.00 95.44 336 ARG A O 1
ATOM 2617 N N . MET A 1 337 ? -12.741 6.498 3.493 1.00 95.75 337 MET A N 1
ATOM 2618 C CA . MET A 1 337 ? -11.481 6.764 2.803 1.00 95.75 337 MET A CA 1
ATOM 2619 C C . MET A 1 337 ? -11.498 6.104 1.432 1.00 95.75 337 MET A C 1
ATOM 2621 O O . MET A 1 337 ? -12.236 5.149 1.216 1.00 95.75 337 MET A O 1
ATOM 2625 N N . ILE A 1 338 ? -10.718 6.630 0.494 1.00 96.75 338 ILE A N 1
ATOM 2626 C CA . ILE A 1 338 ? -10.592 6.043 -0.840 1.00 96.75 338 ILE A CA 1
ATOM 2627 C C . ILE A 1 338 ? -9.150 5.640 -1.059 1.00 96.75 338 ILE A C 1
ATOM 2629 O O . ILE A 1 338 ? -8.247 6.412 -0.756 1.00 96.75 338 ILE A O 1
ATOM 2633 N N . VAL A 1 339 ? -8.974 4.447 -1.609 1.00 97.62 339 VAL A N 1
ATOM 2634 C CA . VAL A 1 339 ? -7.683 3.891 -2.011 1.00 97.62 339 VAL A CA 1
ATOM 2635 C C . VAL A 1 339 ? -7.747 3.515 -3.485 1.00 97.62 339 VAL A C 1
ATOM 2637 O O . VAL A 1 339 ? -8.794 3.093 -3.984 1.00 97.62 339 VAL A O 1
ATOM 2640 N N . HIS A 1 340 ? -6.637 3.679 -4.191 1.00 97.81 340 HIS A N 1
ATOM 2641 C CA . HIS A 1 340 ? -6.452 3.147 -5.534 1.00 97.81 340 HIS A CA 1
ATOM 2642 C C . HIS A 1 340 ? -5.709 1.822 -5.401 1.00 97.81 340 HIS A C 1
ATOM 2644 O O . HIS A 1 340 ? -4.613 1.795 -4.857 1.00 97.81 340 HIS A O 1
ATOM 2650 N N . VAL A 1 341 ? -6.319 0.737 -5.861 1.00 98.25 341 VAL A N 1
ATOM 2651 C CA . VAL A 1 341 ? -5.776 -0.617 -5.799 1.00 98.25 341 VAL A CA 1
ATOM 2652 C C . VAL A 1 341 ? -5.201 -1.030 -7.148 1.00 98.25 341 VAL A C 1
ATOM 2654 O O . VAL A 1 341 ? -5.885 -0.901 -8.163 1.00 98.25 341 VAL A O 1
ATOM 2657 N N . ASP A 1 342 ? -3.999 -1.601 -7.138 1.00 97.88 342 ASP A N 1
ATOM 2658 C CA . ASP A 1 342 ? -3.412 -2.323 -8.261 1.00 97.88 342 ASP A CA 1
ATOM 2659 C C . ASP A 1 342 ? -2.534 -3.484 -7.759 1.00 97.88 342 ASP A C 1
ATOM 2661 O O . ASP A 1 342 ? -1.674 -3.306 -6.899 1.00 97.88 342 ASP A O 1
ATOM 2665 N N . ASN A 1 343 ? -2.788 -4.684 -8.280 1.00 98.00 343 ASN A N 1
ATOM 2666 C CA . ASN A 1 343 ? -2.062 -5.917 -7.955 1.00 98.00 343 ASN A CA 1
ATOM 2667 C C . ASN A 1 343 ? -1.431 -6.550 -9.209 1.00 98.00 343 ASN A C 1
ATOM 2669 O O . ASN A 1 343 ? -1.112 -7.741 -9.205 1.00 98.00 343 ASN A O 1
ATOM 2673 N N . LEU A 1 344 ? -1.329 -5.803 -10.313 1.00 97.94 344 LEU A N 1
ATOM 2674 C CA . LEU A 1 344 ? -0.755 -6.312 -11.549 1.00 97.94 344 LEU A CA 1
ATOM 2675 C C . LEU A 1 344 ? 0.770 -6.440 -11.434 1.00 97.94 344 LEU A C 1
ATOM 2677 O O . LEU A 1 344 ? 1.431 -5.577 -10.859 1.00 97.94 344 LEU A O 1
ATOM 2681 N N . PRO A 1 345 ? 1.350 -7.531 -11.959 1.00 97.62 345 PRO A N 1
ATOM 2682 C CA . PRO A 1 345 ? 2.792 -7.633 -12.074 1.00 97.62 345 PRO A CA 1
ATOM 2683 C C . PRO A 1 345 ? 3.319 -6.752 -13.210 1.00 97.62 345 PRO A C 1
ATOM 2685 O O . PRO A 1 345 ? 2.613 -6.467 -14.179 1.00 97.62 345 PRO A O 1
ATOM 2688 N N . CYS A 1 346 ? 4.595 -6.396 -13.117 1.00 98.50 346 CYS A N 1
ATOM 2689 C CA . CYS A 1 346 ? 5.335 -5.776 -14.209 1.00 98.50 346 CYS A CA 1
ATOM 2690 C C . CYS A 1 346 ? 5.573 -6.760 -15.370 1.00 98.50 346 CYS A C 1
ATOM 2692 O O . CYS A 1 346 ? 5.344 -7.968 -15.261 1.00 98.50 346 CYS A O 1
ATOM 2694 N N . GLU A 1 347 ? 6.114 -6.241 -16.467 1.00 98.44 347 GLU A N 1
ATOM 2695 C CA . GLU A 1 347 ? 6.725 -6.991 -17.561 1.00 98.44 347 GLU A CA 1
ATOM 2696 C C . GLU A 1 347 ? 8.127 -6.433 -17.830 1.00 98.44 347 GLU A C 1
ATOM 2698 O O . GLU A 1 347 ? 8.318 -5.214 -17.860 1.00 98.44 347 GLU A O 1
ATOM 2703 N N . ALA A 1 348 ? 9.090 -7.332 -18.043 1.00 98.50 348 ALA A N 1
ATOM 2704 C CA . ALA A 1 348 ? 10.484 -6.997 -18.295 1.00 98.50 348 ALA A CA 1
ATOM 2705 C C . ALA A 1 348 ? 11.076 -7.946 -19.347 1.00 98.50 348 ALA A C 1
ATOM 2707 O O . ALA A 1 348 ? 11.052 -9.165 -19.170 1.00 98.50 348 ALA A O 1
ATOM 2708 N N . GLU A 1 349 ? 11.618 -7.398 -20.429 1.00 98.25 349 GLU A N 1
ATOM 2709 C CA . GLU A 1 349 ? 12.289 -8.156 -21.491 1.00 98.25 349 GLU A CA 1
ATOM 2710 C C . GLU A 1 349 ? 13.451 -7.332 -22.044 1.00 98.25 349 GLU A C 1
ATOM 2712 O O . GLU A 1 349 ? 13.331 -6.123 -22.206 1.00 98.25 349 GLU A O 1
ATOM 2717 N N . ILE A 1 350 ? 14.586 -7.963 -22.333 1.00 97.88 350 ILE A N 1
ATOM 2718 C CA . ILE A 1 350 ? 15.692 -7.318 -23.047 1.00 97.88 350 ILE A CA 1
ATOM 2719 C C . ILE A 1 350 ? 15.709 -7.917 -24.448 1.00 97.88 350 ILE A C 1
ATOM 2721 O O . ILE A 1 350 ? 15.693 -9.140 -24.590 1.00 97.88 350 ILE A O 1
ATOM 2725 N N . HIS A 1 351 ? 15.735 -7.069 -25.475 1.00 96.31 351 HIS A N 1
ATOM 2726 C CA . HIS A 1 351 ? 15.750 -7.525 -26.863 1.00 96.31 351 HIS A CA 1
ATOM 2727 C C . HIS A 1 351 ? 17.187 -7.611 -27.383 1.00 96.31 351 HIS A C 1
ATOM 2729 O O . HIS A 1 351 ? 18.020 -6.792 -26.994 1.00 96.31 351 HIS A O 1
ATOM 2735 N N . PRO A 1 352 ? 17.497 -8.540 -28.305 1.00 95.50 352 PRO A N 1
ATOM 2736 C CA . PRO A 1 352 ? 18.822 -8.617 -28.906 1.00 95.50 352 PRO A CA 1
ATOM 2737 C C . PRO A 1 352 ? 19.249 -7.294 -29.552 1.00 95.50 352 PRO A C 1
ATOM 2739 O O . PRO A 1 352 ? 18.538 -6.739 -30.398 1.00 95.50 352 PRO A O 1
ATOM 2742 N N . VAL A 1 353 ? 20.447 -6.827 -29.195 1.00 97.06 353 VAL A N 1
ATOM 2743 C CA . VAL A 1 353 ? 21.084 -5.653 -29.806 1.00 97.06 353 VAL A CA 1
ATOM 2744 C C . VAL A 1 353 ? 21.259 -5.857 -31.307 1.00 97.06 353 VAL A C 1
ATOM 2746 O O . VAL A 1 353 ? 21.518 -6.974 -31.764 1.00 97.06 353 VAL A O 1
ATOM 2749 N N . LYS A 1 354 ? 21.132 -4.777 -32.089 1.00 96.94 354 LYS A N 1
ATOM 2750 C CA . LYS A 1 354 ? 21.205 -4.841 -33.558 1.00 96.94 354 LYS A CA 1
ATOM 2751 C C . LYS A 1 354 ? 22.191 -3.849 -34.151 1.00 96.94 354 LYS A C 1
ATOM 2753 O O . LYS A 1 354 ? 22.332 -2.740 -33.648 1.00 96.94 354 LYS A O 1
ATOM 2758 N N . ILE A 1 355 ? 22.806 -4.218 -35.274 1.00 96.31 355 ILE A N 1
ATOM 2759 C CA . ILE A 1 355 ? 23.449 -3.282 -36.207 1.00 96.31 355 ILE A CA 1
ATOM 2760 C C . ILE A 1 355 ? 22.748 -3.429 -37.556 1.00 96.31 355 ILE A C 1
ATOM 2762 O O . ILE A 1 355 ? 22.825 -4.472 -38.211 1.00 96.31 355 ILE A O 1
ATOM 2766 N N . GLY A 1 356 ? 22.015 -2.393 -37.965 1.00 91.00 356 GLY A N 1
ATOM 2767 C CA . GLY A 1 356 ? 21.115 -2.484 -39.115 1.00 91.00 356 GLY A CA 1
ATOM 2768 C C . GLY A 1 356 ? 20.041 -3.553 -38.889 1.00 91.00 356 GLY A C 1
ATOM 2769 O O . GLY A 1 356 ? 19.233 -3.439 -37.974 1.00 91.00 356 GLY A O 1
ATOM 2770 N N . THR A 1 357 ? 20.027 -4.596 -39.721 1.00 89.81 357 THR A N 1
ATOM 2771 C CA . THR A 1 357 ? 19.088 -5.729 -39.605 1.00 89.81 357 THR A CA 1
ATOM 2772 C C . THR A 1 357 ? 19.698 -6.961 -38.935 1.00 89.81 357 THR A C 1
ATOM 2774 O O . THR A 1 357 ? 19.040 -7.995 -38.864 1.00 89.81 357 THR A O 1
ATOM 2777 N N . VAL A 1 358 ? 20.966 -6.897 -38.520 1.00 92.81 358 VAL A N 1
ATOM 2778 C CA . VAL A 1 358 ? 21.677 -8.027 -37.913 1.00 92.81 358 VAL A CA 1
ATOM 2779 C C . VAL A 1 358 ? 21.524 -7.950 -36.404 1.00 92.81 358 VAL A C 1
ATOM 2781 O O . VAL A 1 358 ? 21.945 -6.969 -35.797 1.00 92.81 358 VAL A O 1
ATOM 2784 N N . GLU A 1 359 ? 20.937 -8.985 -35.816 1.00 93.88 359 GLU A N 1
ATOM 2785 C CA . GLU A 1 359 ? 20.772 -9.133 -34.369 1.00 93.88 359 GLU A CA 1
ATOM 2786 C C . GLU A 1 359 ? 21.946 -9.911 -33.772 1.00 93.88 359 GLU A C 1
ATOM 2788 O O . GLU A 1 359 ? 22.508 -10.800 -34.423 1.00 93.88 359 GLU A O 1
ATOM 2793 N N . ALA A 1 360 ? 22.303 -9.606 -32.524 1.00 90.00 360 ALA A N 1
ATOM 2794 C CA . ALA A 1 360 ? 23.230 -10.428 -31.762 1.00 90.00 360 ALA A CA 1
ATOM 2795 C C . ALA A 1 360 ? 22.662 -11.854 -31.675 1.00 90.00 360 ALA A C 1
ATOM 2797 O O . ALA A 1 360 ? 21.589 -12.088 -31.120 1.00 90.00 360 ALA A O 1
ATOM 2798 N N . ASN A 1 361 ? 23.369 -12.816 -32.269 1.00 76.62 361 ASN A N 1
ATOM 2799 C CA . ASN A 1 361 ? 22.979 -14.223 -32.216 1.00 76.62 361 ASN A CA 1
ATOM 2800 C C . ASN A 1 361 ? 23.112 -14.770 -30.773 1.00 76.62 361 ASN A C 1
ATOM 2802 O O . ASN A 1 361 ? 23.657 -14.082 -29.912 1.00 76.62 361 ASN A O 1
ATOM 2806 N N . PRO A 1 362 ? 22.699 -16.017 -30.474 1.00 82.31 362 PRO A N 1
ATOM 2807 C CA . PRO A 1 362 ? 22.846 -16.582 -29.126 1.00 82.31 362 PRO A CA 1
ATOM 2808 C C . PRO A 1 362 ? 24.287 -16.627 -28.580 1.00 82.31 362 PRO A C 1
ATOM 2810 O O . PRO A 1 362 ? 24.480 -16.832 -27.386 1.00 82.31 362 PRO A O 1
ATOM 2813 N N . CYS A 1 363 ? 25.302 -16.449 -29.434 1.00 85.56 363 CYS A N 1
ATOM 2814 C CA . CYS A 1 363 ? 26.708 -16.335 -29.038 1.00 85.56 363 CYS A CA 1
ATOM 2815 C C . CYS A 1 363 ? 27.150 -14.878 -28.781 1.00 85.56 363 CYS A C 1
ATOM 2817 O O . CYS A 1 363 ? 28.281 -14.664 -28.353 1.00 85.56 363 CYS A O 1
ATOM 2819 N N . GLY A 1 364 ? 26.294 -13.889 -29.051 1.00 87.19 364 GLY A N 1
ATOM 2820 C CA . GLY A 1 364 ? 26.448 -12.488 -28.659 1.00 87.19 364 GLY A CA 1
ATOM 2821 C C . GLY A 1 364 ? 27.326 -11.622 -29.565 1.00 87.19 364 GLY A C 1
ATOM 2822 O O . GLY A 1 364 ? 27.541 -10.463 -29.244 1.00 87.19 364 GLY A O 1
ATOM 2823 N N . PHE A 1 365 ? 27.863 -12.108 -30.684 1.00 91.31 365 PHE A N 1
ATOM 2824 C CA . PHE A 1 365 ? 28.794 -11.303 -31.493 1.00 91.31 365 PHE A CA 1
ATOM 2825 C C . PHE A 1 365 ? 28.081 -10.434 -32.532 1.00 91.31 365 PHE A C 1
ATOM 2827 O O . PHE A 1 365 ? 27.244 -10.919 -33.292 1.00 91.31 365 PHE A O 1
ATOM 2834 N N . LEU A 1 366 ? 28.484 -9.165 -32.603 1.00 95.12 366 LEU A N 1
ATOM 2835 C CA . LEU A 1 366 ? 28.076 -8.201 -33.618 1.00 95.12 366 LEU A CA 1
ATOM 2836 C C . LEU A 1 366 ? 29.302 -7.517 -34.215 1.00 95.12 366 LEU A C 1
ATOM 2838 O O . LEU A 1 366 ? 30.198 -7.060 -33.497 1.00 95.12 366 LEU A O 1
ATOM 2842 N N . ASN A 1 367 ? 29.319 -7.416 -35.543 1.00 94.69 367 ASN A N 1
ATOM 2843 C CA . ASN A 1 367 ? 30.413 -6.787 -36.262 1.00 94.69 367 ASN A CA 1
ATOM 2844 C C . ASN A 1 367 ? 30.010 -5.423 -36.817 1.00 94.69 367 ASN A C 1
ATOM 2846 O O . ASN A 1 367 ? 29.040 -5.319 -37.564 1.00 94.69 367 ASN A O 1
ATOM 2850 N N . TYR A 1 368 ? 30.785 -4.392 -36.484 1.00 95.44 368 TYR A N 1
ATOM 2851 C CA . TYR A 1 368 ? 30.626 -3.061 -37.063 1.00 95.44 368 TYR A CA 1
ATOM 2852 C C . TYR A 1 368 ? 31.622 -2.862 -38.213 1.00 95.44 368 TYR A C 1
ATOM 2854 O O . TYR A 1 368 ? 32.785 -3.264 -38.139 1.00 95.44 368 TYR A O 1
ATOM 2862 N N . SER A 1 369 ? 31.173 -2.244 -39.300 1.00 95.31 369 SER A N 1
ATOM 2863 C CA . SER A 1 369 ? 32.01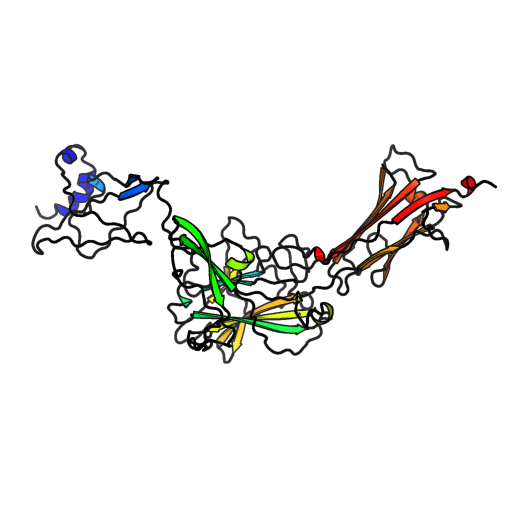5 -1.866 -40.440 1.00 95.31 369 SER A CA 1
ATOM 2864 C C . SER A 1 369 ? 32.772 -0.576 -40.147 1.00 95.31 369 SER A C 1
ATOM 2866 O O . SER A 1 369 ? 33.960 -0.459 -40.441 1.00 95.31 369 SER A O 1
ATOM 2868 N N . THR A 1 370 ? 32.092 0.390 -39.527 1.00 94.44 370 THR A N 1
ATOM 2869 C CA . THR A 1 370 ? 32.685 1.652 -39.079 1.00 94.44 370 THR A CA 1
ATOM 2870 C C . THR A 1 370 ? 32.254 1.965 -37.653 1.00 94.44 370 THR A C 1
ATOM 2872 O O . THR A 1 370 ? 31.212 1.512 -37.186 1.00 94.44 370 THR A O 1
ATOM 2875 N N . THR A 1 371 ? 33.022 2.783 -36.935 1.00 93.88 371 THR A N 1
ATOM 2876 C CA . THR A 1 371 ? 32.628 3.203 -35.580 1.00 93.88 371 THR A CA 1
ATOM 2877 C C . THR A 1 371 ? 31.415 4.148 -35.576 1.00 93.88 371 THR A C 1
ATOM 2879 O O . THR A 1 371 ? 30.865 4.424 -34.512 1.00 93.88 371 THR A O 1
ATOM 2882 N N . ALA A 1 372 ? 30.972 4.621 -36.747 1.00 96.19 372 ALA A N 1
ATOM 2883 C CA . ALA A 1 372 ? 29.751 5.405 -36.918 1.00 96.19 372 ALA A CA 1
ATOM 2884 C C . ALA A 1 372 ? 28.490 4.538 -37.082 1.00 96.19 372 ALA A C 1
ATOM 2886 O O . ALA A 1 372 ? 27.387 5.086 -37.069 1.00 96.19 372 ALA A O 1
ATOM 2887 N N . ASP A 1 373 ? 28.636 3.216 -37.220 1.00 97.44 373 ASP A N 1
ATOM 2888 C CA . ASP A 1 373 ? 27.505 2.303 -37.358 1.00 97.44 373 ASP A CA 1
ATOM 2889 C C . ASP A 1 373 ? 26.583 2.410 -36.138 1.00 97.44 373 ASP A C 1
ATOM 2891 O O . ASP A 1 373 ? 27.042 2.493 -34.991 1.00 97.44 373 ASP A O 1
ATOM 2895 N N . LEU A 1 374 ? 25.276 2.426 -36.405 1.00 97.88 374 LEU A N 1
ATOM 2896 C CA . LEU A 1 374 ? 24.258 2.517 -35.370 1.00 97.88 374 LEU A CA 1
ATOM 2897 C C . LEU A 1 374 ? 24.007 1.144 -34.755 1.00 97.88 374 LEU A C 1
ATOM 2899 O O . LEU A 1 374 ? 23.678 0.182 -35.448 1.00 97.88 374 LEU A O 1
ATOM 2903 N N . VAL A 1 375 ? 24.138 1.112 -33.439 1.00 97.94 375 VAL A N 1
ATOM 2904 C CA . VAL A 1 375 ? 23.793 0.019 -32.550 1.00 97.94 375 VAL A CA 1
ATOM 2905 C C . VAL A 1 375 ? 22.429 0.344 -31.943 1.00 97.94 375 VAL A C 1
ATOM 2907 O O . VAL A 1 375 ? 22.282 1.344 -31.234 1.00 97.94 375 VAL A O 1
ATOM 2910 N N . THR A 1 376 ? 21.427 -0.471 -32.255 1.00 98.00 376 THR A N 1
ATOM 2911 C CA . THR A 1 376 ? 20.075 -0.359 -31.704 1.00 98.00 376 THR A CA 1
ATOM 2912 C C . THR A 1 376 ? 19.997 -1.141 -30.405 1.00 98.00 376 THR A C 1
ATOM 2914 O O . THR A 1 376 ? 20.199 -2.356 -30.395 1.00 98.00 376 THR A O 1
ATOM 2917 N N . LEU A 1 377 ? 19.697 -0.421 -29.330 1.00 97.88 377 LEU A N 1
ATOM 2918 C CA . LEU A 1 377 ? 19.459 -0.936 -27.990 1.00 97.88 377 LEU A CA 1
ATOM 2919 C C . LEU A 1 377 ? 17.958 -0.886 -27.736 1.00 97.88 377 LEU A C 1
ATOM 2921 O O . LEU A 1 377 ? 17.340 0.156 -27.977 1.00 97.88 377 LEU A O 1
ATOM 2925 N N . SER A 1 378 ? 17.373 -1.979 -27.259 1.00 97.50 378 SER A N 1
ATOM 2926 C CA . SER A 1 378 ? 15.939 -2.013 -26.984 1.00 97.50 378 SER A CA 1
ATOM 2927 C C . SER A 1 378 ? 15.572 -3.001 -25.893 1.00 97.50 378 SER A C 1
ATOM 2929 O O . SER A 1 378 ? 16.169 -4.069 -25.781 1.00 97.50 378 SER A O 1
ATOM 2931 N N . PHE A 1 379 ? 14.558 -2.650 -25.117 1.00 98.44 379 PHE A N 1
ATOM 2932 C CA . PHE A 1 379 ? 14.036 -3.461 -24.028 1.00 98.44 379 PHE A CA 1
ATOM 2933 C C . PHE A 1 379 ? 12.563 -3.124 -23.791 1.00 98.44 379 PHE A C 1
ATOM 2935 O O . PHE A 1 379 ? 12.105 -2.035 -24.136 1.00 98.44 379 PHE A O 1
ATOM 2942 N N . LYS A 1 380 ? 11.833 -4.039 -23.164 1.00 98.50 380 LYS A N 1
ATOM 2943 C CA . LYS A 1 380 ? 10.470 -3.832 -22.699 1.00 98.50 380 LYS A CA 1
ATOM 2944 C C . LYS A 1 380 ? 10.462 -3.619 -21.194 1.00 98.50 380 LYS A C 1
ATOM 2946 O O . LYS A 1 380 ? 10.889 -4.501 -20.455 1.00 98.50 380 LYS A O 1
ATOM 2951 N N . ALA A 1 381 ? 9.928 -2.491 -20.745 1.00 98.56 381 ALA A N 1
ATOM 2952 C CA . ALA A 1 381 ? 9.654 -2.209 -19.342 1.00 98.56 381 ALA A CA 1
ATOM 2953 C C . ALA A 1 381 ? 8.227 -1.673 -19.213 1.00 98.56 381 ALA A C 1
ATOM 2955 O O . ALA A 1 381 ? 7.929 -0.560 -19.645 1.00 98.56 381 ALA A O 1
ATOM 2956 N N . ARG A 1 382 ? 7.314 -2.474 -18.657 1.00 98.19 382 ARG A N 1
ATOM 2957 C CA . ARG A 1 382 ? 5.883 -2.144 -18.653 1.00 98.19 382 ARG A CA 1
ATOM 2958 C C . ARG A 1 382 ? 5.220 -2.511 -17.335 1.00 98.19 382 ARG A C 1
ATOM 2960 O O . ARG A 1 382 ? 5.532 -3.524 -16.720 1.00 98.19 382 ARG A O 1
ATOM 2967 N N . HIS A 1 383 ? 4.233 -1.712 -16.968 1.00 97.56 383 HIS A N 1
ATOM 2968 C CA . HIS A 1 383 ? 3.160 -2.081 -16.061 1.00 97.56 383 HIS A CA 1
ATOM 2969 C C . HIS A 1 383 ? 1.857 -1.590 -16.698 1.00 97.56 383 HIS A C 1
ATOM 2971 O O . HIS A 1 383 ? 1.832 -0.485 -17.224 1.00 97.56 383 HIS A O 1
ATOM 2977 N N . GLU A 1 384 ? 0.788 -2.386 -16.685 1.00 95.75 384 GLU A N 1
ATOM 2978 C CA . GLU A 1 384 ? -0.429 -2.119 -17.479 1.00 95.75 384 GLU A CA 1
ATOM 2979 C C . GLU A 1 384 ? -1.053 -0.733 -17.234 1.00 95.75 384 GLU A C 1
ATOM 2981 O O . GLU A 1 384 ? -1.591 -0.126 -18.154 1.00 95.75 384 GLU A O 1
ATOM 2986 N N . HIS A 1 385 ? -0.962 -0.232 -15.999 1.00 94.69 385 HIS A N 1
ATOM 2987 C CA . HIS A 1 385 ? -1.441 1.100 -15.600 1.00 94.69 385 HIS A CA 1
ATOM 2988 C C . HIS A 1 385 ? -0.310 2.064 -15.192 1.00 94.69 385 HIS A C 1
ATOM 2990 O O . HIS A 1 385 ? -0.529 2.982 -14.407 1.00 94.69 385 HIS A O 1
ATOM 2996 N N . ASP A 1 386 ? 0.917 1.813 -15.652 1.00 94.94 386 ASP A N 1
ATOM 2997 C CA . ASP A 1 386 ? 2.099 2.663 -15.439 1.00 94.94 386 ASP A CA 1
ATOM 2998 C C . ASP A 1 386 ? 2.543 2.896 -13.977 1.00 94.94 386 ASP A C 1
ATOM 3000 O O . ASP A 1 386 ? 3.314 3.808 -13.670 1.00 94.94 386 ASP A O 1
ATOM 3004 N N . PHE A 1 387 ? 2.124 2.031 -13.050 1.00 95.69 387 PHE A N 1
ATOM 3005 C CA . PHE A 1 387 ? 2.568 2.034 -11.652 1.00 95.69 387 PHE A CA 1
ATOM 3006 C C . PHE A 1 387 ? 3.857 1.230 -11.432 1.00 95.69 387 PHE A C 1
ATOM 3008 O O . PHE A 1 387 ? 3.931 0.378 -10.545 1.00 95.69 387 PHE A O 1
ATOM 3015 N N . ALA A 1 388 ? 4.888 1.511 -12.229 1.00 97.19 388 ALA A N 1
ATOM 3016 C CA . ALA A 1 388 ? 6.205 0.906 -12.074 1.00 97.19 388 ALA A CA 1
ATOM 3017 C C . ALA A 1 388 ? 7.345 1.870 -12.417 1.00 97.19 388 ALA A C 1
ATOM 3019 O O . ALA A 1 388 ? 7.190 2.835 -13.172 1.00 97.19 388 ALA A O 1
ATOM 3020 N N . THR A 1 389 ? 8.518 1.568 -11.878 1.00 97.06 389 THR A N 1
ATOM 3021 C CA . THR A 1 389 ? 9.795 2.144 -12.303 1.00 97.06 389 THR A CA 1
ATOM 3022 C C . THR A 1 389 ? 10.674 1.074 -12.918 1.00 97.06 389 THR A C 1
ATOM 3024 O O . THR A 1 389 ? 10.477 -0.107 -12.658 1.00 97.06 389 THR A O 1
ATOM 3027 N N . PHE A 1 390 ? 11.661 1.465 -13.713 1.00 98.38 390 PHE A N 1
ATOM 3028 C CA . PHE A 1 390 ? 12.635 0.534 -14.263 1.00 98.38 390 PHE A CA 1
ATOM 3029 C C . PHE A 1 390 ? 14.061 1.063 -14.137 1.00 98.38 390 PHE A C 1
ATOM 3031 O O . PHE A 1 390 ? 14.281 2.270 -14.022 1.00 98.38 390 PHE A O 1
ATOM 3038 N N . SER A 1 391 ? 15.022 0.141 -14.182 1.00 98.12 391 SER A N 1
ATOM 3039 C CA . SER A 1 391 ? 16.445 0.429 -14.326 1.00 98.12 391 SER A CA 1
ATOM 3040 C C . SER A 1 391 ? 17.050 -0.513 -15.362 1.00 98.12 391 SER A C 1
ATOM 3042 O O . SER A 1 391 ? 17.131 -1.725 -15.160 1.00 98.12 391 SER A O 1
ATOM 3044 N N . PHE A 1 392 ? 17.473 0.056 -16.485 1.00 98.44 392 PHE A N 1
ATOM 3045 C CA . PHE A 1 392 ? 18.198 -0.613 -17.553 1.00 98.44 392 PHE A CA 1
ATOM 3046 C C . PHE A 1 392 ? 19.659 -0.173 -17.533 1.00 98.44 392 PHE A C 1
ATOM 3048 O O . PHE A 1 392 ? 19.957 1.019 -17.475 1.00 98.44 392 PHE A O 1
ATOM 3055 N N . ASN A 1 393 ? 20.584 -1.126 -17.610 1.00 97.12 393 ASN A N 1
ATOM 3056 C CA . ASN A 1 393 ? 22.014 -0.842 -17.634 1.00 97.12 393 ASN A CA 1
ATOM 3057 C C . ASN A 1 393 ? 22.725 -1.706 -18.668 1.00 97.12 393 ASN A C 1
ATOM 3059 O O . ASN A 1 393 ? 22.500 -2.914 -18.733 1.00 97.12 393 ASN A O 1
ATOM 3063 N N . ILE A 1 394 ? 23.661 -1.093 -19.391 1.00 97.12 394 ILE A N 1
ATOM 3064 C CA . ILE A 1 394 ? 24.647 -1.781 -20.217 1.00 97.12 394 ILE A CA 1
ATOM 3065 C C . ILE A 1 394 ? 26.021 -1.548 -19.608 1.00 97.12 394 ILE A C 1
ATOM 3067 O O . ILE A 1 394 ? 26.549 -0.435 -19.609 1.00 97.12 394 ILE A O 1
ATOM 3071 N N . ASN A 1 395 ? 26.631 -2.619 -19.116 1.00 95.19 395 ASN A N 1
ATOM 3072 C CA . ASN A 1 395 ? 27.956 -2.590 -18.514 1.00 95.19 395 ASN A CA 1
ATOM 3073 C C . ASN A 1 395 ? 28.998 -3.143 -19.479 1.00 95.19 395 ASN A C 1
ATOM 3075 O O . ASN A 1 395 ? 28.845 -4.248 -19.997 1.00 95.19 395 ASN A O 1
ATOM 3079 N N . ARG A 1 396 ? 30.096 -2.411 -19.682 1.00 92.25 396 ARG A N 1
ATOM 3080 C CA . ARG A 1 396 ? 31.236 -2.878 -20.475 1.00 92.25 396 ARG A CA 1
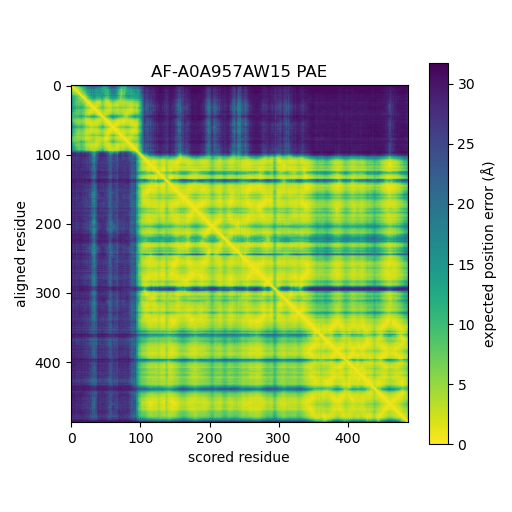ATOM 3081 C C . ARG A 1 396 ? 32.268 -3.555 -19.582 1.00 92.25 396 ARG A C 1
ATOM 3083 O O . ARG A 1 396 ? 33.090 -2.877 -18.958 1.00 92.25 396 ARG A O 1
ATOM 3090 N N . GLY A 1 397 ? 32.261 -4.889 -19.579 1.00 78.94 397 GLY A N 1
ATOM 3091 C CA . GLY A 1 397 ? 33.220 -5.730 -18.856 1.00 78.94 397 GLY A CA 1
ATOM 3092 C C . GLY A 1 397 ? 33.580 -5.190 -17.464 1.00 78.94 397 GLY A C 1
ATOM 3093 O O . GLY A 1 397 ? 32.713 -4.813 -16.682 1.00 78.94 397 GLY A O 1
ATOM 3094 N N . SER A 1 398 ? 34.878 -5.106 -17.169 1.00 77.31 398 SER A N 1
ATOM 3095 C CA . SER A 1 398 ? 35.409 -4.645 -15.875 1.00 77.31 398 SER A CA 1
ATOM 3096 C C . SER A 1 398 ? 35.461 -3.117 -15.695 1.00 77.31 398 SER A C 1
ATOM 3098 O O . SER A 1 398 ? 36.141 -2.652 -14.783 1.00 77.31 398 SER A O 1
ATOM 3100 N N . VAL A 1 399 ? 34.815 -2.329 -16.564 1.00 80.62 399 VAL A N 1
ATOM 3101 C CA . VAL A 1 399 ? 34.957 -0.856 -16.593 1.00 80.62 399 VAL A CA 1
ATOM 3102 C C . VAL A 1 399 ? 33.692 -0.122 -16.123 1.00 80.62 399 VAL A C 1
ATOM 3104 O O . VAL A 1 399 ? 33.770 1.052 -15.775 1.00 80.62 399 VAL A O 1
ATOM 3107 N N . GLY A 1 400 ? 32.547 -0.810 -16.054 1.00 84.88 400 GLY A N 1
ATOM 3108 C CA . GLY A 1 400 ? 31.281 -0.263 -15.551 1.00 84.88 400 GLY A CA 1
ATOM 3109 C C . GLY A 1 400 ? 30.293 0.153 -16.645 1.00 84.88 400 GLY A C 1
ATOM 3110 O O . GLY A 1 400 ? 30.408 -0.282 -17.795 1.00 84.88 400 GLY A O 1
ATOM 3111 N N . SER A 1 401 ? 29.302 0.964 -16.264 1.00 91.88 401 SER A N 1
ATOM 3112 C CA . SER A 1 401 ? 28.167 1.337 -17.120 1.00 91.88 401 SER A CA 1
ATOM 3113 C C . SER A 1 401 ? 28.586 2.260 -18.268 1.00 91.88 401 SER A C 1
ATOM 3115 O O . SER A 1 401 ? 29.317 3.234 -18.072 1.00 91.88 401 SER A O 1
ATOM 3117 N N . VAL A 1 402 ? 28.138 1.937 -19.483 1.00 94.69 402 VAL A N 1
ATOM 3118 C CA . VAL A 1 402 ? 28.389 2.716 -20.712 1.00 94.69 402 VAL A CA 1
ATOM 3119 C C . VAL A 1 402 ? 27.139 3.376 -21.274 1.00 94.69 402 VAL A C 1
ATOM 3121 O O . VAL A 1 402 ? 27.257 4.334 -22.045 1.00 94.69 402 VAL A O 1
ATOM 3124 N N . GLU A 1 403 ? 25.977 2.857 -20.897 1.00 95.94 403 GLU A N 1
ATOM 3125 C CA . GLU A 1 403 ? 24.643 3.315 -21.262 1.00 95.94 403 GLU A CA 1
ATOM 3126 C C . GLU A 1 403 ? 23.680 2.831 -20.174 1.00 95.94 403 GLU A C 1
ATOM 3128 O O . GLU A 1 403 ? 23.813 1.709 -19.681 1.00 95.94 403 GLU A O 1
ATOM 3133 N N . ALA A 1 404 ? 22.729 3.675 -19.797 1.00 96.44 404 ALA A N 1
ATOM 3134 C CA . ALA A 1 404 ? 21.720 3.356 -18.803 1.00 96.44 404 ALA A CA 1
ATOM 3135 C C . ALA A 1 404 ? 20.449 4.150 -19.098 1.00 96.44 404 ALA A C 1
ATOM 3137 O O . ALA A 1 404 ? 20.511 5.212 -19.720 1.00 96.44 404 ALA A O 1
ATOM 3138 N N . ALA A 1 405 ? 19.323 3.618 -18.645 1.00 97.69 405 ALA A N 1
ATOM 3139 C CA . ALA A 1 405 ? 18.068 4.343 -18.589 1.00 97.69 405 ALA A CA 1
ATOM 3140 C C . ALA A 1 405 ? 17.324 3.964 -17.315 1.00 97.69 405 ALA A C 1
ATOM 3142 O O . ALA A 1 405 ? 17.216 2.779 -16.992 1.00 97.69 405 ALA A O 1
ATOM 3143 N N . ASP A 1 406 ? 16.793 4.952 -16.610 1.00 97.19 406 ASP A N 1
ATOM 3144 C CA . ASP A 1 406 ? 15.980 4.728 -15.425 1.00 97.19 406 ASP A CA 1
ATOM 3145 C C . ASP A 1 406 ? 14.834 5.733 -15.335 1.00 97.19 406 ASP A C 1
ATOM 3147 O O . ASP A 1 406 ? 14.884 6.843 -15.860 1.00 97.19 406 ASP A O 1
ATOM 3151 N N . GLY A 1 407 ? 13.737 5.319 -14.709 1.00 95.31 407 GLY A N 1
ATOM 3152 C CA . GLY A 1 407 ? 12.583 6.193 -14.549 1.00 95.31 407 GLY A CA 1
ATOM 3153 C C . GLY A 1 407 ? 11.275 5.442 -14.413 1.00 95.31 407 GLY A C 1
ATOM 3154 O O . GLY A 1 407 ? 11.244 4.246 -14.126 1.00 95.31 407 GLY A O 1
ATOM 3155 N N . ARG A 1 408 ? 10.166 6.163 -14.596 1.00 95.50 408 ARG A N 1
ATOM 3156 C CA . ARG A 1 408 ? 8.831 5.556 -14.646 1.00 95.50 408 ARG A CA 1
ATOM 3157 C C . ARG A 1 408 ? 8.558 4.969 -16.019 1.00 95.50 408 ARG A C 1
ATOM 3159 O O . ARG A 1 408 ? 8.945 5.555 -17.033 1.00 95.50 408 ARG A O 1
ATOM 3166 N N . VAL A 1 409 ? 7.845 3.848 -16.027 1.00 96.81 409 VAL A N 1
ATOM 3167 C CA . VAL A 1 409 ? 7.328 3.255 -17.264 1.00 96.81 409 VAL A CA 1
ATOM 3168 C C . VAL A 1 409 ? 6.275 4.171 -17.918 1.00 96.81 409 VAL A C 1
ATOM 3170 O O . VAL A 1 409 ? 5.790 5.118 -17.292 1.00 96.81 409 VAL A O 1
ATOM 3173 N N . GLY A 1 410 ? 5.943 3.916 -19.186 1.00 94.81 410 GLY A N 1
ATOM 3174 C CA . GLY A 1 410 ? 4.863 4.615 -19.903 1.00 94.81 410 GLY A CA 1
ATOM 3175 C C . GLY A 1 410 ? 5.236 5.994 -20.459 1.00 94.81 410 GLY A C 1
ATOM 3176 O O . GLY A 1 410 ? 4.371 6.772 -20.859 1.00 94.81 410 GLY A O 1
ATOM 3177 N N . SER A 1 411 ? 6.525 6.341 -20.461 1.00 94.44 411 SER A N 1
ATOM 3178 C CA . SER A 1 411 ? 7.023 7.563 -21.103 1.00 94.44 411 SER A CA 1
ATOM 3179 C C . SER A 1 411 ? 8.489 7.435 -21.538 1.00 94.44 411 SER A C 1
ATOM 3181 O O . SER A 1 411 ? 9.223 6.647 -20.934 1.00 94.44 411 SER A O 1
ATOM 3183 N N . PRO A 1 412 ? 8.940 8.203 -22.554 1.00 96.81 412 PRO A N 1
ATOM 3184 C CA . PRO A 1 412 ? 10.346 8.255 -22.964 1.00 96.81 412 PRO A CA 1
ATOM 3185 C C . PRO A 1 412 ? 11.280 8.659 -21.813 1.00 96.81 412 PRO A C 1
ATOM 3187 O O . PRO A 1 412 ? 10.987 9.617 -21.100 1.00 96.81 412 PRO A O 1
ATOM 3190 N N . GLN A 1 413 ? 12.424 7.980 -21.676 1.00 96.81 413 GLN A N 1
ATOM 3191 C CA . GLN A 1 413 ? 13.443 8.239 -20.643 1.00 96.81 413 GLN A CA 1
ATOM 3192 C C . GLN A 1 413 ? 14.851 8.185 -21.246 1.00 96.81 413 GLN A C 1
ATOM 3194 O O . GLN A 1 413 ? 15.102 7.390 -22.147 1.00 96.81 413 GLN A O 1
ATOM 3199 N N . ASP A 1 414 ? 15.766 9.043 -20.790 1.00 95.88 414 ASP A N 1
ATOM 3200 C CA . ASP A 1 414 ? 17.204 9.022 -21.136 1.00 95.88 414 ASP A CA 1
ATOM 3201 C C . ASP A 1 414 ? 17.547 8.912 -22.639 1.00 95.88 414 ASP A C 1
ATOM 3203 O O . ASP A 1 414 ? 18.578 8.374 -23.063 1.00 95.88 414 ASP A O 1
ATOM 3207 N N . GLY A 1 415 ? 16.674 9.464 -23.484 1.00 95.56 415 GLY A N 1
ATOM 3208 C CA . GLY A 1 415 ? 16.809 9.434 -24.941 1.00 95.56 415 GLY A CA 1
ATOM 3209 C C . GLY A 1 415 ? 16.337 8.139 -25.611 1.00 95.56 415 GLY A C 1
ATOM 3210 O O . GLY A 1 415 ? 16.473 8.026 -26.828 1.00 95.56 415 GLY A O 1
ATOM 3211 N N . TYR A 1 416 ? 15.770 7.191 -24.862 1.00 98.12 416 TYR A N 1
ATOM 3212 C CA . TYR A 1 416 ? 14.987 6.086 -25.409 1.00 98.12 416 TYR A CA 1
ATOM 3213 C C . TYR A 1 416 ? 13.599 6.591 -25.798 1.00 98.12 416 TYR A C 1
ATOM 3215 O O . TYR A 1 416 ? 12.894 7.198 -24.990 1.00 98.12 416 TYR A O 1
ATOM 3223 N N . SER A 1 417 ? 13.195 6.328 -27.039 1.00 97.69 417 SER A N 1
ATOM 3224 C CA . SER A 1 417 ? 11.796 6.468 -27.436 1.00 97.69 417 SER A CA 1
ATOM 3225 C C . SER A 1 417 ? 10.982 5.358 -26.788 1.00 97.69 417 SER A C 1
ATOM 3227 O O . SER A 1 417 ? 11.445 4.218 -26.777 1.00 97.69 417 SER A O 1
ATOM 3229 N N . GLU A 1 418 ? 9.782 5.679 -26.320 1.00 97.19 418 GLU A N 1
ATOM 3230 C CA . GLU A 1 418 ? 8.862 4.725 -25.705 1.00 97.19 418 GLU A CA 1
ATOM 3231 C C . GLU A 1 418 ? 7.615 4.568 -26.580 1.00 97.19 418 GLU A C 1
ATOM 3233 O O . GLU A 1 418 ? 7.101 5.548 -27.130 1.00 97.19 418 GLU A O 1
ATOM 3238 N N . ALA A 1 419 ? 7.162 3.324 -26.732 1.00 96.56 419 ALA A N 1
ATOM 3239 C CA . ALA A 1 419 ? 5.845 3.010 -27.259 1.00 96.56 419 ALA A CA 1
ATOM 3240 C C . ALA A 1 419 ? 5.316 1.705 -26.652 1.00 96.56 419 ALA A C 1
ATOM 3242 O O . ALA A 1 419 ? 5.829 0.624 -26.936 1.00 96.56 419 ALA A O 1
ATOM 3243 N N . ASN A 1 420 ? 4.230 1.790 -25.881 1.00 94.44 420 ASN A N 1
ATOM 3244 C CA . ASN A 1 420 ? 3.532 0.631 -25.313 1.00 94.44 420 ASN A CA 1
ATOM 3245 C C . ASN A 1 420 ? 4.412 -0.230 -24.374 1.00 94.44 420 ASN A C 1
ATOM 3247 O O . ASN A 1 420 ? 4.231 -1.449 -24.278 1.00 94.44 420 ASN A O 1
ATOM 3251 N N . GLY A 1 421 ? 5.352 0.406 -23.675 1.00 96.56 421 GLY A N 1
ATOM 3252 C CA . GLY A 1 421 ? 6.347 -0.222 -22.810 1.00 96.56 421 GLY A CA 1
ATOM 3253 C C . GLY A 1 421 ? 7.606 -0.701 -23.535 1.00 96.56 421 GLY A C 1
ATOM 3254 O O . GLY A 1 421 ? 8.502 -1.220 -22.878 1.00 96.56 421 GLY A O 1
ATOM 3255 N N . GLU A 1 422 ? 7.694 -0.541 -24.859 1.00 98.06 422 GLU A N 1
ATOM 3256 C CA . GLU A 1 422 ? 8.909 -0.816 -25.632 1.00 98.06 422 GLU A CA 1
ATOM 3257 C C . GLU A 1 422 ? 9.789 0.432 -25.692 1.00 98.06 422 GLU A C 1
ATOM 3259 O O . GLU A 1 422 ? 9.372 1.479 -26.193 1.00 98.06 422 GLU A O 1
ATOM 3264 N N . TYR A 1 423 ? 11.021 0.301 -25.215 1.00 98.56 423 TYR A N 1
ATOM 3265 C CA . TYR A 1 423 ? 12.040 1.338 -25.204 1.00 98.56 423 TYR A CA 1
ATOM 3266 C C . TYR A 1 423 ? 13.087 1.033 -26.268 1.00 98.56 423 TYR A C 1
ATOM 3268 O O . TYR A 1 423 ? 13.581 -0.089 -26.359 1.00 98.56 423 TYR A O 1
ATOM 3276 N N . SER A 1 424 ? 13.458 2.032 -27.070 1.00 98.00 424 SER A N 1
ATOM 3277 C CA . SER A 1 424 ? 14.488 1.876 -28.103 1.00 98.00 424 SER A CA 1
ATOM 3278 C C . SER A 1 424 ? 15.349 3.125 -28.253 1.00 98.00 424 SER A C 1
ATOM 3280 O O . SER A 1 424 ? 14.845 4.249 -28.254 1.00 98.00 424 SER A O 1
ATOM 3282 N N . LYS A 1 425 ? 16.655 2.929 -28.445 1.00 97.88 425 LYS A N 1
ATOM 3283 C CA . LYS A 1 425 ? 17.637 3.991 -28.684 1.00 97.88 425 LYS A CA 1
ATOM 3284 C C . LYS A 1 425 ? 18.702 3.521 -29.664 1.00 97.88 425 LYS A C 1
ATOM 3286 O O . LYS A 1 425 ? 19.197 2.402 -29.579 1.00 97.88 425 LYS A O 1
ATOM 3291 N N . ASN A 1 426 ? 19.087 4.408 -30.576 1.00 97.94 426 ASN A N 1
ATOM 3292 C CA . ASN A 1 426 ? 20.235 4.191 -31.448 1.00 97.94 426 ASN A CA 1
ATOM 3293 C C . ASN A 1 426 ? 21.440 4.955 -30.899 1.00 97.94 426 ASN A C 1
ATOM 3295 O O . ASN A 1 426 ? 21.375 6.171 -30.713 1.00 97.94 426 ASN A O 1
ATOM 3299 N N . VAL A 1 427 ? 22.546 4.248 -30.693 1.00 97.69 427 VAL A N 1
ATOM 3300 C CA . VAL A 1 427 ? 23.854 4.817 -30.338 1.00 97.69 427 VAL A CA 1
ATOM 3301 C C . VAL A 1 427 ? 24.893 4.384 -31.366 1.00 97.69 427 VAL A C 1
ATOM 3303 O O . VAL A 1 427 ? 24.663 3.447 -32.117 1.00 97.69 427 VAL A O 1
ATOM 3306 N N . THR A 1 428 ? 26.043 5.046 -31.449 1.00 97.81 428 THR A N 1
ATOM 3307 C CA . THR A 1 428 ? 27.112 4.597 -32.358 1.00 97.81 428 THR A CA 1
ATOM 3308 C C . THR A 1 428 ? 27.977 3.518 -31.708 1.00 97.81 428 THR A C 1
ATOM 3310 O O . THR A 1 428 ? 28.145 3.498 -30.486 1.00 97.81 428 THR A O 1
ATOM 3313 N N . ALA A 1 429 ? 28.621 2.665 -32.508 1.00 96.81 429 ALA A N 1
ATOM 3314 C CA . ALA A 1 429 ? 29.654 1.760 -31.996 1.00 96.81 429 ALA A CA 1
ATOM 3315 C C . ALA A 1 429 ? 30.774 2.535 -31.264 1.00 96.81 429 ALA A C 1
ATOM 3317 O O . ALA A 1 429 ? 31.222 2.119 -30.195 1.00 96.81 429 ALA A O 1
ATOM 3318 N N . ALA A 1 430 ? 31.159 3.717 -31.771 1.00 96.25 430 ALA A N 1
ATOM 3319 C CA . ALA A 1 430 ? 32.092 4.633 -31.108 1.00 96.25 430 ALA A CA 1
ATOM 3320 C C . ALA A 1 430 ? 31.638 5.014 -29.694 1.00 96.25 430 ALA A C 1
ATOM 3322 O O . ALA A 1 430 ? 32.463 5.082 -28.785 1.00 96.25 430 ALA A O 1
ATOM 3323 N N . TYR A 1 431 ? 30.338 5.263 -29.502 1.00 96.06 431 TYR A N 1
ATOM 3324 C CA . TYR A 1 431 ? 29.786 5.619 -28.203 1.00 96.06 431 TYR A CA 1
ATOM 3325 C C . TYR A 1 431 ? 30.011 4.487 -27.200 1.00 96.06 431 TYR A C 1
ATOM 3327 O O . TYR A 1 431 ? 30.623 4.720 -26.164 1.00 96.06 431 TYR A O 1
ATOM 3335 N N . LEU A 1 432 ? 29.617 3.251 -27.508 1.00 95.81 432 LEU A N 1
ATOM 3336 C CA . LEU A 1 432 ? 29.780 2.114 -26.587 1.00 95.81 432 LEU A CA 1
ATOM 3337 C C . LEU A 1 432 ? 31.258 1.757 -26.324 1.00 95.81 432 LEU A C 1
ATOM 3339 O O . LEU A 1 432 ? 31.627 1.282 -25.245 1.00 95.81 432 LEU A O 1
ATOM 3343 N N . LEU A 1 433 ? 32.133 2.035 -27.291 1.00 94.88 433 LEU A N 1
ATOM 3344 C CA . LEU A 1 433 ? 33.568 1.750 -27.228 1.00 94.88 433 LEU A CA 1
ATOM 3345 C C . LEU A 1 433 ? 34.425 2.909 -26.683 1.00 94.88 433 LEU A C 1
ATOM 3347 O O . LEU A 1 433 ? 35.634 2.748 -26.512 1.00 94.88 433 LEU A O 1
ATOM 3351 N N . ARG A 1 434 ? 33.830 4.060 -26.347 1.00 93.62 434 ARG A N 1
ATOM 3352 C CA . ARG A 1 434 ? 34.555 5.255 -25.876 1.00 93.62 434 ARG A CA 1
ATOM 3353 C C . ARG A 1 434 ? 35.345 5.025 -24.583 1.00 93.62 434 ARG A C 1
ATOM 3355 O O . ARG A 1 434 ? 35.034 4.134 -23.792 1.00 93.62 434 ARG A O 1
ATOM 3362 N N . ALA A 1 435 ? 36.339 5.864 -24.323 1.00 90.31 435 ALA A N 1
ATOM 3363 C CA . ALA A 1 435 ? 36.943 5.947 -22.996 1.00 90.31 435 ALA A CA 1
ATOM 3364 C C . ALA A 1 435 ? 35.895 6.410 -21.965 1.00 90.31 435 ALA A C 1
ATOM 3366 O O . ALA A 1 435 ? 35.186 7.385 -22.211 1.00 90.31 435 ALA A O 1
ATOM 3367 N N . LEU A 1 436 ? 35.779 5.719 -20.825 1.00 85.69 436 LEU A N 1
ATOM 3368 C CA . LEU A 1 436 ? 34.826 6.088 -19.759 1.00 85.69 436 LEU A CA 1
ATOM 3369 C C . LEU A 1 436 ? 35.424 7.044 -18.726 1.00 85.69 436 LEU A C 1
ATOM 3371 O O . LEU A 1 436 ? 34.697 7.654 -17.949 1.00 85.69 436 LEU A O 1
ATOM 3375 N N . THR A 1 437 ? 36.745 7.198 -18.728 1.00 83.31 437 THR A N 1
ATOM 3376 C CA . THR A 1 437 ? 37.463 8.151 -17.884 1.00 83.31 437 THR A CA 1
ATOM 3377 C C . THR A 1 437 ? 38.404 8.988 -18.747 1.00 83.31 437 THR A C 1
ATOM 3379 O O . THR A 1 437 ? 38.826 8.523 -19.808 1.00 83.31 437 THR A O 1
ATOM 3382 N N . PRO A 1 438 ? 38.789 10.200 -18.307 1.00 80.06 438 PRO A N 1
ATOM 3383 C CA . PRO A 1 438 ? 39.724 11.046 -19.056 1.00 80.06 438 PRO A CA 1
ATOM 3384 C C . PRO A 1 438 ? 41.090 10.396 -19.320 1.00 80.06 438 PRO A C 1
ATOM 3386 O O . PRO A 1 438 ? 41.789 10.796 -20.244 1.00 80.06 438 PRO A O 1
ATOM 3389 N N . THR A 1 439 ? 41.478 9.418 -18.497 1.00 79.75 439 THR A N 1
ATOM 3390 C CA . THR A 1 439 ? 42.740 8.671 -18.596 1.00 79.75 439 THR A CA 1
ATOM 3391 C C . THR A 1 439 ? 42.559 7.252 -19.139 1.00 79.75 439 THR A C 1
ATOM 3393 O O . THR A 1 439 ? 43.519 6.488 -19.144 1.00 79.75 439 THR A O 1
ATOM 3396 N N . GLY A 1 440 ? 41.336 6.865 -19.510 1.00 76.81 440 GLY A N 1
ATOM 3397 C CA . GLY A 1 440 ? 41.032 5.539 -20.035 1.00 76.81 440 GLY A CA 1
ATOM 3398 C C . GLY A 1 440 ? 41.210 5.473 -21.547 1.00 76.81 440 GLY A C 1
ATOM 3399 O O . GLY A 1 440 ? 41.026 6.467 -22.245 1.00 76.81 440 GLY A O 1
ATOM 3400 N N . ASP A 1 441 ? 41.507 4.282 -22.057 1.00 79.75 441 ASP A N 1
ATOM 3401 C CA . ASP A 1 441 ? 41.585 4.047 -23.496 1.00 79.75 441 ASP A CA 1
ATOM 3402 C C . ASP A 1 441 ? 40.210 3.687 -24.074 1.00 79.75 441 ASP A C 1
ATOM 3404 O O . ASP A 1 441 ? 39.380 3.028 -23.435 1.00 79.75 441 ASP A O 1
ATOM 3408 N N . SER A 1 442 ? 39.962 4.111 -25.315 1.00 86.25 442 SER A N 1
ATOM 3409 C CA . SER A 1 442 ? 38.858 3.576 -26.113 1.00 86.25 442 SER A CA 1
ATOM 3410 C C . SER A 1 442 ? 39.134 2.122 -26.488 1.00 86.25 442 SER A C 1
ATOM 3412 O O . SER A 1 442 ? 40.267 1.754 -26.798 1.00 86.25 442 SER A O 1
ATOM 3414 N N . CYS A 1 443 ? 38.091 1.304 -26.535 1.00 89.56 443 CYS A N 1
ATOM 3415 C CA . CYS A 1 443 ? 38.195 -0.083 -26.958 1.00 89.56 443 CYS A CA 1
ATOM 3416 C C . CYS A 1 443 ? 38.044 -0.207 -28.483 1.00 89.56 443 CYS A C 1
ATOM 3418 O O . CYS A 1 443 ? 37.284 0.525 -29.105 1.00 89.56 443 CYS A O 1
ATOM 3420 N N . VAL A 1 444 ? 38.725 -1.180 -29.088 1.00 92.62 444 VAL A N 1
ATOM 3421 C CA . VAL A 1 444 ? 38.415 -1.642 -30.460 1.00 92.62 444 VAL A CA 1
ATOM 3422 C C . VAL A 1 444 ? 37.462 -2.840 -30.416 1.00 92.62 444 VAL A C 1
ATOM 3424 O O . VAL A 1 444 ? 36.676 -3.065 -31.324 1.00 92.62 444 VAL A O 1
ATOM 3427 N N . ARG A 1 445 ? 37.510 -3.609 -29.326 1.00 92.81 445 ARG A N 1
ATOM 3428 C CA . ARG A 1 445 ? 36.621 -4.736 -29.059 1.00 92.81 445 ARG A CA 1
ATOM 3429 C C . ARG A 1 445 ? 36.183 -4.670 -27.615 1.00 92.81 445 ARG A C 1
ATOM 3431 O O . ARG A 1 445 ? 37.002 -4.356 -26.749 1.00 92.81 445 ARG A O 1
ATOM 3438 N N . ALA A 1 446 ? 34.930 -4.985 -27.347 1.00 94.44 446 ALA A N 1
ATOM 3439 C CA . ALA A 1 446 ? 34.448 -5.076 -25.981 1.00 94.44 446 ALA A CA 1
ATOM 3440 C C . ALA A 1 446 ? 33.244 -6.004 -25.885 1.00 94.44 446 ALA A C 1
ATOM 3442 O O . ALA A 1 446 ? 32.489 -6.141 -26.844 1.00 94.44 446 ALA A O 1
ATOM 3443 N N . ALA A 1 447 ? 33.083 -6.606 -24.710 1.00 94.56 447 ALA A N 1
ATOM 3444 C CA . ALA A 1 447 ? 31.890 -7.337 -24.322 1.00 94.56 447 ALA A CA 1
ATOM 3445 C C . ALA A 1 447 ? 31.053 -6.485 -23.363 1.00 94.56 447 ALA A C 1
ATOM 3447 O O . ALA A 1 447 ? 31.593 -5.746 -22.529 1.00 94.56 447 ALA A O 1
ATOM 3448 N N . PHE A 1 448 ? 29.745 -6.621 -23.492 1.00 96.06 448 PHE A N 1
ATOM 3449 C CA . PHE A 1 448 ? 28.728 -5.854 -22.804 1.00 96.06 448 PHE A CA 1
ATOM 3450 C C . PHE A 1 448 ? 27.719 -6.809 -22.178 1.00 96.06 448 PHE A C 1
ATOM 3452 O O . PHE A 1 448 ? 27.381 -7.831 -22.773 1.00 96.06 448 PHE A O 1
ATOM 3459 N N . ALA A 1 449 ? 27.258 -6.473 -20.980 1.00 95.81 449 ALA A N 1
ATOM 3460 C CA . ALA A 1 449 ? 26.171 -7.157 -20.297 1.00 95.81 449 ALA A CA 1
ATOM 3461 C C . ALA A 1 449 ? 25.015 -6.179 -20.100 1.00 95.81 449 ALA A C 1
ATOM 3463 O O . ALA A 1 449 ? 25.234 -5.057 -19.641 1.00 95.81 449 ALA A O 1
ATOM 3464 N N . GLU A 1 450 ? 23.813 -6.624 -20.436 1.00 96.69 450 GLU A N 1
ATOM 3465 C CA . GLU A 1 450 ? 22.569 -5.878 -20.327 1.00 96.69 450 GLU A CA 1
ATOM 3466 C C . GLU A 1 450 ? 21.751 -6.439 -19.167 1.00 96.69 450 GLU A C 1
ATOM 3468 O O . GLU A 1 450 ? 21.534 -7.649 -19.061 1.00 96.69 450 GLU A O 1
ATOM 3473 N N . THR A 1 451 ? 21.298 -5.557 -18.285 1.00 97.31 451 THR A N 1
ATOM 3474 C CA . THR A 1 451 ? 20.447 -5.907 -17.143 1.00 97.31 451 THR A CA 1
ATOM 3475 C C . THR A 1 451 ? 19.254 -4.974 -17.094 1.00 97.31 451 THR A C 1
ATOM 3477 O O . THR A 1 451 ? 19.417 -3.771 -17.300 1.00 97.31 451 THR A O 1
ATOM 3480 N N . LEU A 1 452 ? 18.085 -5.520 -16.770 1.00 98.56 452 LEU A N 1
ATOM 3481 C CA . LEU A 1 452 ? 16.843 -4.776 -16.626 1.00 98.56 452 LEU A CA 1
ATOM 3482 C C . LEU A 1 452 ? 16.105 -5.251 -15.377 1.00 98.56 452 LEU A C 1
ATOM 3484 O O . LEU A 1 452 ? 15.811 -6.442 -15.277 1.00 98.56 452 LEU A O 1
ATOM 3488 N N . SER A 1 453 ? 15.746 -4.316 -14.504 1.00 98.38 453 SER A N 1
ATOM 3489 C CA . SER A 1 453 ? 14.765 -4.522 -13.437 1.00 98.38 453 SER A CA 1
ATOM 3490 C C . SER A 1 453 ? 13.573 -3.590 -13.640 1.00 98.38 453 SER A C 1
ATOM 3492 O O . SER A 1 453 ? 13.744 -2.429 -14.019 1.00 98.38 453 SER A O 1
ATOM 3494 N N . VAL A 1 454 ? 12.363 -4.091 -13.401 1.00 98.69 454 VAL A N 1
ATOM 3495 C CA . VAL A 1 454 ? 11.112 -3.326 -13.435 1.00 98.69 454 VAL A CA 1
ATOM 3496 C C . VAL A 1 454 ? 10.387 -3.538 -12.110 1.00 98.69 454 VAL A C 1
ATOM 3498 O O . VAL A 1 454 ? 9.826 -4.602 -11.844 1.00 98.69 454 VAL A O 1
ATOM 3501 N N . ASP A 1 455 ? 10.411 -2.506 -11.277 1.00 97.56 455 ASP A N 1
ATOM 3502 C CA . ASP A 1 455 ? 9.904 -2.495 -9.912 1.00 97.56 455 ASP A CA 1
ATOM 3503 C C . ASP A 1 455 ? 8.468 -1.958 -9.866 1.00 97.56 455 ASP A C 1
ATOM 3505 O O . ASP A 1 455 ? 8.212 -0.806 -10.231 1.00 97.56 455 ASP A O 1
ATOM 3509 N N . ALA A 1 456 ? 7.529 -2.762 -9.372 1.00 96.50 456 ALA A N 1
ATOM 3510 C CA . ALA A 1 456 ? 6.158 -2.326 -9.145 1.00 96.50 456 ALA A CA 1
ATOM 3511 C C . ALA A 1 456 ? 6.106 -1.327 -7.982 1.00 96.50 456 ALA A C 1
ATOM 3513 O O . ALA A 1 456 ? 6.746 -1.501 -6.945 1.00 96.50 456 ALA A O 1
ATOM 3514 N N . MET A 1 457 ? 5.292 -0.283 -8.117 1.00 96.06 457 MET A N 1
ATOM 3515 C CA . MET A 1 457 ? 5.156 0.748 -7.085 1.00 96.06 457 MET A CA 1
ATOM 3516 C C . MET A 1 457 ? 4.181 0.357 -5.965 1.00 96.06 457 MET A C 1
ATOM 3518 O O . MET A 1 457 ? 4.190 0.988 -4.910 1.00 96.06 457 MET A O 1
ATOM 3522 N N . ALA A 1 458 ? 3.339 -0.660 -6.173 1.00 95.81 458 ALA A N 1
ATOM 3523 C CA . ALA A 1 458 ? 2.260 -1.009 -5.254 1.00 95.81 458 ALA A CA 1
ATOM 3524 C C . ALA A 1 458 ? 2.748 -1.283 -3.817 1.00 95.81 458 ALA A C 1
ATOM 3526 O O . ALA A 1 458 ? 3.806 -1.880 -3.603 1.00 95.81 458 ALA A O 1
ATOM 3527 N N . THR A 1 459 ? 1.957 -0.875 -2.820 1.00 95.81 459 THR A N 1
ATOM 3528 C CA . THR A 1 459 ? 2.257 -1.044 -1.385 1.00 95.81 459 THR A CA 1
ATOM 3529 C C . THR A 1 459 ? 1.068 -1.605 -0.606 1.00 95.81 459 THR A C 1
ATOM 3531 O O . THR A 1 459 ? -0.083 -1.340 -0.937 1.00 95.81 459 THR A O 1
ATOM 3534 N N . ASN A 1 460 ? 1.318 -2.339 0.476 1.00 94.62 460 ASN A N 1
ATOM 3535 C CA . ASN A 1 460 ? 0.273 -2.707 1.445 1.00 94.62 460 ASN A CA 1
ATOM 3536 C C . ASN A 1 460 ? 0.217 -1.771 2.668 1.00 94.62 460 ASN A C 1
ATOM 3538 O O . ASN A 1 460 ? -0.509 -2.043 3.622 1.00 94.62 460 ASN A O 1
ATOM 3542 N N . GLY A 1 461 ? 1.000 -0.687 2.671 1.00 92.00 461 GLY A N 1
ATOM 3543 C CA . GLY A 1 461 ? 1.150 0.191 3.833 1.00 92.00 461 GLY A CA 1
ATOM 3544 C C . GLY A 1 461 ? 2.204 -0.272 4.844 1.00 92.00 461 GLY A C 1
ATOM 3545 O O . GLY A 1 461 ? 2.432 0.421 5.829 1.00 92.00 461 GLY A O 1
ATOM 3546 N N . TRP A 1 462 ? 2.880 -1.397 4.599 1.00 89.81 462 TRP A N 1
ATOM 3547 C CA . TRP A 1 462 ? 4.045 -1.868 5.362 1.00 89.81 462 TRP A CA 1
ATOM 3548 C C . TRP A 1 462 ? 5.294 -1.932 4.495 1.00 89.81 462 TRP A C 1
ATOM 3550 O O . TRP A 1 462 ? 6.370 -1.528 4.924 1.00 89.81 462 TRP A O 1
ATOM 3560 N N . SER A 1 463 ? 5.156 -2.401 3.261 1.00 90.06 463 SER A N 1
ATOM 3561 C CA . SER A 1 463 ? 6.251 -2.498 2.307 1.00 90.06 463 SER A CA 1
ATOM 3562 C C . SER A 1 463 ? 5.748 -2.392 0.870 1.00 90.06 463 SER A C 1
ATOM 3564 O O . SER A 1 463 ? 4.574 -2.628 0.571 1.00 90.06 463 SER A O 1
ATOM 3566 N N . ARG A 1 464 ? 6.672 -2.063 -0.039 1.00 92.69 464 ARG A N 1
ATOM 3567 C CA . ARG A 1 464 ? 6.478 -2.256 -1.480 1.00 92.69 464 ARG A CA 1
ATOM 3568 C C . ARG A 1 464 ? 6.277 -3.747 -1.772 1.00 92.69 464 ARG A C 1
ATOM 3570 O O . ARG A 1 464 ? 6.943 -4.597 -1.175 1.00 92.69 464 ARG A O 1
ATOM 3577 N N . LEU A 1 465 ? 5.383 -4.068 -2.697 1.00 94.31 465 LEU A N 1
ATOM 3578 C CA . LEU A 1 465 ? 5.025 -5.435 -3.070 1.00 94.31 465 LEU A CA 1
ATOM 3579 C C . LEU A 1 465 ? 5.999 -6.000 -4.110 1.00 94.31 465 LEU A C 1
ATOM 3581 O O . LEU A 1 465 ? 5.642 -6.197 -5.266 1.00 94.31 465 LEU A O 1
ATOM 3585 N N . SER A 1 466 ? 7.233 -6.295 -3.692 1.00 94.75 466 SER A N 1
ATOM 3586 C CA . SER A 1 466 ? 8.308 -6.708 -4.610 1.00 94.75 466 SER A CA 1
ATOM 3587 C C . SER A 1 466 ? 8.063 -8.019 -5.367 1.00 94.75 466 SER A C 1
ATOM 3589 O O . SER A 1 466 ? 8.700 -8.299 -6.374 1.00 94.75 466 SER A O 1
ATOM 3591 N N . TYR A 1 467 ? 7.101 -8.839 -4.940 1.00 95.69 467 TYR A N 1
ATOM 3592 C CA . TYR A 1 467 ? 6.705 -10.031 -5.700 1.00 95.69 467 TYR A CA 1
ATOM 3593 C C . TYR A 1 467 ? 5.999 -9.696 -7.034 1.00 95.69 467 TYR A C 1
ATOM 3595 O O . TYR A 1 467 ? 5.810 -10.579 -7.879 1.00 95.69 467 TYR A O 1
ATOM 3603 N N . LEU A 1 468 ? 5.594 -8.436 -7.229 1.00 97.31 468 LEU A N 1
ATOM 3604 C CA . LEU A 1 468 ? 5.042 -7.921 -8.484 1.00 97.31 468 LEU A CA 1
ATOM 3605 C C . LEU A 1 468 ? 6.131 -7.454 -9.464 1.00 97.31 468 LEU A C 1
ATOM 3607 O O . LEU A 1 468 ? 5.837 -7.298 -10.648 1.00 97.31 468 LEU A O 1
ATOM 3611 N N . ASP A 1 469 ? 7.373 -7.296 -9.003 1.00 98.19 469 ASP A N 1
ATOM 3612 C CA . ASP A 1 469 ? 8.509 -6.868 -9.823 1.00 98.19 469 ASP A CA 1
ATOM 3613 C C . ASP A 1 469 ? 8.849 -7.917 -10.890 1.00 98.19 469 ASP A C 1
ATOM 3615 O O . ASP A 1 469 ? 8.555 -9.109 -10.737 1.00 98.19 469 ASP A O 1
ATOM 3619 N N . ARG A 1 470 ? 9.501 -7.499 -11.976 1.00 98.31 470 ARG A N 1
ATOM 3620 C CA . ARG A 1 470 ? 10.064 -8.409 -12.980 1.00 98.31 470 ARG A CA 1
ATOM 3621 C C . ARG A 1 470 ? 11.457 -7.975 -13.384 1.00 98.31 470 ARG A C 1
ATOM 3623 O O . ARG A 1 470 ? 11.701 -6.797 -13.610 1.00 98.31 470 ARG A O 1
ATOM 3630 N N . ASP A 1 471 ? 12.321 -8.960 -13.575 1.00 98.12 471 ASP A N 1
ATOM 3631 C CA . ASP A 1 471 ? 13.635 -8.773 -14.172 1.00 98.12 471 ASP A CA 1
ATOM 3632 C C . ASP A 1 471 ? 13.634 -9.325 -15.595 1.00 98.12 471 ASP A C 1
ATOM 3634 O O . ASP A 1 471 ? 13.076 -10.394 -15.867 1.00 98.12 471 ASP A O 1
ATOM 3638 N N . GLY A 1 472 ? 14.270 -8.595 -16.508 1.00 96.19 472 GLY A N 1
ATOM 3639 C CA . GLY A 1 472 ? 14.531 -9.096 -17.850 1.00 96.19 472 GLY A CA 1
ATOM 3640 C C . GLY A 1 472 ? 15.626 -10.157 -17.797 1.00 96.19 472 GLY A C 1
ATOM 3641 O O . GLY A 1 472 ? 16.595 -10.014 -17.049 1.00 96.19 472 GLY A O 1
ATOM 3642 N N . MET A 1 473 ? 15.502 -11.215 -18.605 1.00 95.31 473 MET A N 1
ATOM 3643 C CA . MET A 1 473 ? 16.595 -12.177 -18.774 1.00 95.31 473 MET A CA 1
ATOM 3644 C C . MET A 1 473 ? 17.850 -11.421 -19.239 1.00 95.31 473 MET A C 1
ATOM 3646 O O . MET A 1 473 ? 17.793 -10.803 -20.305 1.00 95.31 473 MET A O 1
ATOM 3650 N N . PRO A 1 474 ? 18.967 -11.452 -18.486 1.00 94.00 474 PRO A N 1
ATOM 3651 C CA . PRO A 1 474 ? 20.166 -10.727 -18.879 1.00 94.00 474 PRO A CA 1
ATOM 3652 C C . PRO A 1 474 ? 20.663 -11.190 -20.246 1.00 94.00 474 PRO A C 1
ATOM 3654 O O . PRO A 1 474 ? 20.824 -12.392 -20.480 1.00 94.00 474 PRO A O 1
ATOM 3657 N N . LEU A 1 475 ? 20.938 -10.233 -21.129 1.00 95.12 475 LEU A N 1
ATOM 3658 C CA . LEU A 1 475 ? 21.585 -10.483 -22.412 1.00 95.12 475 LEU A CA 1
ATOM 3659 C C . LEU A 1 475 ? 23.020 -9.971 -22.385 1.00 95.12 475 LEU A C 1
ATOM 3661 O O . LEU A 1 475 ? 23.422 -9.175 -21.536 1.00 95.12 475 LEU A O 1
ATOM 3665 N N . ALA A 1 476 ? 23.823 -10.478 -23.308 1.00 94.50 476 ALA A N 1
ATOM 3666 C CA . ALA A 1 476 ? 25.185 -10.025 -23.490 1.00 94.50 476 ALA A CA 1
ATOM 3667 C C . ALA A 1 476 ? 25.512 -9.980 -24.974 1.00 94.50 476 ALA A C 1
ATOM 3669 O O . ALA A 1 476 ? 25.096 -10.848 -25.746 1.00 94.50 476 ALA A O 1
ATOM 3670 N N . PHE A 1 477 ? 26.310 -8.991 -25.354 1.00 96.12 477 PHE A N 1
ATOM 3671 C CA . PHE A 1 477 ? 26.820 -8.877 -26.708 1.00 96.12 477 PHE A CA 1
ATOM 3672 C C . PHE A 1 477 ? 28.274 -8.414 -26.710 1.00 96.12 477 PHE A C 1
ATOM 3674 O O . PHE A 1 477 ? 28.773 -7.835 -25.749 1.00 96.12 477 PHE A O 1
ATOM 3681 N N . ALA A 1 478 ? 28.980 -8.669 -27.801 1.00 95.81 478 ALA A N 1
ATOM 3682 C CA . ALA A 1 478 ? 30.333 -8.215 -28.036 1.00 95.81 478 ALA A CA 1
ATOM 3683 C C . ALA A 1 478 ? 30.402 -7.493 -29.377 1.00 95.81 478 ALA A C 1
ATOM 3685 O O . ALA A 1 478 ? 29.881 -7.976 -30.382 1.00 95.81 478 ALA A O 1
ATOM 3686 N N . LEU A 1 479 ? 31.075 -6.346 -29.384 1.00 95.88 479 LEU A N 1
ATOM 3687 C CA . LEU A 1 479 ? 31.347 -5.580 -30.594 1.00 95.88 479 LEU A CA 1
ATOM 3688 C C . LEU A 1 479 ? 32.781 -5.826 -31.052 1.00 95.88 479 LEU A C 1
ATOM 3690 O O . LEU A 1 479 ? 33.716 -5.725 -30.253 1.00 95.88 479 LEU A O 1
ATOM 3694 N N . ALA A 1 480 ? 32.945 -6.097 -32.343 1.00 95.06 480 ALA A N 1
ATOM 3695 C CA . ALA A 1 480 ? 34.241 -6.183 -33.010 1.00 95.06 480 ALA A CA 1
ATOM 3696 C C . ALA A 1 480 ? 34.159 -5.599 -34.432 1.00 95.06 480 ALA A C 1
ATOM 3698 O O . ALA A 1 480 ? 33.099 -5.654 -35.052 1.00 95.06 480 ALA A O 1
ATOM 3699 N N . PRO A 1 481 ? 35.239 -5.043 -34.995 1.00 95.00 481 PRO A N 1
ATOM 3700 C CA . PRO A 1 481 ? 35.232 -4.620 -36.388 1.00 95.00 481 PRO A CA 1
ATOM 3701 C C . PRO A 1 481 ? 35.121 -5.822 -37.343 1.00 95.00 481 PRO A C 1
ATOM 3703 O O . PRO A 1 481 ? 35.613 -6.913 -37.053 1.00 95.00 481 PRO A O 1
ATOM 3706 N N . VAL A 1 482 ? 34.512 -5.631 -38.518 1.00 92.25 482 VAL A N 1
ATOM 3707 C CA . VAL A 1 482 ? 34.424 -6.671 -39.573 1.00 92.25 482 VAL A CA 1
ATOM 3708 C C . VAL A 1 482 ? 35.810 -7.164 -40.020 1.00 92.25 482 VAL A C 1
ATOM 3710 O O . VAL A 1 482 ? 35.952 -8.325 -40.392 1.00 92.25 482 VAL A O 1
ATOM 3713 N N . SER A 1 483 ? 36.853 -6.329 -39.911 1.00 88.31 483 SER A N 1
ATOM 3714 C CA . SER A 1 483 ? 38.245 -6.697 -40.228 1.00 88.31 483 SER A CA 1
ATOM 3715 C C . SER A 1 483 ? 38.778 -7.890 -39.429 1.00 88.31 483 SER A C 1
ATOM 3717 O O . SER A 1 483 ? 39.793 -8.471 -39.801 1.00 88.31 483 SER A O 1
ATOM 3719 N N . ASP A 1 484 ? 38.119 -8.251 -38.328 1.00 84.25 484 ASP A N 1
ATOM 3720 C CA . ASP A 1 484 ? 38.527 -9.359 -37.466 1.00 84.25 484 ASP A CA 1
ATOM 3721 C C . ASP A 1 484 ? 38.028 -10.726 -37.933 1.00 84.25 484 ASP A C 1
ATOM 3723 O O . ASP A 1 484 ? 38.462 -11.742 -37.391 1.00 84.25 484 ASP A O 1
ATOM 3727 N N . LEU A 1 485 ? 37.123 -10.769 -38.913 1.00 79.19 485 LEU A N 1
ATOM 3728 C CA . LEU A 1 485 ? 36.542 -12.020 -39.402 1.00 79.19 485 LEU A CA 1
ATOM 3729 C C . LEU A 1 485 ? 37.487 -12.809 -40.325 1.00 79.19 485 LEU A C 1
ATOM 3731 O O . LEU A 1 485 ? 37.209 -13.975 -40.596 1.00 79.19 485 LEU A O 1
ATOM 3735 N N . GLY A 1 486 ? 38.617 -12.218 -40.736 1.00 65.50 486 GLY A N 1
ATOM 3736 C CA . GLY A 1 486 ? 39.491 -12.776 -41.772 1.00 65.50 486 GLY A CA 1
ATOM 3737 C C . GLY A 1 486 ? 38.827 -12.718 -43.153 1.00 65.50 486 GLY A C 1
ATOM 3738 O O . GLY A 1 486 ? 37.606 -12.801 -43.261 1.00 65.50 486 GLY A O 1
ATOM 3739 N N . GLU A 1 487 ? 39.617 -12.517 -44.209 1.00 46.81 487 GLU A N 1
ATOM 3740 C CA . GLU A 1 487 ? 39.135 -12.728 -45.586 1.00 46.81 487 GLU A CA 1
ATOM 3741 C C . GLU A 1 487 ? 38.903 -14.212 -45.889 1.00 46.81 487 GLU A C 1
ATOM 3743 O O . GLU A 1 487 ? 39.722 -15.045 -45.423 1.00 46.81 487 GLU A O 1
#

Secondary structure (DSSP, 8-state):
-TTHHHHHHHHTT-GGGGGG------------TTS---------SSSPPPPEE--EEEEETTEEEEEE---HHHHEETTPPTT---------TTS---PPPPPBPTTEEEEEEETTTEEGGGB--GGGGGGTTSBSSBTTBPTTPPB-SEE-EEEEEBTHHHHTT--EEEEEEEEEE-TT--B-----EE--S-EEEEEEEE-TTS-EEEEEEEEES---TTSTTTTS--EEPPPSS-SSSEEES-SSHHHHHBS--EEGGGHHHH-HHHH-EEEEEEEEEE-TTS-EE-SEETTTEE-EEEEE-SPSSP-SS---EEEPPGGGEEEETTEEEEEEEEEEE--PPPEEEEPPPEETTEE--TT-EEEESSTT-EEEEEEEEE-TTS-EEEEEEEEEGGGEEEEEEEEESSS-BTTBEEETTEEEEEEEHHHHHS-SSTTPPPPSSEEEEEEEEEEE--B-SSSB-GGG-EEPPPEEEEEEEGGGG--

Foldseek 3Di:
DPPPVVCQLVCLVVPVPQVVDDDDDQDDWDADLQRDTDDDDDDDPPDAADWDADWDWDQDPNDTHTQGDDDCSNRIPGRDDPPDDDDDDRPRPSDDDSDADDAAADLEKEWQAWAQKFFPVQAADPVPQLLHAAGCDIQPFDGSAFAAAKTFTFIGGHPCCVVLQFWKKWKWKWFQAALVRHGDDTDTDTFFPWAWWWAWDQDPVRDIDIDTDTQDPDCPPVFLSHPVGIGTRDDSQDPDHGTDQPPPSRRNRGPGIDRLCCPPNNPQNRSFFKMKMKMWIAGSNRHTDFCDDPPGHNNFYWGWDDGGSPDPDDIDIDGDDPSQFDDDPNTGGIGMGMHGYGDAFKDKAWAFKDFPPDGQDQVFEDADQDQQTKIKGKIFTDDPSQQKKKKKFKAWPPPGTLDIWIDTFPQDTPQWHDDRRMTMDIDGSCSSQDAPDPPGDGDQKIKIKMWMKMAGSYHSSNHGPRVSIDIHDMDMHMYHHPVVVPD

Mean predicted aligned error: 12.78 Å

Sequence (487 aa):
IDNVSLILPYLCLLDWFWYIIRCDEVAVVETDGNGRFDTSIWYLCFGDHPDLYFWVEYAIGGVWTTVYRPSIGCHTYWNYVCGSEVTIRVTDPRVAWCEPVPRVPGNHLAILGIGENIGFQQIEGPLTGAQRGLTISGGGTIPGSPFGGVLEPRVYFGEDLIGNGITHYRWSYRKIADSNNSTVSDIWHAMDRQVVRHYAYVAPDGRLKFKPYTLGPDTDPALTVTGLNLFQIQPEDPPAGSWTPQVNAHENTASAHFETHLLNGGNAYLGAGKYELKLELFNNAGTRIPFQDGAITNVQPVVAVGNAPFGTSEVDTDPAPAANLIVESGKVVAFRMIVHVDNLPCEAEIHPVKIGTVEANPCGFLNYSTTADLVTLSFKARHEHDFATFSFNINRGSVGSVEAADGRVGSPQDGYSEANGEYSK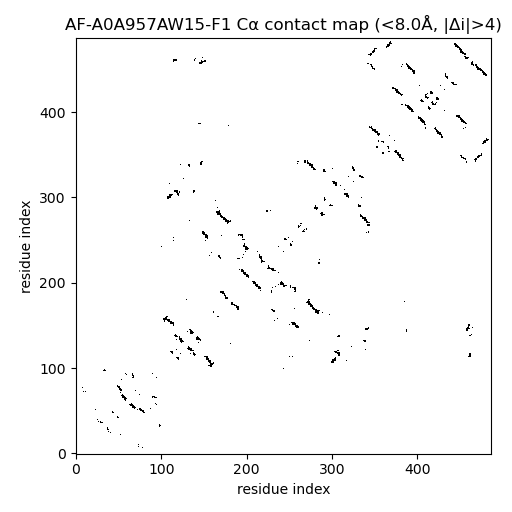NVTAAYLLRALTPTGDSCVRAAFAETLSVDAMATNGWSRLSYLDRDGMPLAFALAPVSDLGE

Nearest PDB structures (foldseek):
  8dl0-assembly1_A  TM=5.413E-01  e=1.415E-02  Aquifex aeolicus VF5
  8oe4-assembly1_C  TM=4.020E-01  e=2.734E-03  Homo sapiens
  6o14-assembly1_A  TM=5.525E-01  e=6.212E-02  Aquifex aeolicus VF5
  8get-assembly2_B  TM=2.543E-01  e=1.200E-02  Roseburia hominis
  8jru-assembly1_A  TM=1.775E-01  e=4.729E-03  Bos taurus